Protein AF-0000000079856490 (afdb_homodimer)

Sequence (450 aa):
MLKTMLDMQQRLNDQTCGEGWESGYTKDGKLISWKRCIYMECAELINSFSWKHWKNISQSADMQNARIEVVDIWHFIMSLMLEYYTSNSIGDKDILSEHISSVSGFSKFCNGSYIGGSHSDYEIVNDIESLIHKCSGFSYKLEDILTNYFRIALSCGVNLNVLFKLYIGKNVLNRFRQEHGYKDGKYKKYWNGKEDNEIMNAILDSGIIEEDEIYNVLEKEYQKSMLKTMLDMQQRLNDQTCGEGWESGYTKDGKLISWKRCIYMECAELINSFSWKHWKNISQSADMQNARIEVVDIWHFIMSLMLEYYTSNSIGDKDILSEHISSVSGFSKFCNGSYIGGSHSDYEIVNDIESLIHKCSGFSYKLEDILTNYFRIALSCGVNLNVLFKLYIGKNVLNRFRQEHGYKDGKYKKYWNGKEDNEIMNAILDSGIIEEDEIYNVLEKEYQKS

pLDDT: mean 95.44, std 7.25, range [52.34, 98.94]

Radius of gyration: 22.84 Å; Cα contacts (8 Å, |Δi|>4): 618; chains: 2; bounding box: 48×65×58 Å

InterPro domains:
  IPR014871 dUTPase/dCTP pyrophosphatase [PF08761] (2-182)

Solvent-accessible surface area (backbone atoms only — not comparable to full-atom values): 23682 Å² total; per-residue (Å²): 109,62,51,58,51,52,53,52,49,52,53,50,46,36,72,64,29,25,79,68,33,60,78,38,35,28,73,86,69,36,63,59,56,43,44,54,52,28,30,51,31,38,51,57,31,47,67,26,41,55,64,48,64,63,37,35,64,83,48,74,56,40,56,72,58,30,42,52,28,48,44,53,29,48,55,28,49,51,48,43,50,52,28,53,27,58,70,63,68,70,55,57,62,68,55,50,38,51,51,57,63,66,33,66,53,35,67,51,25,60,70,44,69,57,45,65,79,78,54,52,71,63,53,53,45,49,51,42,37,46,48,29,25,46,35,42,45,92,68,75,54,73,60,58,53,50,30,49,47,36,53,50,29,25,55,55,57,33,24,48,67,52,42,53,57,54,38,52,50,50,53,43,50,52,52,49,38,53,76,49,34,32,37,79,59,67,43,74,59,59,44,83,87,34,48,50,68,58,54,49,50,52,47,44,71,72,65,54,74,50,61,69,60,48,47,53,52,49,51,55,54,52,71,74,74,108,61,51,58,51,51,52,51,48,50,53,49,46,35,70,62,29,26,79,68,33,60,79,37,33,28,75,85,69,36,62,60,55,41,45,55,51,29,30,51,32,39,52,57,31,47,66,26,40,54,66,48,65,63,38,35,63,84,49,73,57,40,55,71,60,29,40,51,28,48,44,52,28,48,56,28,50,52,49,42,50,52,27,53,27,58,71,63,68,69,55,56,60,70,55,49,38,52,51,58,64,66,32,68,53,35,67,50,26,61,70,46,69,58,46,60,83,79,51,52,72,64,54,53,45,50,50,43,36,46,50,30,24,46,36,41,44,91,68,74,52,72,60,60,54,50,31,49,46,38,52,51,28,24,51,54,56,32,24,48,66,55,42,52,57,53,38,49,52,50,53,45,50,52,52,49,38,54,76,48,33,32,36,78,61,67,42,73,59,58,45,82,88,35,48,50,68,58,54,46,50,51,48,46,72,71,68,55,76,51,63,69,59,48,46,51,51,49,51,56,54,52,74,72,76

Foldseek 3Di:
DQLVLLVLLVVLCCVPFNPPCLVQHRPVGHGDQLLVQLLVLLVVLLVQQCPDPVPPNVDHGNLLSNLLSLLSNVSSLSVVLCSVCVVVVVDDSVVVSVVLCVAPLLVCLADPFQPCPPDDSVNLNVLSVVLSVQSVDDDHDSSVNSNSSSVSCSPSGHGPVNSLQLNLLVSLVSVLCVVQCVPVPRDDQDQPNHGLSVVSVVCSVVPDRDSVVSNVSSVVSNVND/DQLVLLVLLVVLCCVQFNPPCLVQHRPVGHGDQLLVQLLVLLVVLLVQQCPDPVPPNVDHGNLLSNLLSLLSNVSSLSVVLCSVCVVVVVDDSVVVSVVLCPAPLLVCLADPFQPCPPDDSVRLNVLSVVLSVQSVDDDHDSSVNSNSSSVSCSPSGHGPVNSLQLNLLVSLVSVVCVVQCVPVPRDDQAQPNHGLSVVSVVCSVVPDRDSVVSNVSSVVSNVND

Secondary structure (DSSP, 8-state):
-HHHHHHHHHHHHHHHH-TTGGGSB-TTS-B--HHHHHHHHHHHHHTTS---TTS-TTPPP-HHHHHHHHHHHHHHHHHHHHHHHHHTT---HHHHHHHHHHSTTHHHHHH----TTTS-HHHHHHHHHHHHHHHHSS---HHHHHHHHHHHHHHTT--HHHHHHHHHHHHHHHHHHHHTTTTTT---SEETTEEHHHHHHHHHHTT---HHHHHHHHHHHHHT-/-HHHHHHHHHHHHHHHH-TTGGGSB-TTS-B--HHHHHHHHHHHHHTTS---TTS-TTPPP-HHHHHHHHHHHHHHHHHHHHHHHHHTT---HHHHHHHHHHSTTHHHHHH----TTTS-HHHHHHHHHHHHHHHHSS---HHHHHHHHHHHHHHTT--HHHHHHHHHHHHHHHHHHHHTTTTTT---SEETTEEHHHHHHHHHHTT---HHHHHHHHHHHHHT-

Structure (mmCIF, N/CA/C/O backbone):
data_AF-0000000079856490-model_v1
#
loop_
_entity.id
_entity.type
_entity.pdbx_description
1 polymer 'Deoxyuridine triphosphatase domain-containing protein'
#
loop_
_atom_site.group_PDB
_atom_site.id
_atom_site.type_symbol
_atom_site.label_atom_id
_atom_site.label_alt_id
_atom_site.label_comp_id
_atom_site.label_asym_id
_atom_site.label_entity_id
_atom_site.label_seq_id
_atom_site.pdbx_PDB_ins_code
_atom_site.Cartn_x
_atom_site.Cartn_y
_atom_site.Cartn_z
_atom_site.occupancy
_atom_site.B_iso_or_equiv
_atom_site.auth_seq_id
_atom_site.auth_comp_id
_atom_site.auth_asym_id
_atom_site.auth_atom_id
_atom_site.pdbx_PDB_model_num
ATOM 1 N N . MET A 1 1 ? 6.484 -24.5 -17.438 1 95.75 1 MET A N 1
ATOM 2 C CA . MET A 1 1 ? 6.426 -23.703 -16.219 1 95.75 1 MET A CA 1
ATOM 3 C C . MET A 1 1 ? 5.266 -22.719 -16.266 1 95.75 1 MET A C 1
ATOM 5 O O . MET A 1 1 ? 4.391 -22.734 -15.391 1 95.75 1 MET A O 1
ATOM 9 N N . LEU A 1 2 ? 5.129 -21.922 -17.312 1 98.06 2 LEU A N 1
ATOM 10 C CA . LEU A 1 2 ? 4.094 -20.906 -17.391 1 98.06 2 LEU A CA 1
ATOM 11 C C . LEU A 1 2 ? 2.705 -21.531 -17.406 1 98.06 2 LEU A C 1
ATOM 13 O O . LEU A 1 2 ? 1.825 -21.125 -16.641 1 98.06 2 LEU A O 1
ATOM 17 N N . LYS A 1 3 ? 2.543 -22.547 -18.281 1 97.94 3 LYS A N 1
ATOM 18 C CA . LYS A 1 3 ? 1.24 -23.203 -18.359 1 97.94 3 LYS A CA 1
ATOM 19 C C . LYS A 1 3 ? 0.847 -23.828 -17.031 1 97.94 3 LYS A C 1
ATOM 21 O O . LYS A 1 3 ? -0.313 -23.75 -16.625 1 97.94 3 LYS A O 1
ATOM 26 N N . THR A 1 4 ? 1.79 -24.453 -16.375 1 98 4 THR A N 1
ATOM 27 C CA . THR A 1 4 ? 1.546 -25.062 -15.078 1 98 4 THR A CA 1
ATOM 28 C C . THR A 1 4 ? 1.066 -24.016 -14.078 1 98 4 THR A C 1
ATOM 30 O O . THR A 1 4 ? 0.087 -24.234 -13.359 1 98 4 THR A O 1
ATOM 33 N N . MET A 1 5 ? 1.706 -22.859 -14.031 1 98.69 5 MET A N 1
ATOM 34 C CA . MET A 1 5 ? 1.319 -21.797 -13.102 1 98.69 5 MET A CA 1
ATOM 35 C C . MET A 1 5 ? -0.061 -21.25 -13.453 1 98.69 5 MET A C 1
ATOM 37 O O . MET A 1 5 ? -0.867 -20.969 -12.562 1 98.69 5 MET A O 1
ATOM 41 N N . LEU A 1 6 ? -0.315 -21.078 -14.742 1 98.81 6 LEU A N 1
ATOM 42 C CA . LEU A 1 6 ? -1.621 -20.594 -15.172 1 98.81 6 LEU A CA 1
ATOM 43 C C . LEU A 1 6 ? -2.725 -21.562 -14.766 1 98.81 6 LEU A C 1
ATOM 45 O O . LEU A 1 6 ? -3.799 -21.141 -14.328 1 98.81 6 LEU A O 1
ATOM 49 N N . ASP A 1 7 ? -2.473 -22.859 -14.914 1 98.62 7 ASP A N 1
ATOM 50 C CA . ASP A 1 7 ? -3.439 -23.875 -14.5 1 98.62 7 ASP A CA 1
ATOM 51 C C . ASP A 1 7 ? -3.693 -23.812 -13 1 98.62 7 ASP A C 1
ATOM 53 O O . ASP A 1 7 ? -4.84 -23.891 -12.555 1 98.62 7 ASP A O 1
ATOM 57 N N . MET A 1 8 ? -2.609 -23.734 -12.273 1 98.5 8 MET A N 1
ATOM 58 C CA . MET A 1 8 ? -2.723 -23.641 -10.82 1 98.5 8 MET A CA 1
ATOM 59 C C . MET A 1 8 ? -3.488 -22.391 -10.414 1 98.5 8 MET A C 1
ATOM 61 O O . MET A 1 8 ? -4.328 -22.438 -9.508 1 98.5 8 MET A O 1
ATOM 65 N N . GLN A 1 9 ? -3.221 -21.281 -11.062 1 98.81 9 GLN A N 1
ATOM 66 C CA . GLN A 1 9 ? -3.881 -20.016 -10.727 1 98.81 9 GLN A CA 1
ATOM 67 C C . GLN A 1 9 ? -5.371 -20.078 -11.047 1 98.81 9 GLN A C 1
ATOM 69 O O . GLN A 1 9 ? -6.195 -19.547 -10.297 1 98.81 9 GLN A O 1
ATOM 74 N N . GLN A 1 10 ? -5.68 -20.656 -12.188 1 98.62 10 GLN A N 1
ATOM 75 C CA . GLN A 1 10 ? -7.082 -20.859 -12.531 1 98.62 10 GLN A CA 1
ATOM 76 C C . GLN A 1 10 ? -7.812 -21.625 -11.438 1 98.62 10 GLN A C 1
ATOM 78 O O . GLN A 1 10 ? -8.906 -21.234 -11.016 1 98.62 10 GLN A O 1
ATOM 83 N N . ARG A 1 11 ? -7.246 -22.703 -11.039 1 98.31 11 ARG A N 1
ATOM 84 C CA . ARG A 1 11 ? -7.844 -23.531 -9.992 1 98.31 11 ARG A CA 1
ATOM 85 C C . ARG A 1 11 ? -8.008 -22.734 -8.703 1 98.31 11 ARG A C 1
ATOM 87 O O . ARG A 1 11 ? -9.055 -22.812 -8.047 1 98.31 11 ARG A O 1
ATOM 94 N N . LEU A 1 12 ? -6.977 -22 -8.32 1 98.56 12 LEU A N 1
ATOM 95 C CA . LEU A 1 12 ? -7.035 -21.203 -7.102 1 98.56 12 LEU A CA 1
ATOM 96 C C . LEU A 1 12 ? -8.148 -20.156 -7.188 1 98.56 12 LEU A C 1
ATOM 98 O O . LEU A 1 12 ? -8.898 -19.969 -6.23 1 98.56 12 LEU A O 1
ATOM 102 N N . ASN A 1 13 ? -8.219 -19.438 -8.359 1 98.69 13 ASN A N 1
ATOM 103 C CA . ASN A 1 13 ? -9.281 -18.453 -8.555 1 98.69 13 ASN A CA 1
ATOM 104 C C . ASN A 1 13 ? -10.664 -19.094 -8.453 1 98.69 13 ASN A C 1
ATOM 106 O O . ASN A 1 13 ? -11.57 -18.531 -7.84 1 98.69 13 ASN A O 1
ATOM 110 N N . ASP A 1 14 ? -10.82 -20.266 -9.102 1 98.44 14 ASP A N 1
ATOM 111 C CA . ASP A 1 14 ? -12.094 -20.969 -9.062 1 98.44 14 ASP A CA 1
ATOM 112 C C . ASP A 1 14 ? -12.492 -21.297 -7.629 1 98.44 14 ASP A C 1
ATOM 114 O O . ASP A 1 14 ? -13.656 -21.141 -7.25 1 98.44 14 ASP A O 1
ATOM 118 N N . GLN A 1 15 ? -11.555 -21.734 -6.895 1 97.12 15 GLN A N 1
ATOM 119 C CA . GLN A 1 15 ? -11.812 -22.156 -5.52 1 97.12 15 GLN A CA 1
ATOM 120 C C . GLN A 1 15 ? -12.094 -20.953 -4.621 1 97.12 15 GLN A C 1
ATOM 122 O O . GLN A 1 15 ? -12.977 -21 -3.768 1 97.12 15 GLN A O 1
ATOM 127 N N . THR A 1 16 ? -11.359 -19.875 -4.816 1 97.5 16 THR A N 1
ATOM 128 C CA . THR A 1 16 ? -11.43 -18.703 -3.938 1 97.5 16 THR A CA 1
ATOM 129 C C . THR A 1 16 ? -12.617 -17.812 -4.301 1 97.5 16 THR A C 1
ATOM 131 O O . THR A 1 16 ? -13.312 -17.312 -3.418 1 97.5 16 THR A O 1
ATOM 134 N N . CYS A 1 17 ? -12.883 -17.672 -5.613 1 97.62 17 CYS A N 1
ATOM 135 C CA . CYS A 1 17 ? -13.844 -16.672 -6.082 1 97.62 17 CYS A CA 1
ATOM 136 C C . CYS A 1 17 ? -15.141 -17.344 -6.531 1 97.62 17 CYS A C 1
ATOM 138 O O . CYS A 1 17 ? -16.188 -16.703 -6.574 1 97.62 17 CYS A O 1
ATOM 140 N N . GLY A 1 18 ? -15.078 -18.625 -6.805 1 97.69 18 GLY A N 1
ATOM 141 C CA . GLY A 1 18 ? -16.203 -19.312 -7.43 1 97.69 18 GLY A CA 1
ATOM 142 C C . GLY A 1 18 ? -16.125 -19.312 -8.945 1 97.69 18 GLY A C 1
ATOM 143 O O . GLY A 1 18 ? -15.547 -18.406 -9.547 1 97.69 18 GLY A O 1
ATOM 144 N N . GLU A 1 19 ? -16.719 -20.328 -9.5 1 96.31 19 GLU A N 1
ATOM 145 C CA . GLU A 1 19 ? -16.75 -20.406 -10.953 1 96.31 19 GLU A CA 1
ATOM 146 C C . GLU A 1 19 ? -17.469 -19.188 -11.547 1 96.31 19 GLU A C 1
ATOM 148 O O . GLU A 1 19 ? -18.453 -18.703 -10.977 1 96.31 19 GLU A O 1
ATOM 153 N N . GLY A 1 20 ? -17 -18.688 -12.656 1 96.44 20 GLY A N 1
ATOM 154 C CA . GLY A 1 20 ? -17.594 -17.531 -13.312 1 96.44 20 GLY A CA 1
ATOM 155 C C . GLY A 1 20 ? -17.031 -16.219 -12.836 1 96.44 20 GLY A C 1
ATOM 156 O O . GLY A 1 20 ? -17.469 -15.148 -13.266 1 96.44 20 GLY A O 1
ATOM 157 N N . TRP A 1 21 ? -15.992 -16.312 -12.016 1 98.19 21 TRP A N 1
ATOM 158 C CA . TRP A 1 21 ? -15.383 -15.117 -11.438 1 98.19 21 TRP A CA 1
ATOM 159 C C . TRP A 1 21 ? -14.891 -14.172 -12.523 1 98.19 21 TRP A C 1
ATOM 161 O O . TRP A 1 21 ? -14.695 -12.977 -12.289 1 98.19 21 TRP A O 1
ATOM 171 N N . GLU A 1 22 ? -14.672 -14.656 -13.719 1 97 22 GLU A N 1
ATOM 172 C CA . GLU A 1 22 ? -14.164 -13.852 -14.836 1 97 22 GLU A CA 1
ATOM 173 C C . GLU A 1 22 ? -15.164 -12.766 -15.227 1 97 22 GLU A C 1
ATOM 175 O O . GLU A 1 22 ? -14.82 -11.836 -15.953 1 97 22 GLU A O 1
ATOM 180 N N . SER A 1 23 ? -16.406 -12.836 -14.711 1 95.56 23 SER A N 1
ATOM 181 C CA . SER A 1 23 ? -17.406 -11.812 -14.945 1 95.56 23 SER A CA 1
ATOM 182 C C . SER A 1 23 ? -17.156 -10.578 -14.086 1 95.56 23 SER A C 1
ATOM 184 O O . SER A 1 23 ? -17.781 -9.531 -14.289 1 95.56 23 SER A O 1
ATOM 186 N N . GLY A 1 24 ? -16.297 -10.719 -13.133 1 96.81 24 GLY A N 1
ATOM 187 C CA . GLY A 1 24 ? -15.914 -9.562 -12.336 1 96.81 24 GLY A CA 1
ATOM 188 C C . GLY A 1 24 ? -16.406 -9.633 -10.906 1 96.81 24 GLY A C 1
ATOM 189 O O . GLY A 1 24 ? -16.109 -8.758 -10.094 1 96.81 24 GLY A O 1
ATOM 190 N N . TYR A 1 25 ? -17.141 -10.688 -10.547 1 97.06 25 TYR A N 1
ATOM 191 C CA . TYR A 1 25 ? -17.672 -10.836 -9.195 1 97.06 25 TYR A CA 1
ATOM 192 C C . TYR A 1 25 ? -17.438 -12.25 -8.68 1 97.06 25 TYR A C 1
ATOM 194 O O . TYR A 1 25 ? -17.5 -13.219 -9.438 1 97.06 25 TYR A O 1
ATOM 202 N N . THR A 1 26 ? -17.188 -12.344 -7.371 1 97.5 26 THR A N 1
ATOM 203 C CA . THR A 1 26 ? -17.125 -13.656 -6.746 1 97.5 26 THR A CA 1
ATOM 204 C C . THR A 1 26 ? -18.516 -14.25 -6.582 1 97.5 26 THR A C 1
ATOM 206 O O . THR A 1 26 ? -19.516 -13.555 -6.762 1 97.5 26 THR A O 1
ATOM 209 N N . LYS A 1 27 ? -18.531 -15.453 -6.184 1 96.19 27 LYS A N 1
ATOM 210 C CA . LYS A 1 27 ? -19.797 -16.141 -5.91 1 96.19 27 LYS A CA 1
ATOM 211 C C . LYS A 1 27 ? -20.547 -15.469 -4.758 1 96.19 27 LYS A C 1
ATOM 213 O O . LYS A 1 27 ? -21.766 -15.562 -4.676 1 96.19 27 LYS A O 1
ATOM 218 N N . ASP A 1 28 ? -19.859 -14.742 -3.949 1 93.75 28 ASP A N 1
ATOM 219 C CA . ASP A 1 28 ? -20.453 -14.07 -2.803 1 93.75 28 ASP A CA 1
ATOM 220 C C . ASP A 1 28 ? -20.844 -12.633 -3.152 1 93.75 28 ASP A C 1
ATOM 222 O O . ASP A 1 28 ? -21.203 -11.852 -2.27 1 93.75 28 ASP A O 1
ATOM 226 N N . GLY A 1 29 ? -20.688 -12.258 -4.383 1 93.69 29 GLY A N 1
ATOM 227 C CA . GLY A 1 29 ? -21.141 -10.953 -4.855 1 93.69 29 GLY A CA 1
ATOM 228 C C . GLY A 1 29 ? -20.125 -9.852 -4.613 1 93.69 29 GLY A C 1
ATOM 229 O O . GLY A 1 29 ? -20.469 -8.664 -4.645 1 93.69 29 GLY A O 1
ATOM 230 N N . LYS A 1 30 ? -18.859 -10.211 -4.359 1 95.06 30 LYS A N 1
ATOM 231 C CA . LYS A 1 30 ? -17.812 -9.211 -4.152 1 95.06 30 LYS A CA 1
ATOM 232 C C . LYS A 1 30 ? -17.156 -8.82 -5.477 1 95.06 30 LYS A C 1
ATOM 234 O O . LYS A 1 30 ? -16.844 -9.688 -6.297 1 95.06 30 LYS A O 1
ATOM 239 N N . LEU A 1 31 ? -17.047 -7.539 -5.672 1 95.94 31 LEU A N 1
ATOM 240 C CA . LEU A 1 31 ? -16.375 -7.023 -6.859 1 95.94 31 LEU A CA 1
ATOM 241 C C . LEU A 1 31 ? -14.906 -7.43 -6.879 1 95.94 31 LEU A C 1
ATOM 243 O O . LEU A 1 31 ? -14.227 -7.352 -5.852 1 95.94 31 LEU A O 1
ATOM 247 N N . ILE A 1 32 ? -14.461 -7.863 -8.031 1 97.69 32 ILE A N 1
ATOM 248 C CA . ILE A 1 32 ? -13.062 -8.242 -8.203 1 97.69 32 ILE A CA 1
ATOM 249 C C . ILE A 1 32 ? -12.328 -7.152 -8.992 1 97.69 32 ILE A C 1
ATOM 251 O O . ILE A 1 32 ? -12.805 -6.711 -10.039 1 97.69 32 ILE A O 1
ATOM 255 N N . SER A 1 33 ? -11.227 -6.633 -8.461 1 97.69 33 SER A N 1
ATOM 256 C CA . SER A 1 33 ? -10.297 -5.77 -9.188 1 97.69 33 SER A CA 1
ATOM 257 C C . SER A 1 33 ? -8.867 -6.293 -9.102 1 97.69 33 SER A C 1
ATOM 259 O O . SER A 1 33 ? -8.133 -5.961 -8.172 1 97.69 33 SER A O 1
ATOM 261 N N . TRP A 1 34 ? -8.445 -7.035 -10.141 1 98.62 34 TRP A N 1
ATOM 262 C CA . TRP A 1 34 ? -7.098 -7.598 -10.164 1 98.62 34 TRP A CA 1
ATOM 263 C C . TRP A 1 34 ? -6.047 -6.496 -10.25 1 98.62 34 TRP A C 1
ATOM 265 O O . TRP A 1 34 ? -4.957 -6.625 -9.688 1 98.62 34 TRP A O 1
ATOM 275 N N . LYS A 1 35 ? -6.379 -5.398 -11.008 1 98.69 35 LYS A N 1
ATOM 276 C CA . LYS A 1 35 ? -5.449 -4.277 -11.078 1 98.69 35 LYS A CA 1
ATOM 277 C C . LYS A 1 35 ? -5.203 -3.682 -9.688 1 98.69 35 LYS A C 1
ATOM 279 O O . LYS A 1 35 ? -4.066 -3.334 -9.352 1 98.69 35 LYS A O 1
ATOM 284 N N . ARG A 1 36 ? -6.223 -3.553 -8.867 1 98.69 36 ARG A N 1
ATOM 285 C CA . ARG A 1 36 ? -6.059 -3.078 -7.496 1 98.69 36 ARG A CA 1
ATOM 286 C C . ARG A 1 36 ? -5.176 -4.027 -6.691 1 98.69 36 ARG A C 1
ATOM 288 O O . ARG A 1 36 ? -4.293 -3.59 -5.953 1 98.69 36 ARG A O 1
ATOM 295 N N . CYS A 1 37 ? -5.422 -5.352 -6.875 1 98.81 37 CYS A N 1
ATOM 296 C CA . CYS A 1 37 ? -4.586 -6.332 -6.195 1 98.81 37 CYS A CA 1
ATOM 297 C C . CYS A 1 37 ? -3.115 -6.129 -6.543 1 98.81 37 CYS A C 1
ATOM 299 O O . CYS A 1 37 ? -2.256 -6.148 -5.66 1 98.81 37 CYS A O 1
ATOM 301 N N . ILE A 1 38 ? -2.893 -5.863 -7.82 1 98.94 38 ILE A N 1
ATOM 302 C CA . ILE A 1 38 ? -1.521 -5.727 -8.297 1 98.94 38 ILE A CA 1
ATOM 303 C C . ILE A 1 38 ? -0.867 -4.512 -7.641 1 98.94 38 ILE A C 1
ATOM 305 O O . ILE A 1 38 ? 0.194 -4.625 -7.023 1 98.94 38 ILE A O 1
ATOM 309 N N . TYR A 1 39 ? -1.504 -3.32 -7.699 1 98.88 39 TYR A N 1
ATOM 310 C CA . TYR A 1 39 ? -0.801 -2.145 -7.199 1 98.88 39 TYR A CA 1
ATOM 311 C C . TYR A 1 39 ? -0.751 -2.15 -5.676 1 98.88 39 TYR A C 1
ATOM 313 O O . TYR A 1 39 ? 0.173 -1.595 -5.078 1 98.88 39 TYR A O 1
ATOM 321 N N . MET A 1 40 ? -1.723 -2.865 -4.988 1 98.88 40 MET A N 1
ATOM 322 C CA . MET A 1 40 ? -1.641 -3.021 -3.539 1 98.88 40 MET A CA 1
ATOM 323 C C . MET A 1 40 ? -0.445 -3.887 -3.152 1 98.88 40 MET A C 1
ATOM 325 O O . MET A 1 40 ? 0.262 -3.582 -2.189 1 98.88 40 MET A O 1
ATOM 329 N N . GLU A 1 41 ? -0.204 -4.945 -3.859 1 98.81 41 GLU A N 1
ATOM 330 C CA . GLU A 1 41 ? 0.968 -5.773 -3.592 1 98.81 41 GLU A CA 1
ATOM 331 C C . GLU A 1 41 ? 2.258 -5.027 -3.926 1 98.81 41 GLU A C 1
ATOM 333 O O . GLU A 1 41 ? 3.281 -5.223 -3.268 1 98.81 41 GLU A O 1
ATOM 338 N N . CYS A 1 42 ? 2.195 -4.207 -5.004 1 98.94 42 CYS A N 1
ATOM 339 C CA . CYS A 1 42 ? 3.336 -3.352 -5.312 1 98.94 42 CYS A CA 1
ATOM 340 C C . CYS A 1 42 ? 3.66 -2.432 -4.141 1 98.94 42 CYS A C 1
ATOM 342 O O . CYS A 1 42 ? 4.832 -2.211 -3.824 1 98.94 42 CYS A O 1
ATOM 344 N N . ALA A 1 43 ? 2.619 -1.878 -3.533 1 98.88 43 ALA A N 1
ATOM 345 C CA . ALA A 1 43 ? 2.834 -1.051 -2.35 1 98.88 43 ALA A CA 1
ATOM 346 C C . ALA A 1 43 ? 3.512 -1.849 -1.239 1 98.88 43 ALA A C 1
ATOM 348 O O . ALA A 1 43 ? 4.418 -1.347 -0.569 1 98.88 43 ALA A O 1
ATOM 349 N N . GLU A 1 44 ? 3.084 -3.096 -1.02 1 98.69 44 GLU A N 1
ATOM 350 C CA . GLU A 1 44 ? 3.73 -3.965 -0.041 1 98.69 44 GLU A CA 1
ATOM 351 C C . GLU A 1 44 ? 5.188 -4.227 -0.414 1 98.69 44 GLU A C 1
ATOM 353 O O . GLU A 1 44 ? 6.055 -4.281 0.459 1 98.69 44 GLU A O 1
ATOM 358 N N . LEU A 1 45 ? 5.445 -4.383 -1.692 1 98.81 45 LEU A N 1
ATOM 359 C CA . LEU A 1 45 ? 6.805 -4.602 -2.176 1 98.81 45 LEU A CA 1
ATOM 360 C C . LEU A 1 45 ? 7.684 -3.389 -1.891 1 98.81 45 LEU A C 1
ATOM 362 O O . LEU A 1 45 ? 8.828 -3.537 -1.448 1 98.81 45 LEU A O 1
ATOM 366 N N . ILE A 1 46 ? 7.18 -2.176 -2.113 1 98.62 46 ILE A N 1
ATOM 367 C CA . ILE A 1 46 ? 7.926 -0.955 -1.834 1 98.62 46 ILE A CA 1
ATOM 368 C C . ILE A 1 46 ? 8.344 -0.93 -0.365 1 98.62 46 ILE A C 1
ATOM 370 O O . ILE A 1 46 ? 9.453 -0.509 -0.036 1 98.62 46 ILE A O 1
ATOM 374 N N . ASN A 1 47 ? 7.496 -1.48 0.503 1 97.94 47 ASN A N 1
ATOM 375 C CA . ASN A 1 47 ? 7.766 -1.475 1.937 1 97.94 47 ASN A CA 1
ATOM 376 C C . ASN A 1 47 ? 8.883 -2.449 2.299 1 97.94 47 ASN A C 1
ATOM 378 O O . ASN A 1 47 ? 9.344 -2.471 3.441 1 97.94 47 ASN A O 1
ATOM 382 N N . SER A 1 48 ? 9.344 -3.248 1.379 1 97.38 48 SER A N 1
ATOM 383 C CA . SER A 1 48 ? 10.484 -4.121 1.614 1 97.38 48 SER A CA 1
ATOM 384 C C . SER A 1 48 ? 11.797 -3.355 1.479 1 97.38 48 SER A C 1
ATOM 386 O O . SER A 1 48 ? 12.859 -3.867 1.835 1 97.38 48 SER A O 1
ATOM 388 N N . PHE A 1 49 ? 11.711 -2.105 0.958 1 96.56 49 PHE A N 1
ATOM 389 C CA . PHE A 1 49 ? 12.875 -1.237 0.781 1 96.56 49 PHE A CA 1
ATOM 390 C C . PHE A 1 49 ? 12.852 -0.094 1.788 1 96.56 49 PHE A C 1
ATOM 392 O O . PHE A 1 49 ? 11.797 0.248 2.324 1 96.56 49 PHE A O 1
ATOM 399 N N . SER A 1 50 ? 13.992 0.467 2.078 1 94.19 50 SER A N 1
ATOM 400 C CA . SER A 1 50 ? 14.109 1.578 3.016 1 94.19 50 SER A CA 1
ATOM 401 C C . SER A 1 50 ? 13.867 2.914 2.322 1 94.19 50 SER A C 1
ATOM 403 O O . SER A 1 50 ? 14.758 3.762 2.268 1 94.19 50 SER A O 1
ATOM 405 N N . TRP A 1 51 ? 12.609 3.1 1.882 1 95.81 51 TRP A N 1
ATOM 406 C CA . TRP A 1 51 ? 12.289 4.273 1.078 1 95.81 51 TRP A CA 1
ATOM 407 C C . TRP A 1 51 ? 11.867 5.441 1.965 1 95.81 51 TRP A C 1
ATOM 409 O O . TRP A 1 51 ? 11.93 6.602 1.546 1 95.81 51 TRP A O 1
ATOM 419 N N . LYS A 1 52 ? 11.414 5.164 3.211 1 96.81 52 LYS A N 1
ATOM 420 C CA . LYS A 1 52 ? 10.938 6.195 4.129 1 96.81 52 LYS A CA 1
ATOM 421 C C . LYS A 1 52 ? 12.102 7.031 4.66 1 96.81 52 LYS A C 1
ATOM 423 O O . LYS A 1 52 ? 12.891 6.555 5.48 1 96.81 52 LYS A O 1
ATOM 428 N N . HIS A 1 53 ? 12.125 8.273 4.312 1 96.88 53 HIS A N 1
ATOM 429 C CA . HIS A 1 53 ? 13.266 9.117 4.633 1 96.88 53 HIS A CA 1
ATOM 430 C C . HIS A 1 53 ? 13.266 9.516 6.105 1 96.88 53 HIS A C 1
ATOM 432 O O . HIS A 1 53 ? 14.273 9.992 6.625 1 96.88 53 HIS A O 1
ATOM 438 N N . TRP A 1 54 ? 12.172 9.227 6.816 1 97.5 54 TRP A N 1
ATOM 439 C CA . TRP A 1 54 ? 12.07 9.625 8.219 1 97.5 54 TRP A CA 1
ATOM 440 C C . TRP A 1 54 ? 12.242 8.422 9.133 1 97.5 54 TRP A C 1
ATOM 442 O O . TRP A 1 54 ? 12.219 8.555 10.359 1 97.5 54 TRP A O 1
ATOM 452 N N . LYS A 1 55 ? 12.258 7.223 8.57 1 94.06 55 LYS A N 1
ATOM 453 C CA . LYS A 1 55 ? 12.234 6.012 9.391 1 94.06 55 LYS A CA 1
ATOM 454 C C . LYS A 1 55 ? 13.25 4.988 8.883 1 94.06 55 LYS A C 1
ATOM 456 O O . LYS A 1 55 ? 13.328 4.73 7.68 1 94.06 55 LYS A O 1
ATOM 461 N N . ASN A 1 56 ? 13.992 4.355 9.758 1 88.88 56 ASN A N 1
ATOM 462 C CA . ASN A 1 56 ? 14.852 3.205 9.5 1 88.88 56 ASN A CA 1
ATOM 463 C C . ASN A 1 56 ? 15.742 3.436 8.281 1 88.88 56 ASN A C 1
ATOM 465 O O . ASN A 1 56 ? 15.82 2.582 7.395 1 88.88 56 ASN A O 1
ATOM 469 N N . ILE A 1 57 ? 16.438 4.492 8.266 1 86.5 57 ILE A N 1
ATOM 470 C CA . ILE A 1 57 ? 17.125 4.934 7.055 1 86.5 57 ILE A CA 1
ATOM 471 C C . ILE A 1 57 ? 18.359 4.066 6.816 1 86.5 57 ILE A C 1
ATOM 473 O O . ILE A 1 57 ? 18.891 4.02 5.703 1 86.5 57 ILE A O 1
ATOM 477 N N . SER A 1 58 ? 18.828 3.35 7.785 1 85.5 58 SER A N 1
ATOM 478 C CA . SER A 1 58 ? 20.016 2.523 7.641 1 85.5 58 SER A CA 1
ATOM 479 C C . SER A 1 58 ? 19.656 1.058 7.43 1 85.5 58 SER A C 1
ATOM 481 O O . SER A 1 58 ? 20.531 0.217 7.227 1 85.5 58 SER A O 1
ATOM 483 N N . GLN A 1 59 ? 18.406 0.761 7.406 1 90.25 59 GLN A N 1
ATOM 484 C CA . GLN A 1 59 ? 17.969 -0.624 7.281 1 90.25 59 GLN A CA 1
ATOM 485 C C . GLN A 1 59 ? 18.078 -1.105 5.836 1 90.25 59 GLN A C 1
ATOM 487 O O . GLN A 1 59 ? 17.703 -0.386 4.906 1 90.25 59 GLN A O 1
ATOM 492 N N . SER A 1 60 ? 18.672 -2.25 5.66 1 92.5 60 SER A N 1
ATOM 493 C CA . SER A 1 60 ? 18.734 -2.852 4.332 1 92.5 60 SER A CA 1
ATOM 494 C C . SER A 1 60 ? 17.375 -3.395 3.902 1 92.5 60 SER A C 1
ATOM 496 O O . SER A 1 60 ? 16.516 -3.664 4.742 1 92.5 60 SER A O 1
ATOM 498 N N . ALA A 1 61 ? 17.203 -3.508 2.607 1 94.12 61 ALA A N 1
ATOM 499 C CA . ALA A 1 61 ? 15.969 -4.059 2.064 1 94.12 61 ALA A CA 1
ATOM 500 C C . ALA A 1 61 ? 15.727 -5.48 2.568 1 94.12 61 ALA A C 1
ATOM 502 O O . ALA A 1 61 ? 16.672 -6.266 2.695 1 94.12 61 ALA A O 1
ATOM 503 N N . ASP A 1 62 ? 14.555 -5.844 2.9 1 95.56 62 ASP A N 1
ATOM 504 C CA . ASP A 1 62 ? 14.141 -7.207 3.217 1 95.56 62 ASP A CA 1
ATOM 505 C C . ASP A 1 62 ? 13.859 -8 1.946 1 95.56 62 ASP A C 1
ATOM 507 O O . ASP A 1 62 ? 12.703 -8.148 1.543 1 95.56 62 ASP A O 1
ATOM 511 N N . MET A 1 63 ? 14.906 -8.578 1.405 1 94 63 MET A N 1
ATOM 512 C CA . MET A 1 63 ? 14.805 -9.203 0.089 1 94 63 MET A CA 1
ATOM 513 C C . MET A 1 63 ? 13.969 -10.477 0.152 1 94 63 MET A C 1
ATOM 515 O O . MET A 1 63 ? 13.328 -10.852 -0.833 1 94 63 MET A O 1
ATOM 519 N N . GLN A 1 64 ? 13.969 -11.156 1.275 1 94.81 64 GLN A N 1
ATOM 520 C CA . GLN A 1 64 ? 13.094 -12.312 1.408 1 94.81 64 GLN A CA 1
ATOM 521 C C . GLN A 1 64 ? 11.625 -11.914 1.271 1 94.81 64 GLN A C 1
ATOM 523 O O . GLN A 1 64 ? 10.875 -12.555 0.531 1 94.81 64 GLN A O 1
ATOM 528 N N . ASN A 1 65 ? 11.273 -10.891 1.979 1 96.62 65 ASN A N 1
ATOM 529 C CA . ASN A 1 65 ? 9.906 -10.391 1.854 1 96.62 65 ASN A CA 1
ATOM 530 C C . ASN A 1 65 ? 9.633 -9.859 0.45 1 96.62 65 ASN A C 1
ATOM 532 O O . ASN A 1 65 ? 8.531 -10.047 -0.081 1 96.62 65 ASN A O 1
ATOM 536 N N . ALA A 1 66 ? 10.648 -9.156 -0.142 1 97.56 66 ALA A N 1
ATOM 537 C CA . ALA A 1 66 ? 10.492 -8.617 -1.491 1 97.56 66 ALA A CA 1
ATOM 538 C C . ALA A 1 66 ? 10.133 -9.719 -2.482 1 97.56 66 ALA A C 1
ATOM 540 O O . ALA A 1 66 ? 9.234 -9.555 -3.309 1 97.56 66 ALA A O 1
ATOM 541 N N . ARG A 1 67 ? 10.781 -10.828 -2.361 1 97.56 67 ARG A N 1
ATOM 542 C CA . ARG A 1 67 ? 10.555 -11.938 -3.285 1 97.56 67 ARG A CA 1
ATOM 543 C C . ARG A 1 67 ? 9.141 -12.492 -3.129 1 97.56 67 ARG A C 1
ATOM 545 O O . ARG A 1 67 ? 8.508 -12.867 -4.117 1 97.56 67 ARG A O 1
ATOM 552 N N . ILE A 1 68 ? 8.672 -12.523 -1.89 1 98.12 68 ILE A N 1
ATOM 553 C CA . ILE A 1 68 ? 7.316 -13 -1.636 1 98.12 68 ILE A CA 1
ATOM 554 C C . ILE A 1 68 ? 6.309 -12.07 -2.307 1 98.12 68 ILE A C 1
ATOM 556 O O . ILE A 1 68 ? 5.355 -12.531 -2.939 1 98.12 68 ILE A O 1
ATOM 560 N N . GLU A 1 69 ? 6.523 -10.773 -2.186 1 98.69 69 GLU A N 1
ATOM 561 C CA . GLU A 1 69 ? 5.613 -9.805 -2.797 1 98.69 69 GLU A CA 1
ATOM 562 C C . GLU A 1 69 ? 5.648 -9.906 -4.32 1 98.69 69 GLU A C 1
ATOM 564 O O . GLU A 1 69 ? 4.629 -9.711 -4.98 1 98.69 69 GLU A O 1
ATOM 569 N N . VAL A 1 70 ? 6.855 -10.148 -4.855 1 98.69 70 VAL A N 1
ATOM 570 C CA . VAL A 1 70 ? 6.992 -10.344 -6.297 1 98.69 70 VAL A CA 1
ATOM 571 C C . VAL A 1 70 ? 6.105 -11.5 -6.754 1 98.69 70 VAL A C 1
ATOM 573 O O . VAL A 1 70 ? 5.426 -11.398 -7.777 1 98.69 70 VAL A O 1
ATOM 576 N N . VAL A 1 71 ? 6.109 -12.539 -5.992 1 98.88 71 VAL A N 1
ATOM 577 C CA . VAL A 1 71 ? 5.305 -13.711 -6.316 1 98.88 71 VAL A CA 1
ATOM 578 C C . VAL A 1 71 ? 3.822 -13.375 -6.184 1 98.88 71 VAL A C 1
ATOM 580 O O . VAL A 1 71 ? 3.01 -13.781 -7.016 1 98.88 71 VAL A O 1
ATOM 583 N N . ASP A 1 72 ? 3.441 -12.617 -5.125 1 98.88 72 ASP A N 1
ATOM 584 C CA . ASP A 1 72 ? 2.051 -12.203 -4.945 1 98.88 72 ASP A CA 1
ATOM 585 C C . ASP A 1 72 ? 1.562 -11.383 -6.133 1 98.88 72 ASP A C 1
ATOM 587 O O . ASP A 1 72 ? 0.435 -11.562 -6.598 1 98.88 72 ASP A O 1
ATOM 591 N N . ILE A 1 73 ? 2.377 -10.5 -6.602 1 98.94 73 ILE A N 1
ATOM 592 C CA . ILE A 1 73 ? 2.035 -9.688 -7.77 1 98.94 73 ILE A CA 1
ATOM 593 C C . ILE A 1 73 ? 1.774 -10.594 -8.969 1 98.94 73 ILE A C 1
ATOM 595 O O . ILE A 1 73 ? 0.828 -10.375 -9.727 1 98.94 73 ILE A O 1
ATOM 599 N N . TRP A 1 74 ? 2.586 -11.617 -9.109 1 98.94 74 TRP A N 1
ATOM 600 C CA . TRP A 1 74 ? 2.441 -12.539 -10.234 1 98.94 74 TRP A CA 1
ATOM 601 C C . TRP A 1 74 ? 1.093 -13.25 -10.188 1 98.94 74 TRP A C 1
ATOM 603 O O . TRP A 1 74 ? 0.441 -13.43 -11.219 1 98.94 74 TRP A O 1
ATOM 613 N N . HIS A 1 75 ? 0.641 -13.672 -8.969 1 98.94 75 HIS A N 1
ATOM 614 C CA . HIS A 1 75 ? -0.689 -14.258 -8.844 1 98.94 75 HIS A CA 1
ATOM 615 C C . HIS A 1 75 ? -1.744 -13.383 -9.508 1 98.94 75 HIS A C 1
ATOM 617 O O . HIS A 1 75 ? -2.57 -13.875 -10.281 1 98.94 75 HIS A O 1
ATOM 623 N N . PHE A 1 76 ? -1.67 -12.156 -9.219 1 98.94 76 PHE A N 1
ATOM 624 C CA . PHE A 1 76 ? -2.748 -11.258 -9.633 1 98.94 76 PHE A CA 1
ATOM 625 C C . PHE A 1 76 ? -2.592 -10.859 -11.094 1 98.94 76 PHE A C 1
ATOM 627 O O . PHE A 1 76 ? -3.584 -10.656 -11.797 1 98.94 76 PHE A O 1
ATOM 634 N N . ILE A 1 77 ? -1.327 -10.797 -11.586 1 98.94 77 ILE A N 1
ATOM 635 C CA . ILE A 1 77 ? -1.117 -10.57 -13.008 1 98.94 77 ILE A CA 1
ATOM 636 C C . ILE A 1 77 ? -1.705 -11.734 -13.812 1 98.94 77 ILE A C 1
ATOM 638 O O . ILE A 1 77 ? -2.416 -11.516 -14.797 1 98.94 77 ILE A O 1
ATOM 642 N N . MET A 1 78 ? -1.426 -12.945 -13.406 1 98.88 78 MET A N 1
ATOM 643 C CA . MET A 1 78 ? -1.995 -14.102 -14.094 1 98.88 78 MET A CA 1
ATOM 644 C C . MET A 1 78 ? -3.52 -14.07 -14.047 1 98.88 78 MET A C 1
ATOM 646 O O . MET A 1 78 ? -4.18 -14.375 -15.047 1 98.88 78 MET A O 1
ATOM 650 N N . SER A 1 79 ? -4.074 -13.727 -12.859 1 98.88 79 SER A N 1
ATOM 651 C CA . SER A 1 79 ? -5.523 -13.648 -12.727 1 98.88 79 SER A CA 1
ATOM 652 C C . SER A 1 79 ? -6.113 -12.609 -13.68 1 98.88 79 SER A C 1
ATOM 654 O O . SER A 1 79 ? -7.145 -12.852 -14.312 1 98.88 79 SER A O 1
ATOM 656 N N . LEU A 1 80 ? -5.477 -11.477 -13.781 1 98.75 80 LEU A N 1
ATOM 657 C CA . LEU A 1 80 ? -5.898 -10.43 -14.711 1 98.75 80 LEU A CA 1
ATOM 658 C C . LEU A 1 80 ? -5.887 -10.945 -16.141 1 98.75 80 LEU A C 1
ATOM 660 O O . LEU A 1 80 ? -6.832 -10.703 -16.906 1 98.75 80 LEU A O 1
ATOM 664 N N . MET A 1 81 ? -4.793 -11.633 -16.5 1 98.56 81 MET A N 1
ATOM 665 C CA . MET A 1 81 ? -4.66 -12.141 -17.859 1 98.56 81 MET A CA 1
ATOM 666 C C . MET A 1 81 ? -5.699 -13.219 -18.141 1 98.56 81 MET A C 1
ATOM 668 O O . MET A 1 81 ? -6.289 -13.25 -19.234 1 98.56 81 MET A O 1
ATOM 672 N N . LEU A 1 82 ? -5.891 -14.125 -17.203 1 98.62 82 LEU A N 1
ATOM 673 C CA . LEU A 1 82 ? -6.906 -15.164 -17.344 1 98.62 82 LEU A CA 1
ATOM 674 C C . LEU A 1 82 ? -8.289 -14.547 -17.547 1 98.62 82 LEU A C 1
ATOM 676 O O . LEU A 1 82 ? -9.047 -14.992 -18.422 1 98.62 82 LEU A O 1
ATOM 680 N N . GLU A 1 83 ? -8.609 -13.562 -16.75 1 98.44 83 GLU A N 1
ATOM 681 C CA . GLU A 1 83 ? -9.883 -12.852 -16.906 1 98.44 83 GLU A CA 1
ATOM 682 C C . GLU A 1 83 ? -10 -12.242 -18.297 1 98.44 83 GLU A C 1
ATOM 684 O O . GLU A 1 83 ? -11.023 -12.414 -18.969 1 98.44 83 GLU A O 1
ATOM 689 N N . TYR A 1 84 ? -8.961 -11.492 -18.672 1 97.5 84 TYR A N 1
ATOM 690 C CA . TYR A 1 84 ? -8.953 -10.789 -19.953 1 97.5 84 TYR A CA 1
ATOM 691 C C . TYR A 1 84 ? -9.156 -11.758 -21.109 1 97.5 84 TYR A C 1
ATOM 693 O O . TYR A 1 84 ? -9.961 -11.5 -22.016 1 97.5 84 TYR A O 1
ATOM 701 N N . TYR A 1 85 ? -8.445 -12.852 -21.109 1 97.5 85 TYR A N 1
ATOM 702 C CA . TYR A 1 85 ? -8.508 -13.828 -22.203 1 97.5 85 TYR A CA 1
ATOM 703 C C . TYR A 1 85 ? -9.867 -14.5 -22.25 1 97.5 85 TYR A C 1
ATOM 705 O O . TYR A 1 85 ? -10.43 -14.695 -23.328 1 97.5 85 TYR A O 1
ATOM 713 N N . THR A 1 86 ? -10.383 -14.852 -21.062 1 96.81 86 THR A N 1
ATOM 714 C CA . THR A 1 86 ? -11.68 -15.516 -21 1 96.81 86 THR A CA 1
ATOM 715 C C . THR A 1 86 ? -12.789 -14.555 -21.438 1 96.81 86 THR A C 1
ATOM 717 O O . THR A 1 86 ? -13.617 -14.898 -22.281 1 96.81 86 THR A O 1
ATOM 720 N N . SER A 1 87 ? -12.781 -13.391 -20.875 1 95.12 87 SER A N 1
ATOM 721 C CA . SER A 1 87 ? -13.844 -12.43 -21.125 1 95.12 87 SER A CA 1
ATOM 722 C C . SER A 1 87 ? -13.859 -11.984 -22.578 1 95.12 87 SER A C 1
ATOM 724 O O . SER A 1 87 ? -14.922 -11.656 -23.125 1 95.12 87 SER A O 1
ATOM 726 N N . ASN A 1 88 ? -12.734 -12.031 -23.266 1 95.75 88 ASN A N 1
ATOM 727 C CA . ASN A 1 88 ? -12.656 -11.555 -24.641 1 95.75 88 ASN A CA 1
ATOM 728 C C . ASN A 1 88 ? -12.508 -12.711 -25.625 1 95.75 88 ASN A C 1
ATOM 730 O O . ASN A 1 88 ? -12.297 -12.492 -26.812 1 95.75 88 ASN A O 1
ATOM 734 N N . SER A 1 89 ? -12.57 -13.938 -25.172 1 95.62 89 SER A N 1
ATOM 735 C CA . SER A 1 89 ? -12.508 -15.148 -25.984 1 95.62 89 SER A CA 1
ATOM 736 C C . SER A 1 89 ? -11.289 -15.133 -26.891 1 95.62 89 SER A C 1
ATOM 738 O O . SER A 1 89 ? -11.406 -15.367 -28.109 1 95.62 89 SER A O 1
ATOM 740 N N . ILE A 1 90 ? -10.211 -14.758 -26.359 1 94.12 90 ILE A N 1
ATOM 741 C CA . ILE A 1 90 ? -8.961 -14.617 -27.109 1 94.12 90 ILE A CA 1
ATOM 742 C C . ILE A 1 90 ? -8.32 -15.984 -27.312 1 94.12 90 ILE A C 1
ATOM 744 O O . ILE A 1 90 ? -7.73 -16.25 -28.359 1 94.12 90 ILE A O 1
ATOM 748 N N . GLY A 1 91 ? -8.367 -16.859 -26.312 1 95.19 91 GLY A N 1
ATOM 749 C CA . GLY A 1 91 ? -7.727 -18.156 -26.375 1 95.19 91 GLY A CA 1
ATOM 750 C C . GLY A 1 91 ? -7.617 -18.844 -25.031 1 95.19 91 GLY A C 1
ATOM 751 O O . GLY A 1 91 ? -8.039 -18.297 -24.016 1 95.19 91 GLY A O 1
ATOM 752 N N . ASP A 1 92 ? -7.016 -20.094 -25.125 1 96.88 92 ASP A N 1
ATOM 753 C CA . ASP A 1 92 ? -6.875 -20.875 -23.891 1 96.88 92 ASP A CA 1
ATOM 754 C C . ASP A 1 92 ? -5.527 -20.609 -23.219 1 96.88 92 ASP A C 1
ATOM 756 O O . ASP A 1 92 ? -4.824 -19.656 -23.594 1 96.88 92 ASP A O 1
ATOM 760 N N . LYS A 1 93 ? -5.152 -21.312 -22.188 1 97.75 93 LYS A N 1
ATOM 761 C CA . LYS A 1 93 ? -3.955 -21.094 -21.375 1 97.75 93 LYS A CA 1
ATOM 762 C C . LYS A 1 93 ? -2.691 -21.359 -22.188 1 97.75 93 LYS A C 1
ATOM 764 O O . LYS A 1 93 ? -1.625 -20.828 -21.891 1 97.75 93 LYS A O 1
ATOM 769 N N . ASP A 1 94 ? -2.756 -22.266 -23.203 1 97.81 94 ASP A N 1
ATOM 770 C CA . ASP A 1 94 ? -1.613 -22.484 -24.078 1 97.81 94 ASP A CA 1
ATOM 771 C C . ASP A 1 94 ? -1.281 -21.219 -24.875 1 97.81 94 ASP A C 1
ATOM 773 O O . ASP A 1 94 ? -0.116 -20.812 -24.953 1 97.81 94 ASP A O 1
ATOM 777 N N . ILE A 1 95 ? -2.301 -20.625 -25.469 1 98.12 95 ILE A N 1
ATOM 778 C CA . ILE A 1 95 ? -2.125 -19.391 -26.219 1 98.12 95 ILE A CA 1
ATOM 779 C C . ILE A 1 95 ? -1.64 -18.281 -25.297 1 98.12 95 ILE A C 1
ATOM 781 O O . ILE A 1 95 ? -0.755 -17.5 -25.656 1 98.12 95 ILE A O 1
ATOM 785 N N . LEU A 1 96 ? -2.266 -18.188 -24.094 1 98.25 96 LEU A N 1
ATOM 786 C CA . LEU A 1 96 ? -1.856 -17.188 -23.109 1 98.25 96 LEU A CA 1
ATOM 787 C C . LEU A 1 96 ? -0.389 -17.375 -22.734 1 98.25 96 LEU A C 1
ATOM 789 O O . LEU A 1 96 ? 0.354 -16.391 -22.641 1 98.25 96 LEU A O 1
ATOM 793 N N . SER A 1 97 ? 0.029 -18.594 -22.469 1 98.25 97 SER A N 1
ATOM 794 C CA . SER A 1 97 ? 1.423 -18.891 -22.156 1 98.25 97 SER A CA 1
ATOM 795 C C . SER A 1 97 ? 2.355 -18.422 -23.266 1 98.25 97 SER A C 1
ATOM 797 O O . SER A 1 97 ? 3.438 -17.891 -23 1 98.25 97 SER A O 1
ATOM 799 N N . GLU A 1 98 ? 2.012 -18.625 -24.5 1 98.06 98 GLU A N 1
ATOM 800 C CA . GLU A 1 98 ? 2.797 -18.172 -25.641 1 98.06 98 GLU A CA 1
ATOM 801 C C . GLU A 1 98 ? 2.885 -16.656 -25.688 1 98.06 98 GLU A C 1
ATOM 803 O O . GLU A 1 98 ? 3.941 -16.094 -25.984 1 98.06 98 GLU A O 1
ATOM 808 N N . HIS A 1 99 ? 1.748 -16.109 -25.469 1 98 99 HIS A N 1
ATOM 809 C CA . HIS A 1 99 ? 1.716 -14.641 -25.422 1 98 99 HIS A CA 1
ATOM 810 C C . HIS A 1 99 ? 2.678 -14.094 -24.375 1 98 99 HIS A C 1
ATOM 812 O O . HIS A 1 99 ? 3.48 -13.203 -24.672 1 98 99 HIS A O 1
ATOM 818 N N . ILE A 1 100 ? 2.633 -14.578 -23.172 1 98.56 100 ILE A N 1
ATOM 819 C CA . ILE A 1 100 ? 3.502 -14.141 -22.078 1 98.56 100 ILE A CA 1
ATOM 820 C C . ILE A 1 100 ? 4.965 -14.305 -22.484 1 98.56 100 ILE A C 1
ATOM 822 O O . ILE A 1 100 ? 5.777 -13.398 -22.297 1 98.56 100 ILE A O 1
ATOM 826 N N . SER A 1 101 ? 5.312 -15.414 -23.125 1 97.94 101 SER A N 1
ATOM 827 C CA . SER A 1 101 ? 6.691 -15.734 -23.484 1 97.94 101 SER A CA 1
ATOM 828 C C . SER A 1 101 ? 7.188 -14.859 -24.625 1 97.94 101 SER A C 1
ATOM 830 O O . SER A 1 101 ? 8.391 -14.797 -24.891 1 97.94 101 SER A O 1
ATOM 832 N N . SER A 1 102 ? 6.32 -14.195 -25.297 1 98.12 102 SER A N 1
ATOM 833 C CA . SER A 1 102 ? 6.691 -13.367 -26.438 1 98.12 102 SER A CA 1
ATOM 834 C C . SER A 1 102 ? 6.895 -11.914 -26.016 1 98.12 102 SER A C 1
ATOM 836 O O . SER A 1 102 ? 7.363 -11.094 -26.812 1 98.12 102 SER A O 1
ATOM 838 N N . VAL A 1 103 ? 6.523 -11.57 -24.844 1 98.25 103 VAL A N 1
ATOM 839 C CA . VAL A 1 103 ? 6.566 -10.195 -24.359 1 98.25 103 VAL A CA 1
ATOM 840 C C . VAL A 1 103 ? 8.016 -9.773 -24.125 1 98.25 103 VAL A C 1
ATOM 842 O O . VAL A 1 103 ? 8.844 -10.578 -23.703 1 98.25 103 VAL A O 1
ATOM 845 N N . SER A 1 104 ? 8.242 -8.477 -24.391 1 96.38 104 SER A N 1
ATOM 846 C CA . SER A 1 104 ? 9.578 -7.918 -24.188 1 96.38 104 SER A CA 1
ATOM 847 C C . SER A 1 104 ? 10.07 -8.156 -22.766 1 96.38 104 SER A C 1
ATOM 849 O O . SER A 1 104 ? 9.32 -7.961 -21.797 1 96.38 104 SER A O 1
ATOM 851 N N . GLY A 1 105 ? 11.281 -8.617 -22.656 1 95 105 GLY A N 1
ATOM 852 C CA . GLY A 1 105 ? 11.898 -8.812 -21.359 1 95 105 GLY A CA 1
ATOM 853 C C . GLY A 1 105 ? 11.812 -10.242 -20.859 1 95 105 GLY A C 1
ATOM 854 O O . GLY A 1 105 ? 12.547 -10.633 -19.938 1 95 105 GLY A O 1
ATOM 855 N N . PHE A 1 106 ? 10.953 -11.039 -21.453 1 97.31 106 PHE A N 1
ATOM 856 C CA . PHE A 1 106 ? 10.742 -12.398 -20.969 1 97.31 106 PHE A CA 1
ATOM 857 C C . PHE A 1 106 ? 12.008 -13.227 -21.109 1 97.31 106 PHE A C 1
ATOM 859 O O . PHE A 1 106 ? 12.352 -14 -20.219 1 97.31 106 PHE A O 1
ATOM 866 N N . SER A 1 107 ? 12.664 -13.07 -22.266 1 95.62 107 SER A N 1
ATOM 867 C CA . SER A 1 107 ? 13.883 -13.836 -22.484 1 95.62 107 SER A CA 1
ATOM 868 C C . SER A 1 107 ? 14.906 -13.562 -21.391 1 95.62 107 SER A C 1
ATOM 870 O O . SER A 1 107 ? 15.508 -14.492 -20.844 1 95.62 107 SER A O 1
ATOM 872 N N . LYS A 1 108 ? 15.094 -12.297 -21.078 1 94.75 108 LYS A N 1
ATOM 873 C CA . LYS A 1 108 ? 16 -11.93 -20 1 94.75 108 LYS A CA 1
ATOM 874 C C . LYS A 1 108 ? 15.516 -12.469 -18.656 1 94.75 108 LYS A C 1
ATOM 876 O O . LYS A 1 108 ? 16.328 -12.898 -17.812 1 94.75 108 LYS A O 1
ATOM 881 N N . PHE A 1 109 ? 14.234 -12.406 -18.469 1 95.81 109 PHE A N 1
ATOM 882 C CA . PHE A 1 109 ? 13.602 -12.898 -17.25 1 95.81 109 PHE A CA 1
ATOM 883 C C . PHE A 1 109 ? 13.883 -14.383 -17.047 1 95.81 109 PHE A C 1
ATOM 885 O O . PHE A 1 109 ? 14.07 -14.844 -15.93 1 95.81 109 PHE A O 1
ATOM 892 N N . CYS A 1 110 ? 13.953 -15.188 -18.125 1 94.56 110 CYS A N 1
ATOM 893 C CA . CYS A 1 110 ? 14.195 -16.625 -18.078 1 94.56 110 CYS A CA 1
ATOM 894 C C . CYS A 1 110 ? 15.641 -16.922 -17.719 1 94.56 110 CYS A C 1
ATOM 896 O O . CYS A 1 110 ? 15.922 -17.859 -16.969 1 94.56 110 CYS A O 1
ATOM 898 N N . ASN A 1 111 ? 16.609 -16.062 -18.281 1 85.44 111 ASN A N 1
ATOM 899 C CA . ASN A 1 111 ? 18.016 -16.438 -18.234 1 85.44 111 ASN A CA 1
ATOM 900 C C . ASN A 1 111 ? 18.812 -15.477 -17.344 1 85.44 111 ASN A C 1
ATOM 902 O O . ASN A 1 111 ? 20.016 -15.664 -17.141 1 85.44 111 ASN A O 1
ATOM 906 N N . GLY A 1 112 ? 18.125 -14.484 -16.984 1 71.81 112 GLY A N 1
ATOM 907 C CA . GLY A 1 112 ? 18.875 -13.406 -16.344 1 71.81 112 GLY A CA 1
ATOM 908 C C . GLY A 1 112 ? 19.312 -13.734 -14.93 1 71.81 112 GLY A C 1
ATOM 909 O O . GLY A 1 112 ? 18.641 -14.5 -14.234 1 71.81 112 GLY A O 1
ATOM 910 N N . SER A 1 113 ? 20.641 -13.367 -14.695 1 67.19 113 SER A N 1
ATOM 911 C CA . SER A 1 113 ? 21.125 -13.344 -13.32 1 67.19 113 SER A CA 1
ATOM 912 C C . SER A 1 113 ? 20.625 -12.117 -12.57 1 67.19 113 SER A C 1
ATOM 914 O O . SER A 1 113 ? 20.281 -11.102 -13.188 1 67.19 113 SER A O 1
ATOM 916 N N . TYR A 1 114 ? 20.391 -12.312 -11.203 1 61.53 114 TYR A N 1
ATOM 917 C CA . TYR A 1 114 ? 20.016 -11.211 -10.328 1 61.53 114 TYR A CA 1
ATOM 918 C C . TYR A 1 114 ? 20.875 -9.984 -10.594 1 61.53 114 TYR A C 1
ATOM 920 O O . TYR A 1 114 ? 22.109 -10.078 -10.656 1 61.53 114 TYR A O 1
ATOM 928 N N . ILE A 1 115 ? 20.266 -8.992 -11.156 1 57.84 115 ILE A N 1
ATOM 929 C CA . ILE A 1 115 ? 21.047 -7.77 -11.328 1 57.84 115 ILE A CA 1
ATOM 930 C C . ILE A 1 115 ? 21.266 -7.098 -9.977 1 57.84 115 ILE A C 1
ATOM 932 O O . ILE A 1 115 ? 20.562 -6.145 -9.633 1 57.84 115 ILE A O 1
ATOM 936 N N . GLY A 1 116 ? 21.344 -7.836 -8.773 1 53.28 116 GLY A N 1
ATOM 937 C CA . GLY A 1 116 ? 21.375 -7.402 -7.387 1 53.28 116 GLY A CA 1
ATOM 938 C C . GLY A 1 116 ? 22.312 -6.223 -7.156 1 53.28 116 GLY A C 1
ATOM 939 O O . GLY A 1 116 ? 22.031 -5.367 -6.316 1 53.28 116 GLY A O 1
ATOM 940 N N . GLY A 1 117 ? 23.141 -5.957 -8.117 1 52.34 117 GLY A N 1
ATOM 941 C CA . GLY A 1 117 ? 24.25 -5.055 -7.836 1 52.34 117 GLY A CA 1
ATOM 942 C C . GLY A 1 117 ? 24.156 -3.75 -8.609 1 52.34 117 GLY A C 1
ATOM 943 O O . GLY A 1 117 ? 24.766 -2.748 -8.211 1 52.34 117 GLY A O 1
ATOM 944 N N . SER A 1 118 ? 23.328 -3.789 -9.656 1 53.44 118 SER A N 1
ATOM 945 C CA . SER A 1 118 ? 23.469 -2.627 -10.523 1 53.44 118 SER A CA 1
ATOM 946 C C . SER A 1 118 ? 22.359 -1.609 -10.273 1 53.44 118 SER A C 1
ATOM 948 O O . SER A 1 118 ? 22.547 -0.417 -10.539 1 53.44 118 SER A O 1
ATOM 950 N N . HIS A 1 119 ? 21.328 -2.102 -9.586 1 65.94 119 HIS A N 1
ATOM 951 C CA . HIS A 1 119 ? 20.234 -1.149 -9.391 1 65.94 119 HIS A CA 1
ATOM 952 C C . HIS A 1 119 ? 20.156 -0.685 -7.941 1 65.94 119 HIS A C 1
ATOM 954 O O . HIS A 1 119 ? 20.25 -1.499 -7.02 1 65.94 119 HIS A O 1
ATOM 960 N N . SER A 1 120 ? 20.219 0.624 -7.875 1 86.88 120 SER A N 1
ATOM 961 C CA . SER A 1 120 ? 19.984 1.188 -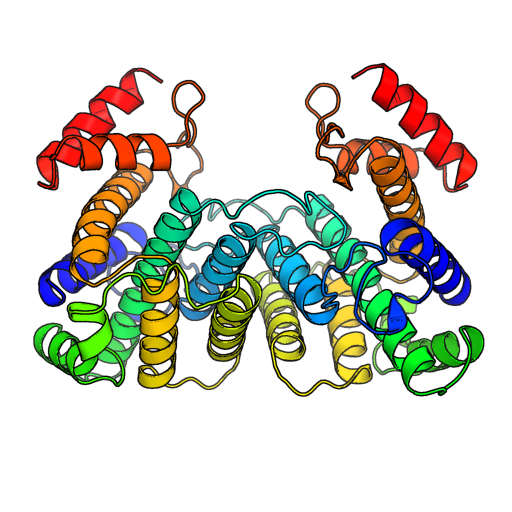6.551 1 86.88 120 SER A CA 1
ATOM 962 C C . SER A 1 120 ? 18.562 0.884 -6.066 1 86.88 120 SER A C 1
ATOM 964 O O . SER A 1 120 ? 17.672 0.593 -6.867 1 86.88 120 SER A O 1
ATOM 966 N N . ASP A 1 121 ? 18.391 0.738 -4.82 1 92.19 121 ASP A N 1
ATOM 967 C CA . ASP A 1 121 ? 17.078 0.55 -4.211 1 92.19 121 ASP A CA 1
ATOM 968 C C . ASP A 1 121 ? 16.062 1.544 -4.77 1 92.19 121 ASP A C 1
ATOM 970 O O . ASP A 1 121 ? 14.906 1.186 -5.031 1 92.19 121 ASP A O 1
ATOM 974 N N . TYR A 1 122 ? 16.516 2.713 -5.074 1 92.81 122 TYR A N 1
ATOM 975 C CA . TYR A 1 122 ? 15.602 3.744 -5.566 1 92.81 122 TYR A CA 1
ATOM 976 C C . TYR A 1 122 ? 15.148 3.434 -6.988 1 92.81 122 TYR A C 1
ATOM 978 O O . TYR A 1 122 ? 14.008 3.727 -7.359 1 92.81 122 TYR A O 1
ATOM 986 N N . GLU A 1 123 ? 16.031 2.885 -7.75 1 94.94 123 GLU A N 1
ATOM 987 C CA . GLU A 1 123 ? 15.648 2.516 -9.109 1 94.94 123 GLU A CA 1
ATOM 988 C C . GLU A 1 123 ? 14.594 1.417 -9.117 1 94.94 123 GLU A C 1
ATOM 990 O O . GLU A 1 123 ? 13.664 1.447 -9.922 1 94.94 123 GLU A O 1
ATOM 995 N N . ILE A 1 124 ? 14.781 0.439 -8.242 1 96.62 124 ILE A N 1
ATOM 996 C CA . ILE A 1 124 ? 13.812 -0.643 -8.125 1 96.62 124 ILE A CA 1
ATOM 997 C C . ILE A 1 124 ? 12.461 -0.079 -7.691 1 96.62 124 ILE A C 1
ATOM 999 O O . ILE A 1 124 ? 11.43 -0.389 -8.297 1 96.62 124 ILE A O 1
ATOM 1003 N N . VAL A 1 125 ? 12.461 0.809 -6.691 1 97.62 125 VAL A N 1
ATOM 1004 C CA . VAL A 1 125 ? 11.25 1.431 -6.176 1 97.62 125 VAL A CA 1
ATOM 1005 C C . VAL A 1 125 ? 10.562 2.225 -7.285 1 97.62 125 VAL A C 1
ATOM 1007 O O . VAL A 1 125 ? 9.336 2.186 -7.418 1 97.62 125 VAL A O 1
ATOM 1010 N N . ASN A 1 126 ? 11.344 2.889 -8.148 1 97.12 126 ASN A N 1
ATOM 1011 C CA . ASN A 1 126 ? 10.789 3.633 -9.273 1 97.12 126 ASN A CA 1
ATOM 1012 C C . ASN A 1 126 ? 10.086 2.709 -10.266 1 97.12 126 ASN A C 1
ATOM 1014 O O . ASN A 1 126 ? 9.047 3.066 -10.82 1 97.12 126 ASN A O 1
ATOM 1018 N N . ASP A 1 127 ? 10.688 1.597 -10.5 1 97.56 127 ASP A N 1
ATOM 1019 C CA . ASP A 1 127 ? 10.055 0.626 -11.391 1 97.56 127 ASP A CA 1
ATOM 1020 C C . ASP A 1 127 ? 8.734 0.121 -10.812 1 97.56 127 ASP A C 1
ATOM 1022 O O . ASP A 1 127 ? 7.758 -0.058 -11.539 1 97.56 127 ASP A O 1
ATOM 1026 N N . ILE A 1 128 ? 8.742 -0.156 -9.516 1 98.81 128 ILE A N 1
ATOM 1027 C CA . ILE A 1 128 ? 7.535 -0.605 -8.836 1 98.81 128 ILE A CA 1
ATOM 1028 C C . ILE A 1 128 ? 6.461 0.476 -8.922 1 98.81 128 ILE A C 1
ATOM 1030 O O . ILE A 1 128 ? 5.297 0.183 -9.219 1 98.81 128 ILE A O 1
ATOM 1034 N N . GLU A 1 129 ? 6.848 1.737 -8.688 1 98.62 129 GLU A N 1
ATOM 1035 C CA . GLU A 1 129 ? 5.945 2.879 -8.797 1 98.62 129 GLU A CA 1
ATOM 1036 C C . GLU A 1 129 ? 5.332 2.967 -10.188 1 98.62 129 GLU A C 1
ATOM 1038 O O . GLU A 1 129 ? 4.152 3.283 -10.336 1 98.62 129 GLU A O 1
ATOM 1043 N N . SER A 1 130 ? 6.129 2.699 -11.203 1 98.31 130 SER A N 1
ATOM 1044 C CA . SER A 1 130 ? 5.633 2.695 -12.57 1 98.31 130 SER A CA 1
ATOM 1045 C C . SER A 1 130 ? 4.539 1.652 -12.766 1 98.31 130 SER A C 1
ATOM 1047 O O . SER A 1 130 ? 3.551 1.901 -13.461 1 98.31 130 SER A O 1
ATOM 1049 N N . LEU A 1 131 ? 4.754 0.5 -12.203 1 98.75 131 LEU A N 1
ATOM 1050 C CA . LEU A 1 131 ? 3.744 -0.549 -12.289 1 98.75 131 LEU A CA 1
ATOM 1051 C C . LEU A 1 131 ? 2.479 -0.148 -11.539 1 98.75 131 LEU A C 1
ATOM 1053 O O . LEU A 1 131 ? 1.367 -0.41 -12 1 98.75 131 LEU A O 1
ATOM 1057 N N . ILE A 1 132 ? 2.613 0.509 -10.352 1 98.88 132 ILE A N 1
ATOM 1058 C CA . ILE A 1 132 ? 1.477 1.052 -9.617 1 98.88 132 ILE A CA 1
ATOM 1059 C C . ILE A 1 132 ? 0.693 2.01 -10.516 1 98.88 132 ILE A C 1
ATOM 1061 O O . ILE A 1 132 ? -0.533 1.919 -10.609 1 98.88 132 ILE A O 1
ATOM 1065 N N . HIS A 1 133 ? 1.381 2.857 -11.211 1 98.62 133 HIS A N 1
ATOM 1066 C CA . HIS A 1 133 ? 0.749 3.838 -12.086 1 98.62 133 HIS A CA 1
ATOM 1067 C C . HIS A 1 133 ? -0.033 3.156 -13.203 1 98.62 133 HIS A C 1
ATOM 1069 O O . HIS A 1 133 ? -1.179 3.521 -13.477 1 98.62 133 HIS A O 1
ATOM 1075 N N . LYS A 1 134 ? 0.558 2.189 -13.805 1 98.12 134 LYS A N 1
ATOM 1076 C CA . LYS A 1 134 ? -0.076 1.489 -14.922 1 98.12 134 LYS A CA 1
ATOM 1077 C C . LYS A 1 134 ? -1.346 0.774 -14.469 1 98.12 134 LYS A C 1
ATOM 1079 O O . LYS A 1 134 ? -2.312 0.678 -15.227 1 98.12 134 LYS A O 1
ATOM 1084 N N . CYS A 1 135 ? -1.348 0.348 -13.234 1 98.62 135 CYS A N 1
ATOM 1085 C CA . CYS A 1 135 ? -2.439 -0.506 -12.781 1 98.62 135 CYS A CA 1
ATOM 1086 C C . CYS A 1 135 ? -3.506 0.308 -12.055 1 98.62 135 CYS A C 1
ATOM 1088 O O . CYS A 1 135 ? -4.602 -0.19 -11.797 1 98.62 135 CYS A O 1
ATOM 1090 N N . SER A 1 136 ? -3.256 1.573 -11.742 1 98.38 136 SER A N 1
ATOM 1091 C CA . SER A 1 136 ? -4.234 2.393 -11.031 1 98.38 136 SER A CA 1
ATOM 1092 C C . SER A 1 136 ? -5.023 3.271 -11.992 1 98.38 136 SER A C 1
ATOM 1094 O O . SER A 1 136 ? -5.988 3.926 -11.602 1 98.38 136 SER A O 1
ATOM 1096 N N . GLY A 1 137 ? -4.59 3.305 -13.258 1 96.12 137 GLY A N 1
ATOM 1097 C CA . GLY A 1 137 ? -5.289 4.086 -14.266 1 96.12 137 GLY A CA 1
ATOM 1098 C C . GLY A 1 137 ? -6.387 3.311 -14.961 1 96.12 137 GLY A C 1
ATOM 1099 O O . GLY A 1 137 ? -6.578 2.121 -14.703 1 96.12 137 GLY A O 1
ATOM 1100 N N . PHE A 1 138 ? -7.102 3.963 -15.852 1 91.5 138 PHE A N 1
ATOM 1101 C CA . PHE A 1 138 ? -8.227 3.361 -16.562 1 91.5 138 PHE A CA 1
ATOM 1102 C C . PHE A 1 138 ? -7.738 2.418 -17.656 1 91.5 138 PHE A C 1
ATOM 1104 O O . PHE A 1 138 ? -8.18 1.271 -17.734 1 91.5 138 PHE A O 1
ATOM 1111 N N . SER A 1 139 ? -6.832 2.906 -18.422 1 92 139 SER A N 1
ATOM 1112 C CA . SER A 1 139 ? -6.324 2.098 -19.531 1 92 139 SER A CA 1
ATOM 1113 C C . SER A 1 139 ? -5.031 1.383 -19.141 1 92 139 SER A C 1
ATOM 1115 O O . SER A 1 139 ? -4.23 1.914 -18.375 1 92 139 SER A O 1
ATOM 1117 N N . TYR A 1 140 ? -4.957 0.176 -19.609 1 91.88 140 TYR A N 1
ATOM 1118 C CA . TYR A 1 140 ? -3.723 -0.575 -19.406 1 91.88 140 TYR A CA 1
ATOM 1119 C C . TYR A 1 140 ? -3.439 -1.489 -20.594 1 91.88 140 TYR A C 1
ATOM 1121 O O . TYR A 1 140 ? -4.344 -1.805 -21.375 1 91.88 140 TYR A O 1
ATOM 1129 N N . LYS A 1 141 ? -2.189 -1.783 -20.812 1 95.69 141 LYS A N 1
ATOM 1130 C CA . LYS A 1 141 ? -1.738 -2.818 -21.734 1 95.69 141 LYS A CA 1
ATOM 1131 C C . LYS A 1 141 ? -1.073 -3.971 -20.984 1 95.69 141 LYS A C 1
ATOM 1133 O O . LYS A 1 141 ? -0.119 -3.764 -20.234 1 95.69 141 LYS A O 1
ATOM 1138 N N . LEU A 1 142 ? -1.575 -5.195 -21.266 1 97 142 LEU A N 1
ATOM 1139 C CA . LEU A 1 142 ? -1.057 -6.383 -20.594 1 97 142 LEU A CA 1
ATOM 1140 C C . LEU A 1 142 ? 0.448 -6.516 -20.797 1 97 142 LEU A C 1
ATOM 1142 O O . LEU A 1 142 ? 1.181 -6.863 -19.875 1 97 142 LEU A O 1
ATOM 1146 N N . GLU A 1 143 ? 0.936 -6.148 -22 1 97.94 143 GLU A N 1
ATOM 1147 C CA . GLU A 1 143 ? 2.346 -6.285 -22.344 1 97.94 143 GLU A CA 1
ATOM 1148 C C . GLU A 1 143 ? 3.215 -5.34 -21.516 1 97.94 143 GLU A C 1
ATOM 1150 O O . GLU A 1 143 ? 4.332 -5.691 -21.141 1 97.94 143 GLU A O 1
ATOM 1155 N N . ASP A 1 144 ? 2.691 -4.148 -21.297 1 98.12 144 ASP A N 1
ATOM 1156 C CA . ASP A 1 144 ? 3.426 -3.182 -20.484 1 98.12 144 ASP A CA 1
ATOM 1157 C C . ASP A 1 144 ? 3.541 -3.656 -19.031 1 98.12 144 ASP A C 1
ATOM 1159 O O . ASP A 1 144 ? 4.59 -3.496 -18.406 1 98.12 144 ASP A O 1
ATOM 1163 N N . ILE A 1 145 ? 2.469 -4.199 -18.531 1 98.62 145 ILE A N 1
ATOM 1164 C CA . ILE A 1 145 ? 2.449 -4.738 -17.172 1 98.62 145 ILE A CA 1
ATOM 1165 C C . ILE A 1 145 ? 3.473 -5.863 -17.047 1 98.62 145 ILE A C 1
ATOM 1167 O O . ILE A 1 145 ? 4.285 -5.875 -16.125 1 98.62 145 ILE A O 1
ATOM 1171 N N . LEU A 1 146 ? 3.516 -6.762 -18.047 1 98.75 146 LEU A N 1
ATOM 1172 C CA . LEU A 1 146 ? 4.41 -7.914 -18.016 1 98.75 146 LEU A CA 1
ATOM 1173 C C . LEU A 1 146 ? 5.867 -7.469 -18.125 1 98.75 146 LEU A C 1
ATOM 1175 O O . LEU A 1 146 ? 6.719 -7.941 -17.359 1 98.75 146 LEU A O 1
ATOM 1179 N N . THR A 1 147 ? 6.137 -6.531 -19 1 98.5 147 THR A N 1
ATOM 1180 C CA . THR A 1 147 ? 7.496 -6.039 -19.172 1 98.5 147 THR A CA 1
ATOM 1181 C C . THR A 1 147 ? 8.023 -5.422 -17.891 1 98.5 147 THR A C 1
ATOM 1183 O O . THR A 1 147 ? 9.148 -5.707 -17.469 1 98.5 147 THR A O 1
ATOM 1186 N N . ASN A 1 148 ? 7.219 -4.578 -17.312 1 98.19 148 ASN A N 1
ATOM 1187 C CA . ASN A 1 148 ? 7.602 -3.967 -16.031 1 98.19 148 ASN A CA 1
ATOM 1188 C C . ASN A 1 148 ? 7.797 -5.012 -14.945 1 98.19 148 ASN A C 1
ATOM 1190 O O . ASN A 1 148 ? 8.766 -4.957 -14.188 1 98.19 148 ASN A O 1
ATOM 1194 N N . TYR A 1 149 ? 6.887 -5.996 -14.914 1 98.69 149 TYR A N 1
ATOM 1195 C CA . TYR A 1 149 ? 6.969 -7.039 -13.898 1 98.69 149 TYR A CA 1
ATOM 1196 C C . TYR A 1 149 ? 8.273 -7.824 -14.031 1 98.69 149 TYR A C 1
ATOM 1198 O O . TYR A 1 149 ? 8.945 -8.102 -13.039 1 98.69 149 TYR A O 1
ATOM 1206 N N . PHE A 1 150 ? 8.625 -8.188 -15.258 1 98.12 150 PHE A N 1
ATOM 1207 C CA . PHE A 1 150 ? 9.836 -8.961 -15.477 1 98.12 150 PHE A CA 1
ATOM 1208 C C . PHE A 1 150 ? 11.062 -8.203 -14.969 1 98.12 150 PHE A C 1
ATOM 1210 O O . PHE A 1 150 ? 11.945 -8.789 -14.344 1 98.12 150 PHE A O 1
ATOM 1217 N N . ARG A 1 151 ? 11.062 -6.922 -15.188 1 95.88 151 ARG A N 1
ATOM 1218 C CA . ARG A 1 151 ? 12.172 -6.09 -14.734 1 95.88 151 ARG A CA 1
ATOM 1219 C C . ARG A 1 151 ? 12.242 -6.047 -13.211 1 95.88 151 ARG A C 1
ATOM 1221 O O . ARG A 1 151 ? 13.312 -6.227 -12.633 1 95.88 151 ARG A O 1
ATOM 1228 N N . ILE A 1 152 ? 11.141 -5.844 -12.578 1 97.44 152 ILE A N 1
ATOM 1229 C CA . ILE A 1 152 ? 11.062 -5.777 -11.117 1 97.44 152 ILE A CA 1
ATOM 1230 C C . ILE A 1 152 ? 11.492 -7.113 -10.516 1 97.44 152 ILE A C 1
ATOM 1232 O O . ILE A 1 152 ? 12.297 -7.148 -9.586 1 97.44 152 ILE A O 1
ATOM 1236 N N . ALA A 1 153 ? 10.953 -8.195 -11.062 1 97.69 153 ALA A N 1
ATOM 1237 C CA . ALA A 1 153 ? 11.242 -9.531 -10.555 1 97.69 153 ALA A CA 1
ATOM 1238 C C . ALA A 1 153 ? 12.742 -9.812 -10.578 1 97.69 153 ALA A C 1
ATOM 1240 O O . ALA A 1 153 ? 13.32 -10.227 -9.57 1 97.69 153 ALA A O 1
ATOM 1241 N N . LEU A 1 154 ? 13.398 -9.477 -11.672 1 96.06 154 LEU A N 1
ATOM 1242 C CA . LEU A 1 154 ? 14.836 -9.711 -11.812 1 96.06 154 LEU A CA 1
ATOM 1243 C C . LEU A 1 154 ? 15.625 -8.859 -10.82 1 96.06 154 LEU A C 1
ATOM 1245 O O . LEU A 1 154 ? 16.594 -9.328 -10.227 1 96.06 154 LEU A O 1
ATOM 1249 N N . SER A 1 155 ? 15.172 -7.625 -10.68 1 94.88 155 SER A N 1
ATOM 1250 C CA . SER A 1 155 ? 15.852 -6.719 -9.758 1 94.88 155 SER A CA 1
ATOM 1251 C C . SER A 1 155 ? 15.742 -7.215 -8.32 1 94.88 155 SER A C 1
ATOM 1253 O O . SER A 1 155 ? 16.578 -6.883 -7.48 1 94.88 155 SER A O 1
ATOM 1255 N N . CYS A 1 156 ? 14.734 -8.062 -8.078 1 95.38 156 CYS A N 1
ATOM 1256 C CA . CYS A 1 156 ? 14.539 -8.609 -6.742 1 95.38 156 CYS A CA 1
ATOM 1257 C C . CYS A 1 156 ? 15.117 -10.016 -6.637 1 95.38 156 CYS A C 1
ATOM 1259 O O . CYS A 1 156 ? 14.852 -10.727 -5.668 1 9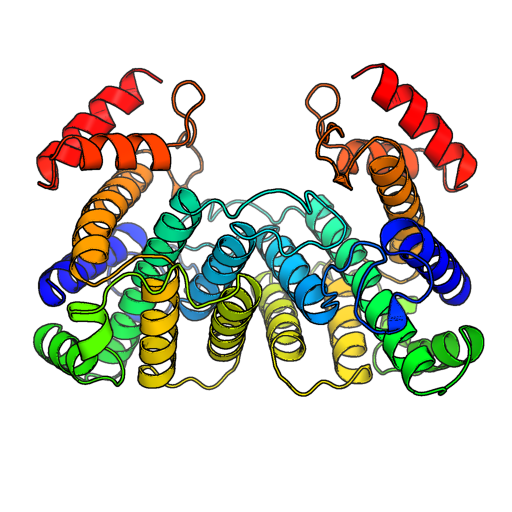5.38 156 CYS A O 1
ATOM 1261 N N . GLY A 1 157 ? 15.766 -10.422 -7.656 1 93.69 157 GLY A N 1
ATOM 1262 C CA . GLY A 1 157 ? 16.438 -11.711 -7.637 1 93.69 157 GLY A CA 1
ATOM 1263 C C . GLY A 1 157 ? 15.508 -12.859 -7.992 1 93.69 157 GLY A C 1
ATOM 1264 O O . GLY A 1 157 ? 15.727 -14 -7.562 1 93.69 157 GLY A O 1
ATOM 1265 N N . VAL A 1 158 ? 14.508 -12.594 -8.727 1 96.81 158 VAL A N 1
ATOM 1266 C CA . VAL A 1 158 ? 13.523 -13.609 -9.086 1 96.81 1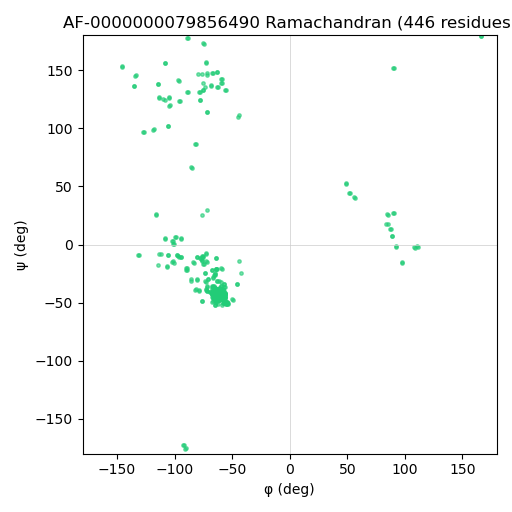58 VAL A CA 1
ATOM 1267 C C . VAL A 1 158 ? 13.508 -13.789 -10.609 1 96.81 158 VAL A C 1
ATOM 1269 O O . VAL A 1 158 ? 12.93 -12.977 -11.328 1 96.81 158 VAL A O 1
ATOM 1272 N N . ASN A 1 159 ? 14.172 -14.781 -11.094 1 96.62 159 ASN A N 1
ATOM 1273 C CA . ASN A 1 159 ? 13.992 -15.188 -12.484 1 96.62 159 ASN A CA 1
ATOM 1274 C C . ASN A 1 159 ? 12.898 -16.234 -12.625 1 96.62 159 ASN A C 1
ATOM 1276 O O . ASN A 1 159 ? 12.242 -16.578 -11.641 1 96.62 159 ASN A O 1
ATOM 1280 N N . LEU A 1 160 ? 12.672 -16.781 -13.82 1 97.56 160 LEU A N 1
ATOM 1281 C CA . LEU A 1 160 ? 11.539 -17.688 -14.055 1 97.56 160 LEU A CA 1
ATOM 1282 C C . LEU A 1 160 ? 11.633 -18.922 -13.164 1 97.56 160 LEU A C 1
ATOM 1284 O O . LEU A 1 160 ? 10.625 -19.375 -12.625 1 97.56 160 LEU A O 1
ATOM 1288 N N . ASN A 1 161 ? 12.797 -19.453 -13.023 1 95.88 161 ASN A N 1
ATOM 1289 C CA . ASN A 1 161 ? 12.984 -20.656 -12.211 1 95.88 161 ASN A CA 1
ATOM 1290 C C . ASN A 1 161 ? 12.672 -20.391 -10.742 1 95.88 161 ASN A C 1
ATOM 1292 O O . ASN A 1 161 ? 11.984 -21.188 -10.102 1 95.88 161 ASN A O 1
ATOM 1296 N N . VAL A 1 162 ? 13.211 -19.312 -10.227 1 95.88 162 VAL A N 1
ATOM 1297 C CA . VAL A 1 162 ? 12.961 -18.938 -8.844 1 95.88 162 VAL A CA 1
ATOM 1298 C C . VAL A 1 162 ? 11.469 -18.656 -8.648 1 95.88 162 VAL A C 1
ATOM 1300 O O . VAL A 1 162 ? 10.875 -19.078 -7.656 1 95.88 162 VAL A O 1
ATOM 1303 N N . LEU A 1 163 ? 10.898 -17.922 -9.609 1 98 163 LEU A N 1
ATOM 1304 C CA . LEU A 1 163 ? 9.469 -17.625 -9.555 1 98 163 LEU A CA 1
ATOM 1305 C C . LEU A 1 163 ? 8.648 -18.906 -9.484 1 98 163 LEU A C 1
ATOM 1307 O O . LEU A 1 163 ? 7.719 -19 -8.672 1 98 163 LEU A O 1
ATOM 1311 N N . PHE A 1 164 ? 8.984 -19.844 -10.359 1 97.88 164 PHE A N 1
ATOM 1312 C CA . PHE A 1 164 ? 8.227 -21.094 -10.445 1 97.88 164 PHE A CA 1
ATOM 1313 C C . PHE A 1 164 ? 8.211 -21.797 -9.094 1 97.88 164 PHE A C 1
ATOM 1315 O O . PHE A 1 164 ? 7.145 -22.203 -8.602 1 97.88 164 PHE A O 1
ATOM 1322 N N . LYS A 1 165 ? 9.336 -21.922 -8.5 1 97.06 165 LYS A N 1
ATOM 1323 C CA . LYS A 1 165 ? 9.461 -22.594 -7.211 1 97.06 165 LYS A CA 1
ATOM 1324 C C . LYS A 1 165 ? 8.672 -21.859 -6.125 1 97.06 165 LYS A C 1
ATOM 1326 O O . LYS A 1 165 ? 7.879 -22.484 -5.406 1 97.06 165 LYS A O 1
ATOM 1331 N N . LEU A 1 166 ? 8.859 -20.547 -5.98 1 98.06 166 LEU A N 1
ATOM 1332 C CA . LEU A 1 166 ? 8.188 -19.766 -4.949 1 98.06 166 LEU A CA 1
ATOM 1333 C C . LEU A 1 166 ? 6.684 -19.734 -5.188 1 98.06 166 LEU A C 1
ATOM 1335 O O . LEU A 1 166 ? 5.902 -19.75 -4.234 1 98.06 166 LEU A O 1
ATOM 1339 N N . TYR A 1 167 ? 6.332 -19.672 -6.461 1 98.75 167 TYR A N 1
ATOM 1340 C CA . TYR A 1 167 ? 4.914 -19.609 -6.805 1 98.75 167 TYR A CA 1
ATOM 1341 C C . TYR A 1 167 ? 4.195 -20.891 -6.371 1 98.75 167 TYR A C 1
ATOM 1343 O O . TYR A 1 167 ? 3.074 -20.828 -5.859 1 98.75 167 TYR A O 1
ATOM 1351 N N . ILE A 1 168 ? 4.762 -22.047 -6.633 1 98.44 168 ILE A N 1
ATOM 1352 C CA . ILE A 1 168 ? 4.141 -23.297 -6.234 1 98.44 168 ILE A CA 1
ATOM 1353 C C . ILE A 1 168 ? 3.861 -23.281 -4.734 1 98.44 168 ILE A C 1
ATOM 1355 O O . ILE A 1 168 ? 2.744 -23.578 -4.305 1 98.44 168 ILE A O 1
ATOM 1359 N N . GLY A 1 169 ? 4.887 -22.953 -3.947 1 98.56 169 GLY A N 1
ATOM 1360 C CA . GLY A 1 169 ? 4.715 -22.859 -2.506 1 98.56 169 GLY A CA 1
ATOM 1361 C C . GLY A 1 169 ? 3.631 -21.891 -2.098 1 98.56 169 GLY A C 1
ATOM 1362 O O . GLY A 1 169 ? 2.764 -22.219 -1.284 1 98.56 169 GLY A O 1
ATOM 1363 N N . LYS A 1 170 ? 3.652 -20.672 -2.652 1 98.81 170 LYS A N 1
ATOM 1364 C CA . LYS A 1 170 ? 2.703 -19.625 -2.293 1 98.81 170 LYS A CA 1
ATOM 1365 C C . LYS A 1 170 ? 1.282 -20.016 -2.705 1 98.81 170 LYS A C 1
ATOM 1367 O O . LYS A 1 170 ? 0.323 -19.703 -1.992 1 98.81 170 LYS A O 1
ATOM 1372 N N . ASN A 1 171 ? 1.189 -20.609 -3.91 1 98.81 171 ASN A N 1
ATOM 1373 C CA . ASN A 1 171 ? -0.112 -21.094 -4.363 1 98.81 171 ASN A CA 1
ATOM 1374 C C . ASN A 1 171 ? -0.709 -22.094 -3.387 1 98.81 171 ASN A C 1
ATOM 1376 O O . ASN A 1 171 ? -1.882 -22 -3.023 1 98.81 171 ASN A O 1
ATOM 1380 N N . VAL A 1 172 ? 0.083 -23.062 -2.961 1 98.75 172 VAL A N 1
ATOM 1381 C CA . VAL A 1 172 ? -0.371 -24.062 -2.012 1 98.75 172 VAL A CA 1
ATOM 1382 C C . VAL A 1 172 ? -0.735 -23.406 -0.685 1 98.75 172 VAL A C 1
ATOM 1384 O O . VAL A 1 172 ? -1.759 -23.734 -0.08 1 98.75 172 VAL A O 1
ATOM 1387 N N . LEU A 1 173 ? 0.08 -22.484 -0.211 1 98.75 173 LEU A N 1
ATOM 1388 C CA . LEU A 1 173 ? -0.199 -21.766 1.032 1 98.75 173 LEU A CA 1
ATOM 1389 C C . LEU A 1 173 ? -1.522 -21.016 0.943 1 98.75 173 LEU A C 1
ATOM 1391 O O . LEU A 1 173 ? -2.309 -21.016 1.892 1 98.75 173 LEU A O 1
ATOM 1395 N N . ASN A 1 174 ? -1.757 -20.312 -0.206 1 98.56 174 ASN A N 1
ATOM 1396 C CA . ASN A 1 174 ? -3.008 -19.594 -0.375 1 98.56 174 ASN A CA 1
ATOM 1397 C C . ASN A 1 174 ? -4.215 -20.516 -0.346 1 98.56 174 ASN A C 1
ATOM 1399 O O . ASN A 1 174 ? -5.25 -20.188 0.232 1 98.56 174 ASN A O 1
ATOM 1403 N N . ARG A 1 175 ? -4.066 -21.641 -1.002 1 98.06 175 ARG A N 1
ATOM 1404 C CA . ARG A 1 175 ? -5.113 -22.656 -0.92 1 98.06 175 ARG A CA 1
ATOM 1405 C C . ARG A 1 175 ? -5.324 -23.109 0.521 1 98.06 175 ARG A C 1
ATOM 1407 O O . ARG A 1 175 ? -6.461 -23.219 0.98 1 98.06 175 ARG A O 1
ATOM 1414 N N . PHE A 1 176 ? -4.242 -23.328 1.222 1 98.56 176 PHE A N 1
ATOM 1415 C CA . PHE A 1 176 ? -4.266 -23.75 2.621 1 98.56 176 PHE A CA 1
ATOM 1416 C C . PHE A 1 176 ? -5 -22.719 3.475 1 98.56 176 PHE A C 1
ATOM 1418 O O . PHE A 1 176 ? -5.836 -23.078 4.305 1 98.56 176 PHE A O 1
ATOM 1425 N N . ARG A 1 177 ? -4.688 -21.422 3.268 1 98.19 177 ARG A N 1
ATOM 1426 C CA . ARG A 1 177 ? -5.352 -20.328 3.988 1 98.19 177 ARG A CA 1
ATOM 1427 C C . ARG A 1 177 ? -6.863 -20.422 3.83 1 98.19 177 ARG A C 1
ATOM 1429 O O . ARG A 1 177 ? -7.602 -20.344 4.812 1 98.19 177 ARG A O 1
ATOM 1436 N N . GLN A 1 178 ? -7.242 -20.562 2.529 1 97.19 178 GLN A N 1
ATOM 1437 C CA . GLN A 1 178 ? -8.672 -20.594 2.238 1 97.19 178 GLN A CA 1
ATOM 1438 C C . GLN A 1 178 ? -9.344 -21.781 2.926 1 97.19 178 GLN A C 1
ATOM 1440 O O . GLN A 1 178 ? -10.438 -21.641 3.48 1 97.19 178 GLN A O 1
ATOM 1445 N N . GLU A 1 179 ? -8.711 -22.859 2.945 1 97.31 179 GLU A N 1
ATOM 1446 C CA . GLU A 1 179 ? -9.273 -24.078 3.49 1 97.31 179 GLU A CA 1
ATOM 1447 C C . GLU A 1 179 ? -9.281 -24.062 5.016 1 97.31 179 GLU A C 1
ATOM 1449 O O . GLU A 1 179 ? -9.93 -24.891 5.652 1 97.31 179 GLU A O 1
ATOM 1454 N N . HIS A 1 180 ? -8.586 -23.078 5.605 1 97.12 180 HIS A N 1
ATOM 1455 C CA . HIS A 1 180 ? -8.555 -22.984 7.062 1 97.12 180 HIS A CA 1
ATOM 1456 C C . HIS A 1 180 ? -9.219 -21.703 7.539 1 97.12 180 HIS A C 1
ATOM 1458 O O . HIS A 1 180 ? -8.875 -21.172 8.602 1 97.12 180 HIS A O 1
ATOM 1464 N N . GLY A 1 181 ? -10.164 -21.141 6.711 1 94.62 181 GLY A N 1
ATOM 1465 C CA . GLY A 1 181 ? -11.062 -20.094 7.168 1 94.62 181 GLY A CA 1
ATOM 1466 C C . GLY A 1 181 ? -10.508 -18.688 6.941 1 94.62 181 GLY A C 1
ATOM 1467 O O . GLY A 1 181 ? -10.781 -17.781 7.723 1 94.62 181 GLY A O 1
ATOM 1468 N N . TYR A 1 182 ? -9.664 -18.562 5.938 1 94.94 182 TYR A N 1
ATOM 1469 C CA . TYR A 1 182 ? -9.086 -17.266 5.613 1 94.94 182 TYR A CA 1
ATOM 1470 C C . TYR A 1 182 ? -10.18 -16.234 5.32 1 94.94 182 TYR A C 1
ATOM 1472 O O . TYR A 1 182 ? -10.102 -15.102 5.785 1 94.94 182 TYR A O 1
ATOM 1480 N N . LYS A 1 183 ? -11.258 -16.547 4.676 1 92.31 183 LYS A N 1
ATOM 1481 C CA . LYS A 1 183 ? -12.328 -15.656 4.223 1 92.31 183 LYS A CA 1
ATOM 1482 C C . LYS A 1 183 ? -13.188 -15.188 5.395 1 92.31 183 LYS A C 1
ATOM 1484 O O . LYS A 1 183 ? -13.68 -14.055 5.391 1 92.31 183 LYS A O 1
ATOM 1489 N N . ASP A 1 184 ? -13.305 -15.992 6.352 1 91.25 184 ASP A N 1
ATOM 1490 C CA . ASP A 1 184 ? -14.188 -15.625 7.453 1 91.25 184 ASP A CA 1
ATOM 1491 C C . ASP A 1 184 ? -13.391 -15.133 8.656 1 91.25 184 ASP A C 1
ATOM 1493 O O . ASP A 1 184 ? -13.953 -14.875 9.719 1 91.25 184 ASP A O 1
ATOM 1497 N N . GLY A 1 185 ? -12.07 -15.078 8.453 1 90.44 185 GLY A N 1
ATOM 1498 C CA . GLY A 1 185 ? -11.25 -14.461 9.477 1 90.44 185 GLY A CA 1
ATOM 1499 C C . GLY A 1 185 ? -10.812 -15.43 10.562 1 90.44 185 GLY A C 1
ATOM 1500 O O . GLY A 1 185 ? -10.281 -15.016 11.594 1 90.44 185 GLY A O 1
ATOM 1501 N N . LYS A 1 186 ? -10.938 -16.781 10.406 1 93.88 186 LYS A N 1
ATOM 1502 C CA . LYS A 1 186 ? -10.594 -17.781 11.406 1 93.88 186 LYS A CA 1
ATOM 1503 C C . LYS A 1 186 ? -9.133 -18.203 11.273 1 93.88 186 LYS A C 1
ATOM 1505 O O . LYS A 1 186 ? -8.547 -18.75 12.211 1 93.88 186 LYS A O 1
ATOM 1510 N N . TYR A 1 187 ? -8.539 -17.984 10.156 1 95.88 187 TYR A N 1
ATOM 1511 C CA . TYR A 1 187 ? -7.176 -18.406 9.875 1 95.88 187 TYR A CA 1
ATOM 1512 C C . TYR A 1 187 ? -6.176 -17.625 10.711 1 95.88 187 TYR A C 1
ATOM 1514 O O . TYR A 1 187 ? -6.32 -16.406 10.883 1 95.88 187 TYR A O 1
ATOM 1522 N N . LYS A 1 188 ? -5.234 -18.391 11.219 1 95.25 188 LYS A N 1
ATOM 1523 C CA . LYS A 1 188 ? -4.125 -17.781 11.953 1 95.25 188 LYS A CA 1
ATOM 1524 C C . LYS A 1 188 ? -2.92 -17.562 11.039 1 95.25 188 LYS A C 1
ATOM 1526 O O . LYS A 1 188 ? -2.371 -18.516 10.492 1 95.25 188 LYS A O 1
ATOM 1531 N N . LYS A 1 189 ? -2.424 -16.375 10.922 1 95.69 189 LYS A N 1
ATOM 1532 C CA . LYS A 1 189 ? -1.328 -16.062 10.008 1 95.69 189 LYS A CA 1
ATOM 1533 C C . LYS A 1 189 ? 0.024 -16.328 10.664 1 95.69 189 LYS A C 1
ATOM 1535 O O . LYS A 1 189 ? 1.012 -16.594 9.977 1 95.69 189 LYS A O 1
ATOM 1540 N N . TYR A 1 190 ? 0.087 -16.156 11.953 1 96.81 190 TYR A N 1
ATOM 1541 C CA . TYR A 1 190 ? 1.325 -16.375 12.695 1 96.81 190 TYR A CA 1
ATOM 1542 C C . TYR A 1 190 ? 1.291 -17.688 13.461 1 96.81 190 TYR A C 1
ATOM 1544 O O . TYR A 1 190 ? 0.385 -17.922 14.266 1 96.81 190 TYR A O 1
ATOM 1552 N N . TRP A 1 191 ? 2.264 -18.516 13.078 1 97.19 191 TRP A N 1
ATOM 1553 C CA . TRP A 1 191 ? 2.393 -19.859 13.664 1 97.19 191 TRP A CA 1
ATOM 1554 C C . TRP A 1 191 ? 3.572 -19.906 14.633 1 97.19 191 TRP A C 1
ATOM 1556 O O . TRP A 1 191 ? 4.727 -19.984 14.203 1 97.19 191 TRP A O 1
ATOM 1566 N N . ASN A 1 192 ? 3.316 -19.859 15.984 1 94.19 192 ASN A N 1
ATOM 1567 C CA . ASN A 1 192 ? 4.355 -19.859 17.016 1 94.19 192 ASN A CA 1
ATOM 1568 C C . ASN A 1 192 ? 5.344 -18.719 16.797 1 94.19 192 ASN A C 1
ATOM 1570 O O . ASN A 1 192 ? 6.559 -18.938 16.766 1 94.19 192 ASN A O 1
ATOM 1574 N N . GLY A 1 193 ? 4.812 -17.609 16.438 1 93.25 193 GLY A N 1
ATOM 1575 C CA . GLY A 1 193 ? 5.598 -16.391 16.359 1 93.25 193 GLY A CA 1
ATOM 1576 C C . GLY A 1 193 ? 6.176 -16.141 14.969 1 93.25 193 GLY A C 1
ATOM 1577 O O . GLY A 1 193 ? 6.793 -15.109 14.727 1 93.25 193 GLY A O 1
ATOM 1578 N N . LYS A 1 194 ? 5.914 -17.094 14.016 1 96 194 LYS A N 1
ATOM 1579 C CA . LYS A 1 194 ? 6.426 -16.938 12.656 1 96 194 LYS A CA 1
ATOM 1580 C C . LYS A 1 194 ? 5.285 -16.75 11.656 1 96 194 LYS A C 1
ATOM 1582 O O . LYS A 1 194 ? 4.246 -17.406 11.766 1 96 194 LYS A O 1
ATOM 1587 N N . GLU A 1 195 ? 5.512 -15.875 10.805 1 97.06 195 GLU A N 1
ATOM 1588 C CA . GLU A 1 195 ? 4.504 -15.695 9.766 1 97.06 195 GLU A CA 1
ATOM 1589 C C . GLU A 1 195 ? 4.422 -16.922 8.852 1 97.06 195 GLU A C 1
ATOM 1591 O O . GLU A 1 195 ? 5.434 -17.578 8.602 1 97.06 195 GLU A O 1
ATOM 1596 N N . ASP A 1 196 ? 3.334 -17.25 8.344 1 98.12 196 ASP A N 1
ATOM 1597 C CA . ASP A 1 196 ? 3.119 -18.453 7.535 1 98.12 196 ASP A CA 1
ATOM 1598 C C . ASP A 1 196 ? 3.988 -18.422 6.281 1 98.12 196 ASP A C 1
ATOM 1600 O O . ASP A 1 196 ? 4.449 -19.469 5.82 1 98.12 196 ASP A O 1
ATOM 1604 N N . ASN A 1 197 ? 4.297 -17.234 5.703 1 98 197 ASN A N 1
ATOM 1605 C CA . ASN A 1 197 ? 5.191 -17.125 4.559 1 98 197 ASN A CA 1
ATOM 1606 C C . ASN A 1 197 ? 6.59 -17.656 4.891 1 98 197 ASN A C 1
ATOM 1608 O O . ASN A 1 197 ? 7.254 -18.234 4.035 1 98 197 ASN A O 1
ATOM 1612 N N . GLU A 1 198 ? 7.023 -17.359 6.105 1 97.19 198 GLU A N 1
ATOM 1613 C CA . GLU A 1 198 ? 8.328 -17.844 6.539 1 97.19 198 GLU A CA 1
ATOM 1614 C C . GLU A 1 198 ? 8.367 -19.375 6.598 1 97.19 198 GLU A C 1
ATOM 1616 O O . GLU A 1 198 ? 9.359 -19.984 6.215 1 97.19 198 GLU A O 1
ATOM 1621 N N . ILE A 1 199 ? 7.285 -19.922 7.113 1 97.81 199 ILE A N 1
ATOM 1622 C CA . ILE A 1 199 ? 7.18 -21.375 7.199 1 97.81 199 ILE A CA 1
ATOM 1623 C C . ILE A 1 199 ? 7.188 -21.984 5.797 1 97.81 199 ILE A C 1
ATOM 1625 O O . ILE A 1 199 ? 7.906 -22.938 5.535 1 97.81 199 ILE A O 1
ATOM 1629 N N . MET A 1 200 ? 6.406 -21.406 4.945 1 98.31 200 MET A N 1
ATOM 1630 C CA . MET A 1 200 ? 6.359 -21.875 3.559 1 98.31 200 MET A CA 1
ATOM 1631 C C . MET A 1 200 ? 7.746 -21.828 2.924 1 98.31 200 MET A C 1
ATOM 1633 O O . MET A 1 200 ? 8.164 -22.797 2.285 1 98.31 200 MET A O 1
ATOM 1637 N N . ASN A 1 201 ? 8.5 -20.734 3.109 1 97.38 201 ASN A N 1
ATOM 1638 C CA . ASN A 1 201 ? 9.844 -20.609 2.559 1 97.38 201 ASN A CA 1
ATOM 1639 C C . ASN A 1 201 ? 10.781 -21.688 3.096 1 97.38 201 ASN A C 1
ATOM 1641 O O . ASN A 1 201 ? 11.609 -22.219 2.355 1 97.38 201 ASN A O 1
ATOM 1645 N N . ALA A 1 202 ? 10.656 -21.891 4.363 1 97.25 202 ALA A N 1
ATOM 1646 C CA . ALA A 1 202 ? 11.484 -22.938 4.977 1 97.25 202 ALA A CA 1
ATOM 1647 C C . ALA A 1 202 ? 11.211 -24.297 4.352 1 97.25 202 ALA A C 1
ATOM 1649 O O . ALA A 1 202 ? 12.133 -25.094 4.145 1 97.25 202 ALA A O 1
ATOM 1650 N N . ILE A 1 203 ? 9.977 -24.609 4.094 1 98.12 203 ILE A N 1
ATOM 1651 C CA . ILE A 1 203 ? 9.586 -25.875 3.455 1 98.12 203 ILE A CA 1
ATOM 1652 C C . ILE A 1 203 ? 10.234 -25.969 2.074 1 98.12 203 ILE A C 1
ATOM 1654 O O . ILE A 1 203 ? 10.852 -26.984 1.741 1 98.12 203 ILE A O 1
ATOM 1658 N N . LEU A 1 204 ? 10.172 -24.922 1.289 1 97.62 204 LEU A N 1
ATOM 1659 C CA . LEU A 1 204 ? 10.758 -24.906 -0.049 1 97.62 204 LEU A CA 1
ATOM 1660 C C . LEU A 1 204 ? 12.273 -25.047 0.015 1 97.62 204 LEU A C 1
ATOM 1662 O O . LEU A 1 204 ? 12.875 -25.703 -0.834 1 97.62 204 LEU A O 1
ATOM 1666 N N . ASP A 1 205 ? 12.875 -24.438 0.974 1 96.56 205 ASP A N 1
ATOM 1667 C CA . ASP A 1 205 ? 14.328 -24.484 1.147 1 96.56 205 ASP A CA 1
ATOM 1668 C C . ASP A 1 205 ? 14.805 -25.906 1.466 1 96.56 205 ASP A C 1
ATOM 1670 O O . ASP A 1 205 ? 15.961 -26.234 1.225 1 96.56 205 ASP A O 1
ATOM 1674 N N . SER A 1 206 ? 13.93 -26.672 2.01 1 97.25 206 SER A N 1
ATOM 1675 C CA . SER A 1 206 ? 14.273 -28.047 2.33 1 97.25 206 SER A CA 1
ATOM 1676 C C . SER A 1 206 ? 14.297 -28.922 1.079 1 97.25 206 SER A C 1
ATOM 1678 O O . SER A 1 206 ? 14.727 -30.078 1.125 1 97.25 206 SER A O 1
ATOM 1680 N N . GLY A 1 207 ? 13.75 -28.422 -0.019 1 95.62 207 GLY A N 1
ATOM 1681 C CA . GLY A 1 207 ? 13.797 -29.156 -1.276 1 95.62 207 GLY A CA 1
ATOM 1682 C C . GLY A 1 207 ? 12.453 -29.719 -1.693 1 95.62 207 GLY A C 1
ATOM 1683 O O . GLY A 1 207 ? 12.328 -30.312 -2.768 1 95.62 207 GLY A O 1
ATOM 1684 N N . ILE A 1 208 ? 11.461 -29.531 -0.869 1 96.06 208 ILE A N 1
ATOM 1685 C CA . ILE A 1 208 ? 10.117 -30.016 -1.186 1 96.06 208 ILE A CA 1
ATOM 1686 C C . ILE A 1 208 ? 9.461 -29.078 -2.195 1 96.06 208 ILE A C 1
ATOM 1688 O O . ILE A 1 208 ? 9.328 -27.875 -1.947 1 96.06 208 ILE A O 1
ATOM 1692 N N . ILE A 1 209 ? 9.016 -29.625 -3.316 1 92.81 209 ILE A N 1
ATOM 1693 C CA . ILE A 1 209 ? 8.43 -28.75 -4.332 1 92.81 209 ILE A CA 1
ATOM 1694 C C . ILE A 1 209 ? 7.102 -29.328 -4.805 1 92.81 209 ILE A C 1
ATOM 1696 O O . ILE A 1 209 ? 6.363 -28.688 -5.547 1 92.81 209 ILE A O 1
ATOM 1700 N N . GLU A 1 210 ? 6.781 -30.547 -4.41 1 96.38 210 GLU A N 1
ATOM 1701 C CA . GLU A 1 210 ? 5.516 -31.172 -4.793 1 96.38 210 GLU A CA 1
ATOM 1702 C C . GLU A 1 210 ? 4.352 -30.594 -3.992 1 96.38 210 GLU A C 1
ATOM 1704 O O . GLU A 1 210 ? 4.426 -30.484 -2.768 1 96.38 210 GLU A O 1
ATOM 1709 N N . GLU A 1 211 ? 3.271 -30.25 -4.648 1 97.75 211 GLU A N 1
ATOM 1710 C CA . GLU A 1 211 ? 2.133 -29.547 -4.062 1 97.75 211 GLU A CA 1
ATOM 1711 C C . GLU A 1 211 ? 1.608 -30.281 -2.83 1 97.75 211 GLU A C 1
ATOM 1713 O O . GLU A 1 211 ? 1.457 -29.672 -1.765 1 97.75 211 GLU A O 1
ATOM 1718 N N . ASP A 1 212 ? 1.369 -31.594 -3.027 1 98 212 ASP A N 1
ATOM 1719 C CA . ASP A 1 212 ? 0.766 -32.375 -1.948 1 98 212 ASP A CA 1
ATOM 1720 C C . ASP A 1 212 ? 1.699 -32.469 -0.742 1 98 212 ASP A C 1
ATOM 1722 O O . ASP A 1 212 ? 1.246 -32.406 0.404 1 98 212 ASP A O 1
ATOM 1726 N N . GLU A 1 213 ? 2.938 -32.594 -1.001 1 98.31 213 GLU A N 1
ATOM 1727 C CA . GLU A 1 213 ? 3.912 -32.656 0.084 1 98.31 213 GLU A CA 1
ATOM 1728 C C . GLU A 1 213 ? 3.994 -31.328 0.833 1 98.31 213 GLU A C 1
ATOM 1730 O O . GLU A 1 213 ? 4.055 -31.297 2.064 1 98.31 213 GLU A O 1
ATOM 1735 N N . ILE A 1 214 ? 4.062 -30.234 0.083 1 98.5 214 ILE A N 1
ATOM 1736 C CA . ILE A 1 214 ? 4.059 -28.906 0.701 1 98.5 214 ILE A CA 1
ATOM 1737 C C . ILE A 1 214 ? 2.838 -28.766 1.609 1 98.5 214 ILE A C 1
ATOM 1739 O O . ILE A 1 214 ? 2.965 -28.375 2.773 1 98.5 214 ILE A O 1
ATOM 1743 N N . TYR A 1 215 ? 1.651 -29.109 1.076 1 98.62 215 TYR A N 1
ATOM 1744 C CA . TYR A 1 215 ? 0.407 -28.984 1.827 1 98.62 215 TYR A CA 1
ATOM 1745 C C . TYR A 1 215 ? 0.471 -29.781 3.123 1 98.62 215 TYR A C 1
ATOM 1747 O O . TYR A 1 215 ? 0.07 -29.297 4.184 1 98.62 215 TYR A O 1
ATOM 1755 N N . ASN A 1 216 ? 0.98 -31 3.02 1 98.44 216 ASN A N 1
ATOM 1756 C CA . ASN A 1 216 ? 1.055 -31.891 4.184 1 98.44 216 ASN A CA 1
ATOM 1757 C C . ASN A 1 216 ? 1.969 -31.312 5.262 1 98.44 216 ASN A C 1
ATOM 1759 O O . ASN A 1 216 ? 1.668 -31.406 6.453 1 98.44 216 ASN A O 1
ATOM 1763 N N . VAL A 1 217 ? 3.061 -30.75 4.836 1 98.25 217 VAL A N 1
ATOM 1764 C CA . VAL A 1 217 ? 3.982 -30.172 5.801 1 98.25 217 VAL A CA 1
ATOM 1765 C C . VAL A 1 217 ? 3.354 -28.922 6.426 1 98.25 217 VAL A C 1
ATOM 1767 O O . VAL A 1 217 ? 3.484 -28.688 7.633 1 98.25 217 VAL A O 1
ATOM 1770 N N . LEU A 1 218 ? 2.662 -28.062 5.648 1 98.44 218 LEU A N 1
ATOM 1771 C CA . LEU A 1 218 ? 1.94 -26.906 6.18 1 98.44 218 LEU A CA 1
ATOM 1772 C C . LEU A 1 218 ? 0.927 -27.344 7.234 1 98.44 218 LEU A C 1
ATOM 1774 O O . LEU A 1 218 ? 0.825 -26.719 8.297 1 98.44 218 LEU A O 1
ATOM 1778 N N . GLU A 1 219 ? 0.195 -28.422 6.914 1 98.25 219 GLU A N 1
ATOM 1779 C CA . GLU A 1 219 ? -0.805 -28.938 7.84 1 98.25 219 GLU A CA 1
ATOM 1780 C C . GLU A 1 219 ? -0.174 -29.312 9.18 1 98.25 219 GLU A C 1
ATOM 1782 O O . GLU A 1 219 ? -0.695 -28.953 10.234 1 98.25 219 GLU A O 1
ATOM 1787 N N . LYS A 1 220 ? 0.9 -29.969 9.109 1 97.62 220 LYS A N 1
ATOM 1788 C CA . LYS A 1 220 ? 1.6 -30.406 10.312 1 97.62 220 LYS A CA 1
ATOM 1789 C C . LYS A 1 220 ? 2.062 -29.203 11.133 1 97.62 220 LYS A C 1
ATOM 1791 O O . LYS A 1 220 ? 1.903 -29.172 12.359 1 97.62 220 LYS A O 1
ATOM 1796 N N . GLU A 1 221 ? 2.67 -28.219 10.484 1 97.12 221 GLU A N 1
ATOM 1797 C CA . GLU A 1 221 ? 3.166 -27.031 11.164 1 97.12 221 GLU A CA 1
ATOM 1798 C C . GLU A 1 221 ? 2.021 -26.203 11.758 1 97.12 221 GLU A C 1
ATOM 1800 O O . GLU A 1 221 ? 2.15 -25.641 12.844 1 97.12 221 GLU A O 1
ATOM 1805 N N . TYR A 1 222 ? 0.917 -26.078 11.039 1 97.25 222 TYR A N 1
ATOM 1806 C CA . TYR A 1 222 ? -0.243 -25.312 11.477 1 97.25 222 TYR A CA 1
ATOM 1807 C C . TYR A 1 222 ? -0.853 -25.922 12.734 1 97.25 222 TYR A C 1
ATOM 1809 O O . TYR A 1 222 ? -1.271 -25.203 13.641 1 97.25 222 TYR A O 1
ATOM 1817 N N . GLN A 1 223 ? -0.869 -27.266 12.805 1 94.56 223 GLN A N 1
ATOM 1818 C CA . GLN A 1 223 ? -1.461 -27.984 13.938 1 94.56 223 GLN A CA 1
ATOM 1819 C C . GLN A 1 223 ? -0.656 -27.75 15.211 1 94.56 223 GLN A C 1
ATOM 1821 O O . GLN A 1 223 ? -1.204 -27.812 16.312 1 94.56 223 GLN A O 1
ATOM 1826 N N . LYS A 1 224 ? 0.583 -27.375 15.039 1 91.94 224 LYS A N 1
ATOM 1827 C CA . LYS A 1 224 ? 1.453 -27.125 16.188 1 91.94 224 LYS A CA 1
ATOM 1828 C C . LYS A 1 224 ? 1.246 -25.703 16.719 1 91.94 224 LYS A C 1
ATOM 1830 O O . LYS A 1 224 ? 1.72 -25.375 17.812 1 91.94 224 LYS A O 1
ATOM 1835 N N . SER A 1 225 ? 0.633 -24.875 15.984 1 84.19 225 SER A N 1
ATOM 1836 C CA . SER A 1 225 ? 0.588 -23.453 16.281 1 84.19 225 SER A CA 1
ATOM 1837 C C . SER A 1 225 ? -0.631 -23.109 17.141 1 84.19 225 SER A C 1
ATOM 1839 O O . SER A 1 225 ? -1.674 -23.75 17.031 1 84.19 225 SER A O 1
ATOM 1841 N N . MET B 1 1 ? -6.828 27.938 10.633 1 95.75 1 MET B N 1
ATOM 1842 C CA . MET B 1 1 ? -6.633 26.484 10.695 1 95.75 1 MET B CA 1
ATOM 1843 C C . MET B 1 1 ? -5.59 26.031 9.672 1 95.75 1 MET B C 1
ATOM 1845 O O . MET B 1 1 ? -4.578 25.438 10.039 1 95.75 1 MET B O 1
ATOM 1849 N N . LEU B 1 2 ? -5.719 26.422 8.398 1 98.06 2 LEU B N 1
ATOM 1850 C CA . LEU B 1 2 ? -4.805 25.953 7.355 1 98.06 2 LEU B CA 1
ATOM 1851 C C . LEU B 1 2 ? -3.391 26.469 7.617 1 98.06 2 LEU B C 1
ATOM 1853 O O . LEU B 1 2 ? -2.432 25.688 7.566 1 98.06 2 LEU B O 1
ATOM 1857 N N . LYS B 1 3 ? -3.295 27.781 7.902 1 97.94 3 LYS B N 1
ATOM 1858 C CA . LYS B 1 3 ? -1.975 28.359 8.148 1 97.94 3 LYS B CA 1
ATOM 1859 C C . LYS B 1 3 ? -1.3 27.703 9.344 1 97.94 3 LYS B C 1
ATOM 1861 O O . LYS B 1 3 ? -0.097 27.438 9.32 1 97.94 3 LYS B O 1
ATOM 1866 N N . THR B 1 4 ? -2.049 27.469 10.383 1 98 4 THR B N 1
ATOM 1867 C CA . THR B 1 4 ? -1.527 26.797 11.57 1 98 4 THR B CA 1
ATOM 1868 C C . THR B 1 4 ? -0.976 25.422 11.219 1 98 4 THR B C 1
ATOM 1870 O O . THR B 1 4 ? 0.128 25.062 11.641 1 98 4 THR B O 1
ATOM 1873 N N . MET B 1 5 ? -1.693 24.641 10.438 1 98.69 5 MET B N 1
ATOM 1874 C CA . MET B 1 5 ? -1.246 23.312 10.055 1 98.69 5 MET B CA 1
ATOM 1875 C C . MET B 1 5 ? -0.003 23.375 9.172 1 98.69 5 MET B C 1
ATOM 1877 O O . MET B 1 5 ? 0.917 22.578 9.32 1 98.69 5 MET B O 1
ATOM 1881 N N . LEU B 1 6 ? -0.003 24.328 8.25 1 98.81 6 LEU B N 1
ATOM 1882 C CA . LEU B 1 6 ? 1.159 24.5 7.387 1 98.81 6 LEU B CA 1
ATOM 1883 C C . LEU B 1 6 ? 2.398 24.859 8.203 1 98.81 6 LEU B C 1
ATOM 1885 O O . LEU B 1 6 ? 3.49 24.344 7.926 1 98.81 6 LEU B O 1
ATOM 1889 N N . ASP B 1 7 ? 2.24 25.719 9.211 1 98.62 7 ASP B N 1
ATOM 1890 C CA . ASP B 1 7 ? 3.352 26.078 10.086 1 98.62 7 ASP B CA 1
ATOM 1891 C C . ASP B 1 7 ? 3.859 24.875 10.852 1 98.62 7 ASP B C 1
ATOM 1893 O O . ASP B 1 7 ? 5.07 24.656 10.969 1 98.62 7 ASP B O 1
ATOM 1897 N N . MET B 1 8 ? 2.922 24.141 11.383 1 98.5 8 MET B N 1
ATOM 1898 C CA . MET B 1 8 ? 3.281 22.938 12.133 1 98.5 8 MET B CA 1
ATOM 1899 C C . MET B 1 8 ? 3.99 21.938 11.227 1 98.5 8 MET B C 1
ATOM 1901 O O . MET B 1 8 ? 4.977 21.312 11.641 1 98.5 8 MET B O 1
ATOM 1905 N N . GLN B 1 9 ? 3.518 21.781 10.008 1 98.81 9 GLN B N 1
ATOM 1906 C CA . GLN B 1 9 ? 4.113 20.812 9.086 1 98.81 9 GLN B CA 1
ATOM 1907 C C . GLN B 1 9 ? 5.52 21.234 8.68 1 98.81 9 GLN B C 1
ATOM 1909 O O . GLN B 1 9 ? 6.414 20.406 8.547 1 98.81 9 GLN B O 1
ATOM 1914 N N . GLN B 1 10 ? 5.672 22.516 8.438 1 98.62 10 GLN B N 1
ATOM 1915 C CA . GLN B 1 10 ? 7.004 23.047 8.156 1 98.62 10 GLN B CA 1
ATOM 1916 C C . GLN B 1 10 ? 7.98 22.688 9.273 1 98.62 10 GLN B C 1
ATOM 1918 O O . GLN B 1 10 ? 9.086 22.219 9.016 1 98.62 10 GLN B O 1
ATOM 1923 N N . ARG B 1 11 ? 7.59 22.969 10.469 1 98.25 11 ARG B N 1
ATOM 1924 C CA . ARG B 1 11 ? 8.438 22.672 11.617 1 98.25 11 ARG B CA 1
ATOM 1925 C C . ARG B 1 11 ? 8.758 21.188 11.695 1 98.25 11 ARG B C 1
ATOM 1927 O O . ARG B 1 11 ? 9.898 20.797 11.945 1 98.25 11 ARG B O 1
ATOM 1934 N N . LEU B 1 12 ? 7.754 20.359 11.508 1 98.56 12 LEU B N 1
ATOM 1935 C CA . LEU B 1 12 ? 7.953 18.906 11.562 1 98.56 12 LEU B CA 1
ATOM 1936 C C . LEU B 1 12 ? 8.93 18.453 10.484 1 98.56 12 LEU B C 1
ATOM 1938 O O . LEU B 1 12 ? 9.82 17.641 10.742 1 98.56 12 LEU B O 1
ATOM 1942 N N . ASN B 1 13 ? 8.734 18.953 9.211 1 98.69 13 ASN B N 1
ATOM 1943 C CA . ASN B 1 13 ? 9.648 18.625 8.125 1 98.69 13 ASN B CA 1
ATOM 1944 C C . ASN B 1 13 ? 11.078 19.047 8.453 1 98.69 13 ASN B C 1
ATOM 1946 O O . ASN B 1 13 ? 12.031 18.297 8.203 1 98.69 13 ASN B O 1
ATOM 1950 N N . ASP B 1 14 ? 11.219 20.281 8.992 1 98.44 14 ASP B N 1
ATOM 1951 C CA . ASP B 1 14 ? 12.539 20.781 9.352 1 98.44 14 ASP B CA 1
ATOM 1952 C C . ASP B 1 14 ? 13.211 19.875 10.375 1 98.44 14 ASP B C 1
ATOM 1954 O O . ASP B 1 14 ? 14.406 19.578 10.258 1 98.44 14 ASP B O 1
ATOM 1958 N N . GLN B 1 15 ? 12.461 19.453 11.312 1 97.12 15 GLN B N 1
ATOM 1959 C CA . GLN B 1 15 ? 12.992 18.641 12.391 1 97.12 15 GLN B CA 1
ATOM 1960 C C . GLN B 1 15 ? 13.32 17.219 11.906 1 97.12 15 GLN B C 1
ATOM 1962 O O . GLN B 1 15 ? 14.344 16.656 12.281 1 97.12 15 GLN B O 1
ATOM 1967 N N . THR B 1 16 ? 12.469 16.672 11.047 1 97.5 16 THR B N 1
ATOM 1968 C CA . THR B 1 16 ? 12.578 15.289 10.617 1 97.5 16 THR B CA 1
ATOM 1969 C C . THR B 1 16 ? 13.602 15.156 9.492 1 97.5 16 THR B C 1
ATOM 1971 O O . THR B 1 16 ? 14.391 14.211 9.469 1 97.5 16 THR B O 1
ATOM 1974 N N . CYS B 1 17 ? 13.625 16.141 8.562 1 97.62 17 CYS B N 1
ATOM 1975 C CA . CYS B 1 17 ? 14.398 16 7.328 1 97.62 17 CYS B CA 1
ATOM 1976 C C . CYS B 1 17 ? 15.648 16.875 7.375 1 97.62 17 CYS B C 1
ATOM 1978 O O . CYS B 1 17 ? 16.609 16.625 6.645 1 97.62 17 CYS B O 1
ATOM 1980 N N . GLY B 1 18 ? 15.664 17.844 8.25 1 97.69 18 GLY B N 1
ATOM 1981 C CA . GLY B 1 18 ? 16.703 18.859 8.25 1 97.69 18 GLY B CA 1
ATOM 1982 C C . GLY B 1 18 ? 16.375 20.062 7.391 1 97.69 18 GLY B C 1
ATOM 1983 O O . GLY B 1 18 ? 15.625 19.953 6.418 1 97.69 18 GLY B O 1
ATOM 1984 N N . GLU B 1 19 ? 16.938 21.156 7.789 1 96.25 19 GLU B N 1
ATOM 1985 C CA . GLU B 1 19 ? 16.734 22.359 7 1 96.25 19 GLU B CA 1
ATOM 1986 C C . GLU B 1 19 ? 17.219 22.188 5.566 1 96.25 19 GLU B C 1
ATOM 1988 O O . GLU B 1 19 ? 18.234 21.531 5.332 1 96.25 19 GLU B O 1
ATOM 1993 N N . GLY B 1 20 ? 16.531 22.734 4.605 1 96.38 20 GLY B N 1
ATOM 1994 C CA . GLY B 1 20 ? 16.891 22.625 3.205 1 96.38 20 GLY B CA 1
ATOM 1995 C C . GLY B 1 20 ? 16.297 21.406 2.523 1 96.38 20 GLY B C 1
ATOM 1996 O O . GLY B 1 20 ? 16.562 21.156 1.346 1 96.38 20 GLY B O 1
ATOM 1997 N N . TRP B 1 21 ? 15.422 20.719 3.256 1 98.19 21 TRP B N 1
ATOM 1998 C CA . TRP B 1 21 ? 14.828 19.5 2.736 1 98.19 21 TRP B CA 1
ATOM 1999 C C . TRP B 1 21 ? 14.062 19.766 1.445 1 98.19 21 TRP B C 1
ATOM 2001 O O . TRP B 1 21 ? 13.805 18.844 0.664 1 98.19 21 TRP B O 1
ATOM 2011 N N . GLU B 1 22 ? 13.68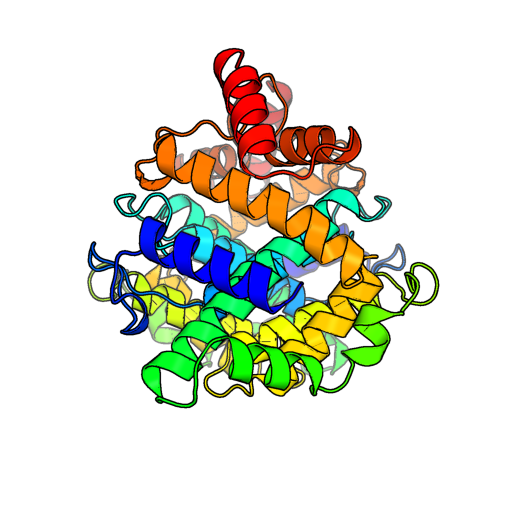8 20.984 1.181 1 96.94 22 GLU B N 1
ATOM 2012 C CA . GLU B 1 22 ? 12.93 21.359 -0.012 1 96.94 22 GLU B CA 1
ATOM 2013 C C . GLU B 1 22 ? 13.75 21.109 -1.279 1 96.94 22 GLU B C 1
ATOM 2015 O O . GLU B 1 22 ? 13.203 21.109 -2.385 1 96.94 22 GLU B O 1
ATOM 2020 N N . SER B 1 23 ? 15.062 20.844 -1.139 1 95.62 23 SER B N 1
ATOM 2021 C CA . SER B 1 23 ? 15.922 20.516 -2.273 1 95.62 23 SER B CA 1
ATOM 2022 C C . SER B 1 23 ? 15.719 19.078 -2.715 1 95.62 23 SER B C 1
ATOM 2024 O O . SER B 1 23 ? 16.203 18.656 -3.771 1 95.62 23 SER B O 1
ATOM 2026 N N . GLY B 1 24 ? 15.031 18.312 -1.904 1 96.75 24 GLY B N 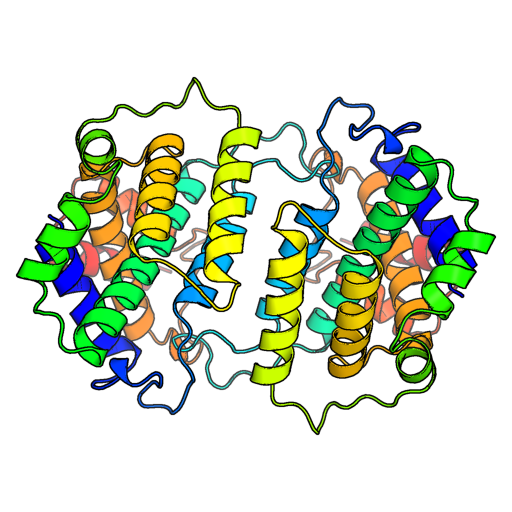1
ATOM 2027 C CA . GLY B 1 24 ? 14.688 16.953 -2.305 1 96.75 24 GLY B CA 1
ATOM 2028 C C . GLY B 1 24 ? 15.43 15.898 -1.513 1 96.75 24 GLY B C 1
ATOM 2029 O O . GLY B 1 24 ? 15.188 14.703 -1.685 1 96.75 24 GLY B O 1
ATOM 2030 N N . TYR B 1 25 ? 16.312 16.297 -0.588 1 97.06 25 TYR B N 1
ATOM 2031 C CA . TYR B 1 25 ? 17.078 15.359 0.216 1 97.06 25 TYR B CA 1
ATOM 2032 C C . TYR B 1 25 ? 17.062 15.766 1.687 1 97.06 25 TYR B C 1
ATOM 2034 O O . TYR B 1 25 ? 17.062 16.953 2.01 1 97.06 25 TYR B O 1
ATOM 2042 N N . THR B 1 26 ? 17.062 14.75 2.553 1 97.5 26 THR B N 1
ATOM 2043 C CA . THR B 1 26 ? 17.219 15.031 3.977 1 97.5 26 THR B CA 1
ATOM 2044 C C . THR B 1 26 ? 18.672 15.383 4.301 1 97.5 26 THR B C 1
ATOM 2046 O O . THR B 1 26 ? 19.547 15.203 3.467 1 97.5 26 THR B O 1
ATOM 2049 N N . LYS B 1 27 ? 18.859 15.773 5.488 1 96.19 27 LYS B N 1
ATOM 2050 C CA . LYS B 1 27 ? 20.203 16.078 5.969 1 96.19 27 LYS B CA 1
ATOM 2051 C C . LYS B 1 27 ? 21.078 14.828 5.965 1 96.19 27 LYS B C 1
ATOM 2053 O O . LYS B 1 27 ? 22.312 14.93 5.871 1 96.19 27 LYS B O 1
ATOM 2058 N N . ASP B 1 28 ? 20.5 13.688 5.969 1 93.88 28 ASP B N 1
ATOM 2059 C CA . ASP B 1 28 ? 21.219 12.422 5.98 1 93.88 28 ASP B CA 1
ATOM 2060 C C . ASP B 1 28 ? 21.406 11.883 4.566 1 93.88 28 ASP B C 1
ATOM 2062 O O . ASP B 1 28 ? 21.844 10.742 4.383 1 93.88 28 ASP B O 1
ATOM 2066 N N . GLY B 1 29 ? 21.016 12.641 3.578 1 93.75 29 GLY B N 1
ATOM 2067 C CA . GLY B 1 29 ? 21.25 12.281 2.188 1 93.75 29 GLY B CA 1
ATOM 2068 C C . GLY B 1 29 ? 20.203 11.344 1.623 1 93.75 29 GLY B C 1
ATOM 2069 O O . GLY B 1 29 ? 20.422 10.703 0.596 1 93.75 29 GLY B O 1
ATOM 2070 N N . LYS B 1 30 ? 19.031 11.234 2.283 1 95.12 30 LYS B N 1
ATOM 2071 C CA . LYS B 1 30 ? 17.953 10.383 1.789 1 95.12 30 LYS B CA 1
ATOM 2072 C C . LYS B 1 30 ? 17.047 11.148 0.832 1 95.12 30 LYS B C 1
ATOM 2074 O O . LYS B 1 30 ? 16.672 12.289 1.105 1 95.12 30 LYS B O 1
ATOM 2079 N N . LEU B 1 31 ? 16.797 10.531 -0.291 1 96 31 LEU B N 1
ATOM 2080 C CA . LEU B 1 31 ? 15.883 11.109 -1.271 1 96 31 LEU B CA 1
ATOM 2081 C C . LEU B 1 31 ? 14.477 11.234 -0.7 1 96 31 LEU B C 1
ATOM 2083 O O . LEU B 1 31 ? 13.984 10.312 -0.052 1 96 31 LEU B O 1
ATOM 2087 N N . ILE B 1 32 ? 13.875 12.375 -0.935 1 97.69 32 ILE B N 1
ATOM 2088 C CA . ILE B 1 32 ? 12.5 12.617 -0.492 1 97.69 32 ILE B CA 1
ATOM 2089 C C . ILE B 1 32 ? 11.555 12.531 -1.684 1 97.69 32 ILE B C 1
ATOM 2091 O O . ILE B 1 32 ? 11.797 13.141 -2.725 1 97.69 32 ILE B O 1
ATOM 2095 N N . SER B 1 33 ? 10.516 11.719 -1.6 1 97.69 33 SER B N 1
ATOM 2096 C CA . SER B 1 33 ? 9.406 11.703 -2.545 1 97.69 33 SER B CA 1
ATOM 2097 C C . SER B 1 33 ? 8.062 11.812 -1.827 1 97.69 33 SER B C 1
ATOM 2099 O O . SER B 1 33 ? 7.48 10.805 -1.429 1 97.69 33 SER B O 1
ATOM 2101 N N . TRP B 1 34 ? 7.531 13.047 -1.755 1 98.62 34 TRP B N 1
ATOM 2102 C CA . TRP B 1 34 ? 6.258 13.281 -1.078 1 98.62 34 TRP B CA 1
ATOM 2103 C C . TRP B 1 34 ? 5.113 12.602 -1.822 1 98.62 34 TRP B C 1
ATOM 2105 O O . TRP B 1 34 ? 4.156 12.125 -1.204 1 98.62 34 TRP B O 1
ATOM 2115 N N . LYS B 1 35 ? 5.203 12.578 -3.197 1 98.69 35 LYS B N 1
ATOM 2116 C CA . LYS B 1 35 ? 4.18 11.883 -3.967 1 98.69 35 LYS B CA 1
ATOM 2117 C C . LYS B 1 35 ? 4.129 10.398 -3.604 1 98.69 35 LYS B C 1
ATOM 2119 O O . LYS B 1 35 ? 3.049 9.82 -3.484 1 98.69 35 LYS B O 1
ATOM 2124 N N . ARG B 1 36 ? 5.266 9.75 -3.416 1 98.69 36 ARG B N 1
ATOM 2125 C CA . ARG B 1 36 ? 5.305 8.359 -2.977 1 98.69 36 ARG B CA 1
ATOM 2126 C C . ARG B 1 36 ? 4.668 8.203 -1.6 1 98.69 36 ARG B C 1
ATOM 2128 O O . ARG B 1 36 ? 3.891 7.273 -1.371 1 98.69 36 ARG B O 1
ATOM 2135 N N . CYS B 1 37 ? 4.992 9.156 -0.689 1 98.81 37 CYS B N 1
ATOM 2136 C CA . CYS B 1 37 ? 4.379 9.125 0.633 1 98.81 37 CYS B CA 1
ATOM 2137 C C . CYS B 1 37 ? 2.857 9.148 0.529 1 98.81 37 CYS B C 1
ATOM 2139 O O . CYS B 1 37 ? 2.174 8.383 1.206 1 98.81 37 CYS B O 1
ATOM 2141 N N . ILE B 1 38 ? 2.387 9.992 -0.38 1 98.94 38 ILE B N 1
ATOM 2142 C CA . ILE B 1 38 ? 0.944 10.164 -0.521 1 98.94 38 ILE B CA 1
ATOM 2143 C C . ILE B 1 38 ? 0.312 8.859 -1 1 98.94 38 ILE B C 1
ATOM 2145 O O . ILE B 1 38 ? -0.608 8.344 -0.365 1 98.94 38 ILE B O 1
ATOM 2149 N N . TYR B 1 39 ? 0.822 8.266 -2.1 1 98.88 39 TYR B N 1
ATOM 2150 C CA . TYR B 1 39 ? 0.119 7.102 -2.627 1 98.88 39 TYR B CA 1
ATOM 2151 C C . TYR B 1 39 ? 0.339 5.883 -1.736 1 98.88 39 TYR B C 1
ATOM 2153 O O . TYR B 1 39 ? -0.511 4.992 -1.673 1 98.88 39 TYR B O 1
ATOM 2161 N N . MET B 1 40 ? 1.476 5.84 -0.934 1 98.88 40 MET B N 1
ATOM 2162 C CA . MET B 1 40 ? 1.665 4.77 0.038 1 98.88 40 MET B CA 1
ATOM 2163 C C . MET B 1 40 ? 0.639 4.867 1.162 1 98.88 40 MET B C 1
ATOM 2165 O O . MET B 1 40 ? 0.091 3.852 1.599 1 98.88 40 MET B O 1
ATOM 2169 N N . GLU B 1 41 ? 0.379 6.043 1.643 1 98.81 41 GLU B N 1
ATOM 2170 C CA . GLU B 1 41 ? -0.649 6.211 2.664 1 98.81 41 GLU B CA 1
ATOM 2171 C C . GLU B 1 41 ? -2.039 5.918 2.104 1 98.81 41 GLU B C 1
ATOM 2173 O O . GLU B 1 41 ? -2.908 5.418 2.818 1 98.81 41 GLU B O 1
ATOM 2178 N N . CYS B 1 42 ? -2.244 6.305 0.821 1 98.94 42 CYS B N 1
ATOM 2179 C CA . CYS B 1 42 ? -3.494 5.938 0.165 1 98.94 42 CYS B CA 1
ATOM 2180 C C . CYS B 1 42 ? -3.686 4.426 0.16 1 98.94 42 CYS B C 1
ATOM 2182 O O . CYS B 1 42 ? -4.797 3.936 0.377 1 98.94 42 CYS B O 1
ATOM 2184 N N . ALA B 1 43 ? -2.615 3.699 -0.122 1 98.88 43 ALA B N 1
ATOM 2185 C CA . ALA B 1 43 ? -2.691 2.242 -0.066 1 98.88 43 ALA B CA 1
ATOM 2186 C C . ALA B 1 43 ? -3.086 1.768 1.33 1 98.88 43 ALA B C 1
ATOM 2188 O O . ALA B 1 43 ? -3.9 0.853 1.475 1 98.88 43 ALA B O 1
ATOM 2189 N N . GLU B 1 44 ? -2.512 2.373 2.377 1 98.69 44 GLU B N 1
ATOM 2190 C CA . GLU B 1 44 ? -2.893 2.049 3.75 1 98.69 44 GLU B CA 1
ATOM 2191 C C . GLU B 1 44 ? -4.363 2.369 4.004 1 98.69 44 GLU B C 1
ATOM 2193 O O . GLU B 1 44 ? -5.055 1.623 4.699 1 98.69 44 GLU B O 1
ATOM 2198 N N . LEU B 1 45 ? -4.828 3.465 3.434 1 98.81 45 LEU B N 1
ATOM 2199 C CA . LEU B 1 45 ? -6.227 3.857 3.574 1 98.81 45 LEU B CA 1
ATOM 2200 C C . LEU B 1 45 ? -7.148 2.83 2.926 1 98.81 45 LEU B C 1
ATOM 2202 O O . LEU B 1 45 ? -8.172 2.463 3.5 1 98.81 45 LEU B O 1
ATOM 2206 N N . ILE B 1 46 ? -6.805 2.33 1.743 1 98.62 46 ILE B N 1
ATOM 2207 C CA . ILE B 1 46 ? -7.598 1.314 1.062 1 98.62 46 ILE B CA 1
ATOM 2208 C C . ILE B 1 46 ? -7.75 0.09 1.961 1 98.62 46 ILE B C 1
ATOM 2210 O O . ILE B 1 46 ? -8.82 -0.522 2.01 1 98.62 46 ILE B O 1
ATOM 2214 N N . ASN B 1 47 ? -6.715 -0.202 2.756 1 97.94 47 ASN B N 1
ATOM 2215 C CA . ASN B 1 47 ? -6.73 -1.375 3.625 1 97.94 47 ASN B CA 1
ATOM 2216 C C . ASN B 1 47 ? -7.68 -1.184 4.809 1 97.94 47 ASN B C 1
ATOM 2218 O O . ASN B 1 47 ? -7.934 -2.123 5.562 1 97.94 47 ASN B O 1
ATOM 2222 N N . SER B 1 48 ? -8.211 -0.011 4.988 1 97.38 48 SER B N 1
ATOM 2223 C CA . SER B 1 48 ? -9.219 0.217 6.02 1 97.38 48 SER B CA 1
ATOM 2224 C C . SER B 1 48 ? -10.602 -0.248 5.559 1 97.38 48 SER B C 1
ATOM 2226 O O . SER B 1 48 ? -11.531 -0.32 6.359 1 97.38 48 SER B O 1
ATOM 2228 N N . PHE B 1 49 ? -10.719 -0.574 4.246 1 96.5 49 PHE B N 1
ATOM 2229 C CA . PHE B 1 49 ? -11.961 -1.051 3.652 1 96.5 49 PHE B CA 1
ATOM 2230 C C . PHE B 1 49 ? -11.867 -2.533 3.312 1 96.5 49 PHE B C 1
ATOM 2232 O O . PHE B 1 49 ? -10.766 -3.074 3.17 1 96.5 49 PHE B O 1
ATOM 2239 N N . SER B 1 50 ? -12.984 -3.191 3.23 1 94.12 50 SER B N 1
ATOM 2240 C CA . SER B 1 50 ? -13.039 -4.613 2.902 1 94.12 50 SER B CA 1
ATOM 2241 C C . SER B 1 50 ? -13.031 -4.832 1.393 1 94.12 50 SER B C 1
ATOM 2243 O O . SER B 1 50 ? -13.992 -5.367 0.836 1 94.12 50 SER B O 1
ATOM 2245 N N . TRP B 1 51 ? -11.906 -4.48 0.773 1 95.75 51 TRP B N 1
ATOM 2246 C CA . TRP B 1 51 ? -11.828 -4.512 -0.683 1 95.75 51 TRP B CA 1
ATOM 2247 C C . TRP B 1 51 ? -11.359 -5.875 -1.177 1 95.75 51 TRP B C 1
ATOM 2249 O O . TRP B 1 51 ? -11.594 -6.238 -2.332 1 95.75 51 TRP B O 1
ATOM 2259 N N . LYS B 1 52 ? -10.672 -6.668 -0.312 1 96.81 52 LYS B N 1
ATOM 2260 C CA . LYS B 1 52 ? -10.141 -7.977 -0.685 1 96.81 52 LYS B CA 1
ATOM 2261 C C . LYS B 1 52 ? -11.266 -9 -0.838 1 96.81 52 LYS B C 1
ATOM 2263 O O . LYS B 1 52 ? -11.859 -9.43 0.152 1 96.81 52 LYS B O 1
ATOM 2268 N N . HIS B 1 53 ? -11.461 -9.461 -2.025 1 96.88 53 HIS B N 1
ATOM 2269 C CA . HIS B 1 53 ? -12.602 -10.32 -2.316 1 96.88 53 HIS B CA 1
ATOM 2270 C C . HIS B 1 53 ? -12.383 -11.734 -1.78 1 96.88 53 HIS B C 1
ATOM 2272 O O . HIS B 1 53 ? -13.32 -12.523 -1.689 1 96.88 53 HIS B O 1
ATOM 2278 N N . TRP B 1 54 ? -11.156 -12.031 -1.339 1 97.44 54 TRP B N 1
ATOM 2279 C CA . TRP B 1 54 ? -10.852 -13.375 -0.866 1 97.44 54 TRP B CA 1
ATOM 2280 C C . TRP B 1 54 ? -10.734 -13.406 0.655 1 97.44 54 TRP B C 1
ATOM 2282 O O . TRP B 1 54 ? -10.516 -14.461 1.246 1 97.44 54 TRP B O 1
ATOM 2292 N N . LYS B 1 55 ? -10.734 -12.25 1.29 1 94.06 55 LYS B N 1
ATOM 2293 C CA . LYS B 1 55 ? -10.461 -12.188 2.723 1 94.06 55 LYS B CA 1
ATOM 2294 C C . LYS B 1 55 ? -11.453 -11.266 3.434 1 94.06 55 LYS B C 1
ATOM 2296 O O . LYS B 1 55 ? -11.727 -10.156 2.965 1 94.06 55 LYS B O 1
ATOM 2301 N N . ASN B 1 56 ? -11.969 -11.664 4.574 1 88.69 56 ASN B N 1
ATOM 2302 C CA . ASN B 1 56 ? -12.758 -10.852 5.496 1 88.69 56 ASN B CA 1
ATOM 2303 C C . ASN B 1 56 ? -13.875 -10.102 4.77 1 88.69 56 ASN B C 1
ATOM 2305 O O . ASN B 1 56 ? -14.039 -8.898 4.957 1 88.69 56 ASN B O 1
ATOM 2309 N N . ILE B 1 57 ? -14.648 -10.773 4.035 1 86.19 57 ILE B N 1
ATOM 2310 C CA . ILE B 1 57 ? -15.578 -10.141 3.105 1 86.19 57 ILE B CA 1
ATOM 2311 C C . ILE B 1 57 ? -16.75 -9.547 3.873 1 86.19 57 ILE B C 1
ATOM 2313 O O . ILE B 1 57 ? -17.469 -8.688 3.357 1 86.19 57 ILE B O 1
ATOM 2317 N N . SER B 1 58 ? -16.969 -9.93 5.09 1 85.31 58 SER B N 1
ATOM 2318 C CA . SER B 1 58 ? -18.094 -9.43 5.879 1 85.31 58 SER B CA 1
ATOM 2319 C C . SER B 1 58 ? -17.641 -8.352 6.863 1 85.31 58 SER B C 1
ATOM 2321 O O . SER B 1 58 ? -18.469 -7.781 7.582 1 85.31 58 SER B O 1
ATOM 2323 N N . GLN B 1 59 ? -16.406 -8.039 6.863 1 90.12 59 GLN B N 1
ATOM 2324 C CA . GLN B 1 59 ? -15.875 -7.066 7.816 1 90.12 59 GLN B CA 1
ATOM 2325 C C . GLN B 1 59 ? -16.188 -5.641 7.383 1 90.12 59 GLN B C 1
ATOM 2327 O O . GLN B 1 59 ? -16.047 -5.293 6.207 1 90.12 59 GLN B O 1
ATOM 2332 N N . SER B 1 60 ? -16.703 -4.867 8.297 1 92.44 60 SER B N 1
ATOM 2333 C CA . SER B 1 60 ? -16.938 -3.457 8.023 1 92.44 60 SER B CA 1
ATOM 2334 C C . SER B 1 60 ? -15.641 -2.668 7.969 1 92.44 60 SER B C 1
ATOM 2336 O O . SER B 1 60 ? -14.625 -3.098 8.523 1 92.44 60 SER B O 1
ATOM 2338 N N . ALA B 1 61 ? -15.688 -1.547 7.281 1 94.12 61 ALA B N 1
ATOM 2339 C CA . ALA B 1 61 ? -14.516 -0.675 7.191 1 94.12 61 ALA B CA 1
ATOM 2340 C C . ALA B 1 61 ? -14.07 -0.209 8.578 1 94.12 61 ALA B C 1
ATOM 2342 O O . ALA B 1 61 ? -14.906 0.07 9.438 1 94.12 61 ALA B O 1
ATOM 2343 N N . ASP B 1 62 ? -12.828 -0.158 8.844 1 95.56 62 ASP B N 1
ATOM 2344 C CA . ASP B 1 62 ? -12.258 0.44 10.047 1 95.56 62 ASP B CA 1
ATOM 2345 C C . ASP B 1 62 ? -12.125 1.955 9.898 1 95.56 62 ASP B C 1
ATOM 2347 O O . ASP B 1 62 ? -11.055 2.465 9.586 1 95.56 62 ASP B O 1
ATOM 2351 N N . MET B 1 63 ? -13.203 2.645 10.234 1 94 63 MET B N 1
ATOM 2352 C CA . MET B 1 63 ? -13.273 4.074 9.953 1 94 63 MET B CA 1
ATOM 2353 C C . MET B 1 63 ? -12.328 4.855 10.859 1 94 63 MET B C 1
ATOM 2355 O O . MET B 1 63 ? -11.836 5.922 10.477 1 94 63 MET B O 1
ATOM 2359 N N . GLN B 1 64 ? -12.07 4.367 12.047 1 94.88 64 GLN B N 1
ATOM 2360 C CA . GLN B 1 64 ? -11.094 5.027 12.898 1 94.88 64 GLN B CA 1
ATOM 2361 C C . GLN B 1 64 ? -9.711 5.031 12.242 1 94.88 64 GLN B C 1
ATOM 2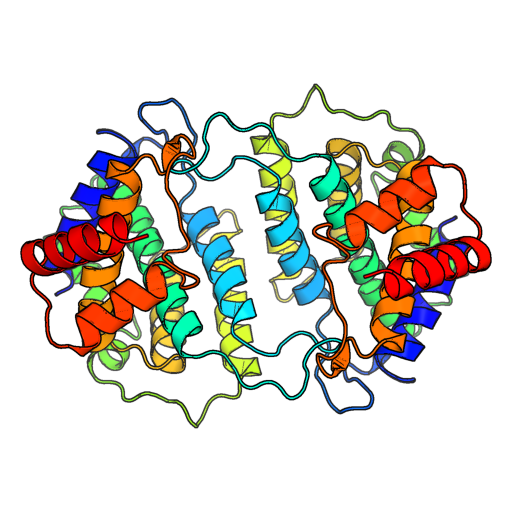363 O O . GLN B 1 64 ? -9.047 6.07 12.188 1 94.88 64 GLN B O 1
ATOM 2368 N N . ASN B 1 65 ? -9.328 3.883 11.766 1 96.69 65 ASN B N 1
ATOM 2369 C CA . ASN B 1 65 ? -8.055 3.803 11.055 1 96.69 65 ASN B CA 1
ATOM 2370 C C . ASN B 1 65 ? -8.078 4.637 9.781 1 96.69 65 ASN B C 1
ATOM 2372 O O . ASN B 1 65 ? -7.078 5.266 9.43 1 96.69 65 ASN B O 1
ATOM 2376 N N . ALA B 1 66 ? -9.25 4.598 9.055 1 97.5 66 ALA B N 1
ATOM 2377 C CA . ALA B 1 66 ? -9.375 5.371 7.82 1 97.5 66 ALA B CA 1
ATOM 2378 C C . ALA B 1 66 ? -9.102 6.852 8.07 1 97.5 66 ALA B C 1
ATOM 2380 O O . ALA B 1 66 ? -8.383 7.496 7.305 1 97.5 66 ALA B O 1
ATOM 2381 N N . ARG B 1 67 ? -9.617 7.359 9.133 1 97.56 67 ARG B N 1
ATOM 2382 C CA . ARG B 1 67 ? -9.461 8.773 9.445 1 97.56 67 ARG B CA 1
ATOM 2383 C C . ARG B 1 67 ? -8 9.109 9.742 1 97.56 67 ARG B C 1
ATOM 2385 O O . ARG B 1 67 ? -7.512 10.172 9.359 1 97.56 67 ARG B O 1
ATOM 2392 N N . ILE B 1 68 ? -7.316 8.18 10.398 1 98.19 68 ILE B N 1
ATOM 2393 C CA . ILE B 1 68 ? -5.902 8.383 10.688 1 98.19 68 ILE B CA 1
ATOM 2394 C C . ILE B 1 68 ? -5.113 8.453 9.383 1 98.19 68 ILE B C 1
ATOM 2396 O O . ILE B 1 68 ? -4.25 9.32 9.211 1 98.19 68 ILE B O 1
ATOM 2400 N N . GLU B 1 69 ? -5.418 7.559 8.453 1 98.69 69 GLU B N 1
ATOM 2401 C CA . GLU B 1 69 ? -4.719 7.555 7.168 1 98.69 69 GLU B CA 1
ATOM 2402 C C . GLU B 1 69 ? -5.008 8.828 6.375 1 98.69 69 GLU B C 1
ATOM 2404 O O . GLU B 1 69 ? -4.137 9.336 5.664 1 98.69 69 GLU B O 1
ATOM 2409 N N . VAL B 1 70 ? -6.262 9.297 6.473 1 98.69 70 VAL B N 1
ATOM 2410 C CA . VAL B 1 70 ? -6.637 10.547 5.82 1 98.69 70 VAL B CA 1
ATOM 2411 C C . VAL B 1 70 ? -5.742 11.68 6.324 1 98.69 70 VAL B C 1
ATOM 2413 O O . VAL B 1 70 ? -5.266 12.5 5.539 1 98.69 70 VAL B O 1
ATOM 2416 N N . VAL B 1 71 ? -5.516 11.695 7.594 1 98.88 71 VAL B N 1
ATOM 2417 C CA . VAL B 1 71 ? -4.68 12.727 8.203 1 98.88 71 VAL B CA 1
ATOM 2418 C C . VAL B 1 71 ? -3.232 12.555 7.75 1 98.88 71 VAL B C 1
ATOM 2420 O O . VAL B 1 71 ? -2.545 13.531 7.453 1 98.88 71 VAL B O 1
ATOM 2423 N N . ASP B 1 72 ? -2.74 11.289 7.684 1 98.88 72 ASP B N 1
ATOM 2424 C CA . ASP B 1 72 ? -1.382 11.023 7.215 1 98.88 72 ASP B CA 1
ATOM 2425 C C . ASP B 1 72 ? -1.184 11.523 5.789 1 98.88 72 ASP B C 1
ATOM 2427 O O . ASP B 1 72 ? -0.142 12.102 5.465 1 98.88 72 ASP B O 1
ATOM 2431 N N . ILE B 1 73 ? -2.15 11.305 4.957 1 98.94 73 ILE B N 1
ATOM 2432 C CA . ILE B 1 73 ? -2.092 11.781 3.58 1 98.94 73 ILE B CA 1
ATOM 2433 C C . ILE B 1 73 ? -1.968 13.305 3.568 1 98.94 73 ILE B C 1
ATOM 2435 O O . ILE B 1 73 ? -1.193 13.867 2.789 1 98.94 73 ILE B O 1
ATOM 2439 N N . TRP B 1 74 ? -2.699 13.953 4.441 1 98.94 74 TRP B N 1
ATOM 2440 C CA . TRP B 1 74 ? -2.674 15.406 4.508 1 98.94 74 TRP B CA 1
ATOM 2441 C C . TRP B 1 74 ? -1.28 15.914 4.863 1 98.94 74 TRP B C 1
ATOM 2443 O O . TRP B 1 74 ? -0.807 16.906 4.301 1 98.94 74 TRP B O 1
ATOM 2453 N N . HIS B 1 75 ? -0.582 15.242 5.82 1 98.94 75 HIS B N 1
ATOM 2454 C CA . HIS B 1 75 ? 0.797 15.602 6.129 1 98.94 75 HIS B CA 1
ATOM 2455 C C . HIS B 1 75 ? 1.635 15.711 4.859 1 98.94 75 HIS B C 1
ATOM 2457 O O . HIS B 1 75 ? 2.35 16.703 4.664 1 98.94 75 HIS B O 1
ATOM 2463 N N . PHE B 1 76 ? 1.506 14.75 4.059 1 98.94 76 PHE B N 1
ATOM 2464 C CA . PHE B 1 76 ? 2.412 14.641 2.92 1 98.94 76 PHE B CA 1
ATOM 2465 C C . PHE B 1 76 ? 1.964 15.555 1.785 1 98.94 76 PHE B C 1
ATOM 2467 O O . PHE B 1 76 ? 2.793 16.094 1.044 1 98.94 76 PHE B O 1
ATOM 2474 N N . ILE B 1 77 ? 0.631 15.797 1.681 1 98.94 77 ILE B N 1
ATOM 2475 C CA . ILE B 1 77 ? 0.153 16.781 0.717 1 98.94 77 ILE B CA 1
ATOM 2476 C C . ILE B 1 77 ? 0.693 18.156 1.079 1 98.94 77 ILE B C 1
ATOM 2478 O O . ILE B 1 77 ? 1.199 18.891 0.217 1 98.94 77 ILE B O 1
ATOM 2482 N N . MET B 1 78 ? 0.603 18.531 2.332 1 98.88 78 MET B N 1
ATOM 2483 C CA . MET B 1 78 ? 1.143 19.812 2.766 1 98.88 78 MET B CA 1
ATOM 2484 C C . MET B 1 78 ? 2.641 19.906 2.492 1 98.88 78 MET B C 1
ATOM 2486 O O . MET B 1 78 ? 3.141 20.938 2.047 1 98.88 78 MET B O 1
ATOM 2490 N N . SER B 1 79 ? 3.361 18.797 2.799 1 98.88 79 SER B N 1
ATOM 2491 C CA . SER B 1 79 ? 4.801 18.781 2.557 1 98.88 79 SER B CA 1
ATOM 2492 C C . SER B 1 79 ? 5.113 18.969 1.078 1 98.88 79 SER B C 1
ATOM 2494 O O . SER B 1 79 ? 6.039 19.719 0.728 1 98.88 79 SER B O 1
ATOM 2496 N N . LEU B 1 80 ? 4.379 18.328 0.222 1 98.75 80 LEU B N 1
ATOM 2497 C CA . LEU B 1 80 ? 4.535 18.484 -1.22 1 98.75 80 LEU B CA 1
ATOM 2498 C C . LEU B 1 80 ? 4.316 19.938 -1.635 1 98.75 80 LEU B C 1
ATOM 2500 O O . LEU B 1 80 ? 5.086 20.484 -2.426 1 98.75 80 LEU B O 1
ATOM 2504 N N . MET B 1 81 ? 3.238 20.531 -1.1 1 98.56 81 MET B N 1
ATOM 2505 C CA . MET B 1 81 ? 2.91 21.906 -1.452 1 98.56 81 MET B CA 1
ATOM 2506 C C . MET B 1 81 ? 3.977 22.859 -0.94 1 98.56 81 MET B C 1
ATOM 2508 O O . MET B 1 81 ? 4.363 23.797 -1.644 1 98.56 81 MET B O 1
ATOM 2512 N N . LEU B 1 82 ? 4.41 22.656 0.297 1 98.62 82 LEU B N 1
ATOM 2513 C CA . LEU B 1 82 ? 5.469 23.5 0.858 1 98.62 82 LEU B CA 1
ATOM 2514 C C . LEU B 1 82 ? 6.734 23.406 0.009 1 98.62 82 LEU B C 1
ATOM 2516 O O . LEU B 1 82 ? 7.363 24.438 -0.272 1 98.62 82 LEU B O 1
ATOM 2520 N N . GLU B 1 83 ? 7.109 22.219 -0.367 1 98.44 83 GLU B N 1
ATOM 2521 C CA . GLU B 1 83 ? 8.266 22.031 -1.242 1 98.44 83 GLU B CA 1
ATOM 2522 C C . GLU B 1 83 ? 8.086 22.781 -2.555 1 98.44 83 GLU B C 1
ATOM 2524 O O . GLU B 1 83 ? 8.977 23.516 -2.984 1 98.44 83 GLU B O 1
ATOM 2529 N N . TYR B 1 84 ? 6.93 22.562 -3.191 1 97.5 84 TYR B N 1
ATOM 2530 C CA . TYR B 1 84 ? 6.633 23.156 -4.484 1 97.5 84 TYR B CA 1
ATOM 2531 C C . TYR B 1 84 ? 6.719 24.672 -4.41 1 97.5 84 TYR B C 1
ATOM 2533 O O . TYR B 1 84 ? 7.32 25.312 -5.277 1 97.5 84 TYR B O 1
ATOM 2541 N N . TYR B 1 85 ? 6.117 25.266 -3.416 1 97.5 85 TYR B N 1
ATOM 2542 C CA . TYR B 1 85 ? 6.07 26.719 -3.271 1 97.5 85 TYR B CA 1
ATOM 2543 C C . TYR B 1 85 ? 7.461 27.281 -3.002 1 97.5 85 TYR B C 1
ATOM 2545 O O . TYR B 1 85 ? 7.84 28.312 -3.564 1 97.5 85 TYR B O 1
ATOM 2553 N N . THR B 1 86 ? 8.203 26.594 -2.125 1 96.75 86 THR B N 1
ATOM 2554 C CA . THR B 1 86 ? 9.547 27.047 -1.791 1 96.75 86 THR B CA 1
ATOM 2555 C C . THR B 1 86 ? 10.477 26.922 -2.994 1 96.75 86 THR B C 1
ATOM 2557 O O . THR B 1 86 ? 11.172 27.875 -3.352 1 96.75 86 THR B O 1
ATOM 2560 N N . SER B 1 87 ? 10.445 25.781 -3.604 1 95.06 87 SER B N 1
ATOM 2561 C CA . SER B 1 87 ? 11.367 25.5 -4.707 1 95.06 87 SER B CA 1
ATOM 2562 C C . SER B 1 87 ? 11.086 26.406 -5.902 1 95.06 87 SER B C 1
ATOM 2564 O O . SER B 1 87 ? 12 26.75 -6.656 1 95.06 87 SER B O 1
ATOM 2566 N N . ASN B 1 88 ? 9.867 26.875 -6.047 1 95.81 88 ASN B N 1
ATOM 2567 C CA . ASN B 1 88 ? 9.5 27.688 -7.203 1 95.81 88 ASN B CA 1
ATOM 2568 C C . ASN B 1 88 ? 9.289 29.141 -6.82 1 95.81 88 ASN B C 1
ATOM 2570 O O . ASN B 1 88 ? 8.859 29.953 -7.645 1 95.81 88 ASN B O 1
ATOM 2574 N N . SER B 1 89 ? 9.547 29.516 -5.598 1 95.62 89 SER B N 1
ATOM 2575 C CA . SER B 1 89 ? 9.445 30.875 -5.082 1 95.62 89 SER B CA 1
ATOM 2576 C C . SER B 1 89 ? 8.086 31.5 -5.406 1 95.62 89 SER B C 1
ATOM 2578 O O . SER B 1 89 ? 8.016 32.594 -5.938 1 95.62 89 SER B O 1
ATOM 2580 N N . ILE B 1 90 ? 7.09 30.75 -5.211 1 94.12 90 ILE B N 1
ATOM 2581 C CA . ILE B 1 90 ? 5.723 31.141 -5.535 1 94.12 90 ILE B CA 1
ATOM 2582 C C . ILE B 1 90 ? 5.18 32.062 -4.445 1 94.12 90 ILE B C 1
ATOM 2584 O O . ILE B 1 90 ? 4.434 33 -4.73 1 94.12 90 ILE B O 1
ATOM 2588 N N . GLY B 1 91 ? 5.48 31.781 -3.174 1 95.19 91 GLY B N 1
ATOM 2589 C CA . GLY B 1 91 ? 4.953 32.562 -2.061 1 95.19 91 GLY B CA 1
ATOM 2590 C C . GLY B 1 91 ? 5.148 31.875 -0.718 1 95.19 91 GLY B C 1
ATOM 2591 O O . GLY B 1 91 ? 5.695 30.781 -0.646 1 95.19 91 GLY B O 1
ATOM 2592 N N . ASP B 1 92 ? 4.656 32.625 0.331 1 96.81 92 ASP B N 1
ATOM 2593 C CA . ASP B 1 92 ? 4.805 32.094 1.683 1 96.81 92 ASP B CA 1
ATOM 2594 C C . ASP B 1 92 ? 3.576 31.297 2.094 1 96.81 92 ASP B C 1
ATOM 2596 O O . ASP B 1 92 ? 2.74 30.969 1.253 1 96.81 92 ASP B O 1
ATOM 2600 N N . LYS B 1 93 ? 3.451 30.859 3.322 1 97.75 93 LYS B N 1
ATOM 2601 C CA . LYS B 1 93 ? 2.396 29.984 3.816 1 97.75 93 LYS B CA 1
ATOM 2602 C C . LYS B 1 93 ? 1.04 30.672 3.787 1 97.75 93 LYS B C 1
ATOM 2604 O O . LYS B 1 93 ? -0.001 30.016 3.715 1 97.75 93 LYS B O 1
ATOM 2609 N N . ASP B 1 94 ? 1.01 32.031 3.906 1 97.81 94 ASP B N 1
ATOM 2610 C CA . ASP B 1 94 ? -0.245 32.75 3.771 1 97.81 94 ASP B CA 1
ATOM 2611 C C . ASP B 1 94 ? -0.821 32.594 2.365 1 97.81 94 ASP B C 1
ATOM 2613 O O . ASP B 1 94 ? -2.014 32.344 2.203 1 97.81 94 ASP B O 1
ATOM 2617 N N . ILE B 1 95 ? 0.025 32.812 1.376 1 98.06 95 ILE B N 1
ATOM 2618 C CA . ILE B 1 95 ? -0.389 32.656 -0.014 1 98.06 95 ILE B CA 1
ATOM 2619 C C . ILE B 1 95 ? -0.8 31.219 -0.278 1 98.06 95 ILE B C 1
ATOM 2621 O O . ILE B 1 95 ? -1.8 30.969 -0.955 1 98.06 95 ILE B O 1
ATOM 2625 N N . LEU B 1 96 ? 0.011 30.266 0.222 1 98.25 96 LEU B N 1
ATOM 2626 C CA . LEU B 1 96 ? -0.304 28.859 0.069 1 98.25 96 LEU B CA 1
ATOM 2627 C C . LEU B 1 96 ? -1.661 28.531 0.684 1 98.25 96 LEU B C 1
ATOM 2629 O O . LEU B 1 96 ? -2.459 27.797 0.091 1 98.25 96 LEU B O 1
ATOM 2633 N N . SER B 1 97 ? -1.921 29.016 1.881 1 98.25 97 SER B N 1
ATOM 2634 C CA . SER B 1 97 ? -3.205 28.797 2.541 1 98.25 97 SER B CA 1
ATOM 2635 C C . SER B 1 97 ? -4.355 29.328 1.688 1 98.25 97 SER B C 1
ATOM 2637 O O . SER B 1 97 ? -5.418 28.703 1.616 1 98.25 97 SER B O 1
ATOM 2639 N N . GLU B 1 98 ? -4.215 30.469 1.09 1 98 98 GLU B N 1
ATOM 2640 C CA . GLU B 1 98 ? -5.223 31.047 0.208 1 98 98 GLU B CA 1
ATOM 2641 C C . GLU B 1 98 ? -5.453 30.172 -1.02 1 98 98 GLU B C 1
ATOM 2643 O O . GLU B 1 98 ? -6.59 29.984 -1.453 1 98 98 GLU B O 1
ATOM 2648 N N . HIS B 1 99 ? -4.352 29.75 -1.534 1 98 99 HIS B N 1
ATOM 2649 C CA . HIS B 1 99 ? -4.441 28.859 -2.682 1 98 99 HIS B CA 1
ATOM 2650 C C . HIS B 1 99 ? -5.246 27.609 -2.346 1 98 99 HIS B C 1
ATOM 2652 O O . HIS B 1 99 ? -6.164 27.234 -3.084 1 98 99 HIS B O 1
ATOM 2658 N N . ILE B 1 100 ? -4.957 26.922 -1.262 1 98.56 100 ILE B N 1
ATOM 2659 C CA . ILE B 1 100 ? -5.66 25.719 -0.836 1 98.56 100 ILE B CA 1
ATOM 2660 C C . ILE B 1 100 ? -7.148 26.016 -0.686 1 98.56 100 ILE B C 1
ATOM 2662 O O . ILE B 1 100 ? -7.992 25.25 -1.152 1 98.56 100 ILE B O 1
ATOM 2666 N N . SER B 1 101 ? -7.496 27.156 -0.105 1 97.94 101 SER B N 1
ATOM 2667 C CA . SER B 1 101 ? -8.883 27.516 0.19 1 97.94 101 SER B CA 1
ATOM 2668 C C . SER B 1 101 ? -9.648 27.859 -1.082 1 97.94 101 SER B C 1
ATOM 2670 O O . SER B 1 101 ? -10.875 27.922 -1.073 1 97.94 101 SER B O 1
ATOM 2672 N N . SER B 1 102 ? -8.977 28.078 -2.154 1 98.12 102 SER B N 1
ATOM 2673 C CA . SER B 1 102 ? -9.617 28.453 -3.408 1 98.12 102 SER B CA 1
ATOM 2674 C C . SER B 1 102 ? -9.875 27.25 -4.293 1 98.12 102 SER B C 1
ATOM 2676 O O . SER B 1 102 ? -10.547 27.344 -5.32 1 98.12 102 SER B O 1
ATOM 2678 N N . VAL B 1 103 ? -9.336 26.141 -3.945 1 98.25 103 VAL B N 1
ATOM 2679 C CA . VAL B 1 103 ? -9.422 24.938 -4.766 1 98.25 103 VAL B CA 1
ATOM 2680 C C . VAL B 1 103 ? -10.844 24.375 -4.719 1 98.25 103 VAL B C 1
ATOM 2682 O O . VAL B 1 103 ? -11.508 24.438 -3.68 1 98.25 103 VAL B O 1
ATOM 2685 N N . SER B 1 104 ? -11.219 23.781 -5.859 1 96.38 104 SER B N 1
ATOM 2686 C CA . SER B 1 104 ? -12.547 23.172 -5.961 1 96.38 104 SER B CA 1
ATOM 2687 C C . SER B 1 104 ? -12.758 22.141 -4.867 1 96.38 104 SER B C 1
ATOM 2689 O O . SER B 1 104 ? -11.875 21.312 -4.602 1 96.38 104 SER B O 1
ATOM 2691 N N . GLY B 1 105 ? -13.883 22.219 -4.219 1 94.94 105 GLY B N 1
ATOM 2692 C CA . GLY B 1 105 ? -14.25 21.234 -3.209 1 94.94 105 GLY B CA 1
ATOM 2693 C C . GLY B 1 105 ? -13.945 21.688 -1.795 1 94.94 105 GLY B C 1
ATOM 2694 O O . GLY B 1 105 ? -14.469 21.125 -0.829 1 94.94 105 GLY B O 1
ATOM 2695 N N . PHE B 1 106 ? -13.133 22.719 -1.655 1 97.25 106 PHE B N 1
ATOM 2696 C CA . PHE B 1 106 ? -12.719 23.156 -0.329 1 97.25 106 PHE B CA 1
ATOM 2697 C C . PHE B 1 106 ? -13.914 23.656 0.476 1 97.25 106 PHE B C 1
ATOM 2699 O O . PHE B 1 106 ? -14.023 23.375 1.671 1 97.25 106 PHE B O 1
ATOM 2706 N N . SER B 1 107 ? -14.773 24.422 -0.19 1 95.62 107 SER B N 1
ATOM 2707 C CA . SER B 1 107 ? -15.945 24.938 0.511 1 95.62 107 SER B CA 1
ATOM 2708 C C . SER B 1 107 ? -16.781 23.812 1.104 1 95.62 107 SER B C 1
ATOM 2710 O O . SER B 1 107 ? -17.188 23.875 2.264 1 95.62 107 SER B O 1
ATOM 2712 N N . LYS B 1 108 ? -17.016 22.797 0.304 1 94.81 108 LYS B N 1
ATOM 2713 C CA . LYS B 1 108 ? -17.75 21.625 0.79 1 94.81 108 LYS B CA 1
ATOM 2714 C C . LYS B 1 108 ? -16.984 20.922 1.91 1 94.81 108 LYS B C 1
ATOM 2716 O O . LYS B 1 108 ? -17.594 20.453 2.873 1 94.81 108 LYS B O 1
ATOM 2721 N N . PHE B 1 109 ? -15.695 20.844 1.736 1 95.81 109 PHE B N 1
ATOM 2722 C CA . PHE B 1 109 ? -14.82 20.219 2.723 1 95.81 109 PHE B CA 1
ATOM 2723 C C . PHE B 1 109 ? -14.93 20.938 4.066 1 95.81 109 PHE B C 1
ATOM 2725 O O . PHE B 1 109 ? -14.883 20.297 5.117 1 95.81 109 PHE B O 1
ATOM 2732 N N . CYS B 1 110 ? -15.102 22.266 4.098 1 94.56 110 CYS B N 1
ATOM 2733 C CA . CYS B 1 110 ? -15.211 23.062 5.312 1 94.56 110 CYS B CA 1
ATOM 2734 C C . CYS B 1 110 ? -16.547 22.812 6.008 1 94.56 110 CYS B C 1
ATOM 2736 O O . CYS B 1 110 ? -16.594 22.75 7.238 1 94.56 110 CYS B O 1
ATOM 2738 N N . ASN B 1 111 ? -17.656 22.688 5.16 1 85.62 111 ASN B N 1
ATOM 2739 C CA . ASN B 1 111 ? -19 22.734 5.73 1 85.62 111 ASN B CA 1
ATOM 2740 C C . ASN B 1 111 ? -19.703 21.391 5.633 1 85.62 111 ASN B C 1
ATOM 2742 O O . ASN B 1 111 ? -20.828 21.234 6.121 1 85.62 111 ASN B O 1
ATOM 2746 N N . GLY B 1 112 ? -19.062 20.562 4.938 1 72.75 112 GLY B N 1
ATOM 2747 C CA . GLY B 1 112 ? -19.781 19.344 4.578 1 72.75 112 GLY B CA 1
ATOM 2748 C C . GLY B 1 112 ? -19.906 18.359 5.727 1 72.75 112 GLY B C 1
ATOM 2749 O O . GLY B 1 112 ? -19.062 18.328 6.625 1 72.75 112 GLY B O 1
ATOM 2750 N N . SER B 1 113 ? -21.172 17.797 5.75 1 68.25 113 SER B N 1
ATOM 2751 C CA . SER B 1 113 ? -21.406 16.641 6.617 1 68.25 113 SER B CA 1
ATOM 2752 C C . SER B 1 113 ? -20.891 15.359 5.973 1 68.25 113 SER B C 1
ATOM 2754 O O . SER B 1 113 ? -20.75 15.281 4.75 1 68.25 113 SER B O 1
ATOM 2756 N N . TYR B 1 114 ? -20.406 14.422 6.867 1 61.97 114 TYR B N 1
ATOM 2757 C CA . TYR B 1 114 ? -20 13.094 6.438 1 61.97 114 TYR B CA 1
ATOM 2758 C C . TYR B 1 114 ? -21.016 12.492 5.473 1 61.97 114 TYR B C 1
ATOM 2760 O O . TYR B 1 114 ? -22.219 12.516 5.734 1 61.97 114 TYR B O 1
ATOM 2768 N N . ILE B 1 115 ? -20.578 12.359 4.219 1 58.78 115 ILE B N 1
ATOM 2769 C CA . ILE B 1 115 ? -21.484 11.711 3.279 1 58.78 115 ILE B CA 1
ATOM 2770 C C . ILE B 1 115 ? -21.484 10.203 3.521 1 58.78 115 ILE B C 1
ATOM 2772 O O . ILE B 1 115 ? -20.953 9.438 2.715 1 58.78 115 ILE B O 1
ATOM 2776 N N . GLY B 1 116 ? -21.172 9.633 4.746 1 53.78 116 GLY B N 1
ATOM 2777 C CA . GLY B 1 116 ? -20.953 8.242 5.117 1 53.78 116 GLY B CA 1
ATOM 2778 C C . GLY B 1 116 ? -21.953 7.301 4.473 1 53.78 116 GLY B C 1
ATOM 2779 O O . GLY B 1 116 ? -21.609 6.18 4.094 1 53.78 116 GLY B O 1
ATOM 2780 N N . GLY B 1 117 ? -23.109 7.852 4.129 1 53.25 117 GLY B N 1
ATOM 2781 C CA . GLY B 1 117 ? -24.234 7 3.777 1 53.25 117 GLY B CA 1
ATOM 2782 C C . GLY B 1 117 ? -24.453 6.891 2.281 1 53.25 117 GLY B C 1
ATOM 2783 O O . GLY B 1 117 ? -25.078 5.934 1.809 1 53.25 117 GLY B O 1
ATOM 2784 N N . SER B 1 118 ? -23.812 7.793 1.569 1 53.81 118 SER B N 1
ATOM 2785 C CA . SER B 1 118 ? -24.219 7.828 0.168 1 53.81 118 SER B CA 1
ATOM 2786 C C . SER B 1 118 ? -23.188 7.133 -0.721 1 53.81 118 SER B C 1
ATOM 2788 O O . SER B 1 118 ? -23.531 6.652 -1.805 1 53.81 118 SER B O 1
ATOM 2790 N N . HIS B 1 119 ? -22.016 6.926 -0.127 1 66 119 HIS B N 1
ATOM 2791 C CA . HIS B 1 119 ? -21 6.312 -0.979 1 66 119 HIS B CA 1
ATOM 2792 C C . HIS B 1 119 ? -20.703 4.883 -0.535 1 66 119 HIS B C 1
ATOM 2794 O O . HIS B 1 119 ? -20.531 4.625 0.659 1 66 119 HIS B O 1
ATOM 2800 N N . SER B 1 120 ? -20.859 4.051 -1.532 1 86.69 120 SER B N 1
ATOM 2801 C CA . SER B 1 120 ? -20.438 2.68 -1.266 1 86.69 120 SER B CA 1
ATOM 2802 C C . SER B 1 120 ? -18.938 2.609 -0.99 1 86.69 120 SER B C 1
ATOM 2804 O O . SER B 1 120 ? -18.188 3.512 -1.372 1 86.69 120 SER B O 1
ATOM 2806 N N . ASP B 1 121 ? -18.516 1.718 -0.186 1 92.06 121 ASP B N 1
ATOM 2807 C CA . ASP B 1 121 ? -17.109 1.471 0.086 1 92.06 121 ASP B CA 1
ATOM 2808 C C . ASP B 1 121 ? -16.297 1.423 -1.208 1 92.06 121 ASP B C 1
ATOM 2810 O O . ASP B 1 121 ? -15.188 1.953 -1.272 1 92.06 121 ASP B O 1
ATOM 2814 N N . TYR B 1 122 ? -16.891 0.937 -2.234 1 92.75 122 TYR B N 1
ATOM 2815 C CA . TYR B 1 122 ? -16.188 0.803 -3.502 1 92.75 122 TYR B CA 1
ATOM 2816 C C . TYR B 1 122 ? -15.961 2.164 -4.148 1 92.75 122 TYR B C 1
ATOM 2818 O O . TYR B 1 122 ? -14.938 2.391 -4.797 1 92.75 122 TYR B O 1
ATOM 2826 N N . GLU B 1 123 ? -16.906 3.012 -3.994 1 94.81 123 GLU B N 1
ATOM 2827 C CA . GLU B 1 123 ? -16.75 4.352 -4.547 1 94.81 123 GLU B CA 1
ATOM 2828 C C . GLU B 1 123 ? -15.625 5.105 -3.857 1 94.81 123 GLU B C 1
ATOM 2830 O O . GLU B 1 123 ? -14.859 5.82 -4.508 1 94.81 123 GLU B O 1
ATOM 2835 N N . ILE B 1 124 ? -15.57 4.969 -2.543 1 96.5 124 ILE B N 1
ATOM 2836 C CA . ILE B 1 124 ? -14.508 5.613 -1.785 1 96.5 124 ILE B CA 1
ATOM 2837 C C . ILE B 1 124 ? -13.156 5.059 -2.223 1 96.5 124 ILE B C 1
ATOM 2839 O O . ILE B 1 124 ? -12.219 5.816 -2.498 1 96.5 124 ILE B O 1
ATOM 2843 N N . VAL B 1 125 ? -13.055 3.729 -2.355 1 97.56 125 VAL B N 1
ATOM 2844 C CA . VAL B 1 125 ? -11.828 3.059 -2.77 1 97.56 125 VAL B CA 1
ATOM 2845 C C . VAL B 1 125 ? -11.422 3.535 -4.16 1 97.56 125 VAL B C 1
ATOM 2847 O O . VAL B 1 125 ? -10.242 3.775 -4.422 1 97.56 125 VAL B O 1
ATOM 2850 N N . ASN B 1 126 ? -12.398 3.758 -5.051 1 97.06 126 ASN B N 1
ATOM 2851 C CA . ASN B 1 126 ? -12.117 4.262 -6.391 1 97.06 126 ASN B CA 1
ATOM 2852 C C . ASN B 1 126 ? -11.523 5.668 -6.348 1 97.06 126 ASN B C 1
ATOM 2854 O O . ASN B 1 126 ? -10.633 5.996 -7.137 1 97.06 126 ASN B O 1
ATOM 2858 N N . ASP B 1 127 ? -12.055 6.461 -5.488 1 97.5 127 ASP B N 1
ATOM 2859 C CA . ASP B 1 127 ? -11.516 7.805 -5.336 1 97.5 127 ASP B CA 1
ATOM 2860 C C . ASP B 1 127 ? -10.07 7.762 -4.828 1 97.5 127 ASP B C 1
ATOM 2862 O O . ASP B 1 127 ? -9.227 8.539 -5.273 1 97.5 127 ASP B O 1
ATOM 2866 N N . ILE B 1 128 ? -9.828 6.891 -3.859 1 98.81 128 ILE B N 1
ATOM 2867 C CA . ILE B 1 128 ? -8.484 6.727 -3.32 1 98.81 128 ILE B CA 1
ATOM 2868 C C . ILE B 1 128 ? -7.539 6.25 -4.422 1 98.81 128 ILE B C 1
ATOM 2870 O O . ILE B 1 128 ? -6.43 6.77 -4.562 1 98.81 128 ILE B O 1
ATOM 2874 N N . GLU B 1 129 ? -7.984 5.273 -5.223 1 98.62 129 GLU B N 1
ATOM 2875 C CA . GLU B 1 129 ? -7.219 4.762 -6.355 1 98.62 129 GLU B CA 1
ATOM 2876 C C . GLU B 1 129 ? -6.875 5.879 -7.336 1 98.62 129 GLU B C 1
ATOM 2878 O O . GLU B 1 129 ? -5.77 5.914 -7.883 1 98.62 129 GLU B O 1
ATOM 2883 N N . SER B 1 130 ? -7.812 6.773 -7.566 1 98.31 130 SER B N 1
ATOM 2884 C CA . SER B 1 130 ? -7.57 7.914 -8.438 1 98.31 130 SER B CA 1
ATOM 2885 C C . SER B 1 130 ? -6.438 8.789 -7.91 1 98.31 130 SER B C 1
ATOM 2887 O O . SER B 1 130 ? -5.613 9.281 -8.68 1 98.31 130 SER B O 1
ATOM 2889 N N . LEU B 1 131 ? -6.445 9 -6.633 1 98.75 131 LEU B N 1
ATOM 2890 C CA . LEU B 1 131 ? -5.379 9.789 -6.023 1 98.75 131 LEU B CA 1
ATOM 2891 C C . LEU B 1 131 ? -4.039 9.062 -6.137 1 98.75 131 LEU B C 1
ATOM 2893 O O . LEU B 1 131 ? -3.01 9.695 -6.391 1 98.75 131 LEU B O 1
ATOM 2897 N N . ILE B 1 132 ? -4.023 7.719 -5.953 1 98.88 132 ILE B N 1
ATOM 2898 C CA . ILE B 1 132 ? -2.828 6.906 -6.168 1 98.88 132 ILE B CA 1
ATOM 2899 C C . ILE B 1 132 ? -2.305 7.121 -7.586 1 98.88 132 ILE B C 1
ATOM 2901 O O . ILE B 1 132 ? -1.111 7.363 -7.785 1 98.88 132 ILE B O 1
ATOM 2905 N N . HIS B 1 133 ? -3.18 7.113 -8.539 1 98.62 133 HIS B N 1
ATOM 2906 C CA . HIS B 1 133 ? -2.805 7.281 -9.938 1 98.62 133 HIS B CA 1
ATOM 2907 C C . HIS B 1 133 ? -2.176 8.648 -10.18 1 98.62 133 HIS B C 1
ATOM 2909 O O . HIS B 1 133 ? -1.136 8.758 -10.836 1 98.62 133 HIS B O 1
ATOM 2915 N N . LYS B 1 134 ? -2.775 9.656 -9.648 1 98.12 134 LYS B N 1
ATOM 2916 C CA . LYS B 1 134 ? -2.289 11.016 -9.844 1 98.12 134 LYS B CA 1
ATOM 2917 C C . LYS B 1 134 ? -0.899 11.195 -9.242 1 98.12 134 LYS B C 1
ATOM 2919 O O . LYS B 1 134 ? -0.076 11.945 -9.773 1 98.12 134 LYS B O 1
ATOM 2924 N N . CYS B 1 135 ? -0.637 10.477 -8.188 1 98.62 135 CYS B N 1
ATOM 2925 C CA . CYS B 1 135 ? 0.589 10.719 -7.441 1 98.62 135 CYS B CA 1
ATOM 2926 C C . CYS B 1 135 ? 1.689 9.758 -7.863 1 98.62 135 CYS B C 1
ATOM 2928 O O . CYS B 1 135 ? 2.855 9.945 -7.508 1 98.62 135 CYS B O 1
ATOM 2930 N N . SER B 1 136 ? 1.395 8.727 -8.648 1 98.38 136 SER B N 1
ATOM 2931 C CA . SER B 1 136 ? 2.406 7.762 -9.062 1 98.38 136 SER B CA 1
ATOM 2932 C C . SER B 1 136 ? 2.928 8.078 -10.461 1 98.38 136 SER B C 1
ATOM 2934 O O . SER B 1 136 ? 3.893 7.465 -10.922 1 98.38 136 SER B O 1
ATOM 2936 N N . GLY B 1 137 ? 2.264 9.023 -11.133 1 96.12 137 GLY B N 1
ATOM 2937 C CA . GLY B 1 137 ? 2.699 9.422 -12.461 1 96.12 137 GLY B CA 1
ATOM 2938 C C . GLY B 1 137 ? 3.73 10.531 -12.445 1 96.12 137 GLY B C 1
ATOM 2939 O O . GLY B 1 137 ? 4.082 11.039 -11.375 1 96.12 137 GLY B O 1
ATOM 2940 N N . PHE B 1 138 ? 4.203 10.914 -13.602 1 91.62 138 PHE B N 1
ATOM 2941 C CA . PHE B 1 138 ? 5.242 11.938 -13.727 1 91.62 138 PHE B CA 1
ATOM 2942 C C . PHE B 1 138 ? 4.664 13.328 -13.508 1 91.62 138 PHE B C 1
ATOM 2944 O O . PHE B 1 138 ? 5.195 14.109 -12.719 1 91.62 138 PHE B O 1
ATOM 2951 N N . SER B 1 139 ? 3.588 13.586 -14.172 1 92.12 139 SER B N 1
ATOM 2952 C CA . SER B 1 139 ? 2.975 14.906 -14.062 1 92.12 139 SER B CA 1
ATOM 2953 C C . SER B 1 139 ? 1.841 14.906 -13.047 1 92.12 139 SER B C 1
ATOM 2955 O O . SER B 1 139 ? 1.141 13.898 -12.891 1 92.12 139 SER B O 1
ATOM 2957 N N . TYR B 1 140 ? 1.786 15.984 -12.336 1 91.94 140 TYR B N 1
ATOM 2958 C CA . TYR B 1 140 ? 0.679 16.156 -11.398 1 91.94 140 TYR B CA 1
ATOM 2959 C C . TYR B 1 140 ? 0.271 17.625 -11.305 1 91.94 140 TYR B C 1
ATOM 2961 O O . TYR B 1 140 ? 1.045 18.516 -11.664 1 91.94 140 TYR B O 1
ATOM 2969 N N . LYS B 1 141 ? -0.96 17.859 -10.969 1 95.75 141 LYS B N 1
ATOM 2970 C CA . LYS B 1 141 ? -1.475 19.172 -10.602 1 95.75 141 LYS B CA 1
ATOM 2971 C C . LYS B 1 141 ? -1.891 19.203 -9.133 1 95.75 141 LYS B C 1
ATOM 2973 O O . LYS B 1 141 ? -2.715 18.406 -8.695 1 95.75 141 LYS B O 1
ATOM 2978 N N . LEU B 1 142 ? -1.336 20.203 -8.398 1 97.06 142 LEU B N 1
ATOM 2979 C CA . LEU B 1 142 ? -1.62 20.312 -6.977 1 97.06 142 LEU B CA 1
ATOM 2980 C C . LEU B 1 142 ? -3.121 20.438 -6.727 1 97.06 142 LEU B C 1
ATOM 2982 O O . LEU B 1 142 ? -3.646 19.844 -5.785 1 97.06 142 LEU B O 1
ATOM 2986 N N . GLU B 1 143 ? -3.836 21.141 -7.617 1 97.94 143 GLU B N 1
ATOM 2987 C CA . GLU B 1 143 ? -5.27 21.375 -7.465 1 97.94 143 GLU B CA 1
ATOM 2988 C C . GLU B 1 143 ? -6.059 20.062 -7.59 1 97.94 143 GLU B C 1
ATOM 2990 O O . GLU B 1 143 ? -7.055 19.875 -6.891 1 97.94 143 GLU B O 1
ATOM 2995 N N . ASP B 1 144 ? -5.621 19.234 -8.508 1 98.12 144 ASP B N 1
ATOM 2996 C CA . ASP B 1 144 ? -6.285 17.938 -8.68 1 98.12 144 ASP B CA 1
ATOM 2997 C C . ASP B 1 144 ? -6.102 17.062 -7.449 1 98.12 144 ASP B C 1
ATOM 2999 O O . ASP B 1 144 ? -7.035 16.359 -7.031 1 98.12 144 ASP B O 1
ATOM 3003 N N . ILE B 1 145 ? -4.91 17.062 -6.91 1 98.62 145 ILE B N 1
ATOM 3004 C CA . ILE B 1 145 ? -4.605 16.312 -5.707 1 98.62 145 ILE B CA 1
ATOM 3005 C C . ILE B 1 145 ? -5.484 16.781 -4.555 1 98.62 145 ILE B C 1
ATOM 3007 O O . ILE B 1 145 ? -6.117 15.977 -3.871 1 98.62 145 ILE B O 1
ATOM 3011 N N . LEU B 1 146 ? -5.625 18.125 -4.41 1 98.75 146 LEU B N 1
ATOM 3012 C CA . LEU B 1 146 ? -6.398 18.703 -3.32 1 98.75 146 LEU B CA 1
ATOM 3013 C C . LEU B 1 146 ? -7.883 18.391 -3.479 1 98.75 146 LEU B C 1
ATOM 3015 O O . LEU B 1 146 ? -8.547 17.984 -2.518 1 98.75 146 LEU B O 1
ATOM 3019 N N . THR B 1 147 ? -8.375 18.5 -4.68 1 98.44 147 THR B N 1
ATOM 3020 C CA . THR B 1 147 ? -9.789 18.234 -4.938 1 98.44 147 THR B CA 1
ATOM 3021 C C . THR B 1 147 ? -10.133 16.781 -4.598 1 98.44 147 THR B C 1
ATOM 3023 O O . THR B 1 147 ? -11.141 16.516 -3.934 1 98.44 147 THR B O 1
ATOM 3026 N N . ASN B 1 148 ? -9.32 15.898 -5.074 1 98.12 148 ASN B N 1
ATOM 3027 C CA . ASN B 1 148 ? -9.523 14.484 -4.773 1 98.12 148 ASN B CA 1
ATOM 3028 C C . ASN B 1 148 ? -9.43 14.219 -3.273 1 98.12 148 ASN B C 1
ATOM 3030 O O . ASN B 1 148 ? -10.25 13.484 -2.717 1 98.12 148 ASN B O 1
ATOM 3034 N N . TYR B 1 149 ? -8.445 14.859 -2.621 1 98.69 149 TYR B N 1
ATOM 3035 C CA . TYR B 1 149 ? -8.258 14.656 -1.188 1 98.69 149 TYR B CA 1
ATOM 3036 C C . TYR B 1 149 ? -9.484 15.117 -0.409 1 98.69 149 TYR B C 1
ATOM 3038 O O . TYR B 1 149 ? -9.938 14.422 0.503 1 98.69 149 TYR B O 1
ATOM 3046 N N . PHE B 1 150 ? -10.008 16.281 -0.775 1 98.06 150 PHE B N 1
ATOM 3047 C CA . PHE B 1 150 ? -11.164 16.797 -0.062 1 98.06 150 PHE B CA 1
ATOM 3048 C C . PHE B 1 150 ? -12.344 15.836 -0.16 1 98.06 150 PHE B C 1
ATOM 3050 O O . PHE B 1 150 ? -13.047 15.602 0.826 1 98.06 150 PHE B O 1
ATOM 3057 N N . ARG B 1 151 ? -12.5 15.242 -1.31 1 95.75 151 ARG B N 1
ATOM 3058 C CA . ARG B 1 151 ? -13.586 14.289 -1.518 1 95.75 151 ARG B CA 1
ATOM 3059 C C . ARG B 1 151 ? -13.383 13.047 -0.666 1 95.75 151 ARG B C 1
ATOM 3061 O O . ARG B 1 151 ? -14.312 12.586 0.001 1 95.75 151 ARG B O 1
ATOM 3068 N N . ILE B 1 152 ? -12.211 12.516 -0.65 1 97.38 152 ILE B N 1
ATOM 3069 C CA . ILE B 1 152 ? -11.883 11.32 0.119 1 97.38 152 ILE B CA 1
ATOM 3070 C C . ILE B 1 152 ? -12.078 11.594 1.608 1 97.38 152 ILE B C 1
ATOM 3072 O O . ILE B 1 152 ? -12.695 10.797 2.316 1 97.38 152 ILE B O 1
ATOM 3076 N N . ALA B 1 153 ? -11.547 12.719 2.053 1 97.69 153 ALA B N 1
ATOM 3077 C CA . ALA B 1 153 ? -11.625 13.078 3.465 1 97.69 153 ALA B CA 1
ATOM 3078 C C . ALA B 1 153 ? -13.078 13.133 3.939 1 97.69 153 ALA B C 1
ATOM 3080 O O . ALA B 1 153 ? -13.43 12.516 4.949 1 97.69 153 ALA B O 1
ATOM 3081 N N . LEU B 1 154 ? -13.945 13.742 3.162 1 96.06 154 LEU B N 1
ATOM 3082 C CA . LEU B 1 154 ? -15.352 13.859 3.525 1 96.06 154 LEU B CA 1
ATOM 3083 C C . LEU B 1 154 ? -16.016 12.492 3.545 1 96.06 154 LEU B C 1
ATOM 3085 O O . LEU B 1 154 ? -16.828 12.203 4.434 1 96.06 154 LEU B O 1
ATOM 3089 N N . SER B 1 155 ? -15.664 11.688 2.566 1 94.94 155 SER B N 1
ATOM 3090 C CA . SER B 1 155 ? -16.25 10.352 2.494 1 94.94 155 SER B CA 1
ATOM 3091 C C . SER B 1 155 ? -15.844 9.508 3.697 1 94.94 155 SER B C 1
ATOM 3093 O O . SER B 1 155 ? -16.547 8.562 4.062 1 94.94 155 SER B O 1
ATOM 3095 N N . CYS B 1 156 ? -14.734 9.906 4.34 1 95.31 156 CYS B N 1
ATOM 3096 C CA . CYS B 1 156 ? -14.258 9.188 5.512 1 95.31 156 CYS B CA 1
ATOM 3097 C C . CYS B 1 156 ? -14.68 9.891 6.797 1 95.31 156 CYS B C 1
ATOM 3099 O O . CYS B 1 156 ? -14.188 9.562 7.879 1 95.31 156 CYS B O 1
ATOM 3101 N N . GLY B 1 157 ? -15.461 10.891 6.645 1 93.69 157 GLY B N 1
ATOM 3102 C CA . GLY B 1 157 ? -16 11.578 7.809 1 93.69 157 GLY B CA 1
ATOM 3103 C C . GLY B 1 157 ? -15.055 12.641 8.352 1 93.69 157 GLY B C 1
ATOM 3104 O O . GLY B 1 157 ? -15.094 12.953 9.547 1 93.69 157 GLY B O 1
ATOM 3105 N N . VAL B 1 158 ? -14.227 13.148 7.535 1 96.81 158 VAL B N 1
ATOM 3106 C CA . VAL B 1 158 ? -13.242 14.133 7.969 1 96.81 158 VAL B CA 1
ATOM 3107 C C . VAL B 1 158 ? -13.477 15.453 7.234 1 96.81 158 VAL B C 1
ATOM 3109 O O . VAL B 1 158 ? -13.109 15.594 6.066 1 96.81 158 VAL B O 1
ATOM 3112 N N . ASN B 1 159 ? -14.125 16.375 7.863 1 96.56 159 ASN B N 1
ATOM 3113 C CA . ASN B 1 159 ? -14.164 17.734 7.359 1 96.56 159 ASN B CA 1
ATOM 3114 C C . ASN B 1 159 ? -13.023 18.578 7.93 1 96.56 159 ASN B C 1
ATOM 3116 O O . ASN B 1 159 ? -12.172 18.062 8.656 1 96.56 159 ASN B O 1
ATOM 3120 N N . LEU B 1 160 ? -12.961 19.875 7.641 1 97.56 160 LEU B N 1
ATOM 3121 C CA . LEU B 1 160 ? -11.82 20.703 8.023 1 97.56 160 LEU B CA 1
ATOM 3122 C C . LEU B 1 160 ? -11.641 20.719 9.531 1 97.56 160 LEU B C 1
ATOM 3124 O O . LEU B 1 160 ? -10.516 20.641 10.039 1 97.56 160 LEU B O 1
ATOM 3128 N N . ASN B 1 161 ? -12.711 20.828 10.25 1 95.81 161 ASN B N 1
ATOM 3129 C CA . ASN B 1 161 ? -12.641 20.875 11.703 1 95.81 161 ASN B CA 1
ATOM 3130 C C . ASN B 1 161 ? -12.102 19.578 12.289 1 95.81 161 ASN B C 1
ATOM 3132 O O . ASN B 1 161 ? -11.242 19.594 13.172 1 95.81 161 ASN B O 1
ATOM 3136 N N . VAL B 1 162 ? -12.641 18.469 11.82 1 95.81 162 VAL B N 1
ATOM 3137 C CA . VAL B 1 162 ? -12.18 17.156 12.266 1 95.81 162 VAL B CA 1
ATOM 3138 C C . VAL B 1 162 ? -10.711 16.969 11.891 1 95.81 162 VAL B C 1
ATOM 3140 O O . VAL B 1 162 ? -9.906 16.5 12.703 1 95.81 162 VAL B O 1
ATOM 3143 N N . LEU B 1 163 ? -10.375 17.359 10.648 1 97.94 163 LEU B N 1
ATOM 3144 C CA . LEU B 1 163 ? -8.992 17.266 10.195 1 97.94 163 LEU B CA 1
ATOM 3145 C C . LEU B 1 163 ? -8.062 18.047 11.109 1 97.94 163 LEU B C 1
ATOM 3147 O O . LEU B 1 163 ? -7 17.547 11.5 1 97.94 163 LEU B O 1
ATOM 3151 N N . PHE B 1 164 ? -8.461 19.281 11.422 1 97.88 164 PHE B N 1
ATOM 3152 C CA . PHE B 1 164 ? -7.621 20.141 12.234 1 97.88 164 PHE B CA 1
ATOM 3153 C C . PHE B 1 164 ? -7.305 19.5 13.578 1 97.88 164 PHE B C 1
ATOM 3155 O O . PHE B 1 164 ? -6.141 19.438 13.984 1 97.88 164 PHE B O 1
ATOM 3162 N N . LYS B 1 165 ? -8.297 18.984 14.211 1 97.06 165 LYS B N 1
ATOM 3163 C CA . LYS B 1 165 ? -8.125 18.359 15.516 1 97.06 165 LYS B CA 1
ATOM 3164 C C . LYS B 1 165 ? -7.227 17.125 15.422 1 97.06 165 LYS B C 1
ATOM 3166 O O . LYS B 1 165 ? -6.27 16.984 16.188 1 97.06 165 LYS B O 1
ATOM 3171 N N . LEU B 1 166 ? -7.508 16.203 14.492 1 98.06 166 LEU B N 1
ATOM 3172 C CA . LEU B 1 166 ? -6.738 14.977 14.336 1 98.06 166 LEU B CA 1
ATOM 3173 C C . LEU B 1 166 ? -5.305 15.281 13.914 1 98.06 166 LEU B C 1
ATOM 3175 O O . LEU B 1 166 ? -4.371 14.602 14.336 1 98.06 166 LEU B O 1
ATOM 3179 N N . TYR B 1 167 ? -5.195 16.297 13.07 1 98.75 167 TYR B N 1
ATOM 3180 C CA . TYR B 1 167 ? -3.871 16.672 12.578 1 98.75 167 TYR B CA 1
ATOM 3181 C C . TYR B 1 167 ? -2.973 17.141 13.711 1 98.75 167 TYR B C 1
ATOM 3183 O O . TYR B 1 167 ? -1.789 16.797 13.766 1 98.75 167 TYR B O 1
ATOM 3191 N N . ILE B 1 168 ? -3.471 17.984 14.578 1 98.44 168 ILE B N 1
ATOM 3192 C CA . ILE B 1 168 ? -2.68 18.469 15.703 1 98.44 168 ILE B CA 1
ATOM 3193 C C . ILE B 1 168 ? -2.143 17.297 16.516 1 98.44 168 ILE B C 1
ATOM 3195 O O . ILE B 1 168 ? -0.944 17.219 16.797 1 98.44 168 ILE B O 1
ATOM 3199 N N . GLY B 1 169 ? -3.037 16.375 16.891 1 98.56 169 GLY B N 1
ATOM 3200 C CA . GLY B 1 169 ? -2.621 15.188 17.609 1 98.56 169 GLY B CA 1
ATOM 3201 C C . GLY B 1 169 ? -1.575 14.375 16.875 1 98.56 169 GLY B C 1
ATOM 3202 O O . GLY B 1 169 ? -0.555 13.992 17.453 1 98.56 169 GLY B O 1
ATOM 3203 N N . LYS B 1 170 ? -1.802 14.094 15.594 1 98.81 170 LYS B N 1
ATOM 3204 C CA . LYS B 1 170 ? -0.902 13.266 14.789 1 98.81 170 LYS B CA 1
ATOM 3205 C C . LYS B 1 170 ? 0.451 13.945 14.609 1 98.81 170 LYS B C 1
ATOM 3207 O O . LYS B 1 170 ? 1.49 13.289 14.609 1 98.81 170 LYS B O 1
ATOM 3212 N N . ASN B 1 171 ? 0.383 15.273 14.383 1 98.81 171 ASN B N 1
ATOM 3213 C CA . ASN B 1 171 ? 1.623 16.031 14.273 1 98.81 171 ASN B CA 1
ATOM 3214 C C . ASN B 1 171 ? 2.469 15.906 15.539 1 98.81 171 ASN B C 1
ATOM 3216 O O . ASN B 1 171 ? 3.674 15.664 15.461 1 98.81 171 ASN B O 1
ATOM 3220 N N . VAL B 1 172 ? 1.855 16.062 16.688 1 98.75 172 VAL B N 1
ATOM 3221 C CA . VAL B 1 172 ? 2.557 15.953 17.969 1 98.75 172 VAL B CA 1
ATOM 3222 C C . VAL B 1 172 ? 3.086 14.523 18.125 1 98.75 172 VAL B C 1
ATOM 3224 O O . VAL B 1 172 ? 4.223 14.328 18.562 1 98.75 172 VAL B O 1
ATOM 3227 N N . LEU B 1 173 ? 2.285 13.531 17.797 1 98.75 173 LEU B N 1
ATOM 3228 C CA . LEU B 1 173 ? 2.713 12.141 17.906 1 98.75 173 LEU B CA 1
ATOM 3229 C C . LEU B 1 173 ? 3.928 11.883 17.016 1 98.75 173 LEU B C 1
ATOM 3231 O O . LEU B 1 173 ? 4.867 11.195 17.422 1 98.75 173 LEU B O 1
ATOM 3235 N N . ASN B 1 174 ? 3.9 12.398 15.75 1 98.56 174 ASN B N 1
ATOM 3236 C CA . ASN B 1 174 ? 5.031 12.211 14.852 1 98.56 174 ASN B CA 1
ATOM 3237 C C . ASN B 1 174 ? 6.301 12.852 15.398 1 98.56 174 ASN B C 1
ATOM 3239 O O . ASN B 1 174 ? 7.387 12.281 15.281 1 98.56 174 ASN B O 1
ATOM 3243 N N . ARG B 1 175 ? 6.137 14.031 15.953 1 98.06 175 ARG B N 1
ATOM 3244 C CA . ARG B 1 175 ? 7.266 14.664 16.625 1 98.06 175 ARG B CA 1
ATOM 3245 C C . ARG B 1 175 ? 7.766 13.805 17.781 1 98.06 175 ARG B C 1
ATOM 3247 O O . ARG B 1 175 ? 8.977 13.609 17.938 1 98.06 175 ARG B O 1
ATOM 3254 N N . PHE B 1 176 ? 6.852 13.281 18.547 1 98.56 176 PHE B N 1
ATOM 3255 C CA . PHE B 1 176 ? 7.16 12.414 19.672 1 98.56 176 PHE B CA 1
ATOM 3256 C C . PHE B 1 176 ? 7.938 11.188 19.219 1 98.56 176 PHE B C 1
ATOM 3258 O O . PHE B 1 176 ? 8.93 10.805 19.844 1 98.56 176 PHE B O 1
ATOM 3265 N N . ARG B 1 177 ? 7.48 10.547 18.109 1 98.19 177 ARG B N 1
ATOM 3266 C CA . ARG B 1 177 ? 8.156 9.391 17.547 1 98.19 177 ARG B CA 1
ATOM 3267 C C . ARG B 1 177 ? 9.625 9.703 17.25 1 98.19 177 ARG B C 1
ATOM 3269 O O . ARG B 1 177 ? 10.516 8.938 17.641 1 98.19 177 ARG B O 1
ATOM 3276 N N . GLN B 1 178 ? 9.773 10.852 16.562 1 97.25 178 GLN B N 1
ATOM 3277 C CA . GLN B 1 178 ? 11.125 11.234 16.172 1 97.25 178 GLN B CA 1
ATOM 3278 C C . GLN B 1 178 ? 12.016 11.453 17.391 1 97.25 178 GLN B C 1
ATOM 3280 O O . GLN B 1 178 ? 13.172 11.031 17.406 1 97.25 178 GLN B O 1
ATOM 3285 N N . GLU B 1 179 ? 11.492 12.016 18.375 1 97.38 179 GLU B N 1
ATOM 3286 C CA . GLU B 1 179 ? 12.25 12.367 19.578 1 97.38 179 GLU B CA 1
ATOM 3287 C C . GLU B 1 179 ? 12.523 11.133 20.438 1 97.38 179 GLU B C 1
ATOM 3289 O O . GLU B 1 179 ? 13.344 11.188 21.344 1 97.38 179 GLU B O 1
ATOM 3294 N N . HIS B 1 180 ? 11.867 10.023 20.109 1 97.12 180 HIS B N 1
ATOM 3295 C CA . HIS B 1 180 ? 12.086 8.805 20.875 1 97.12 180 HIS B CA 1
ATOM 3296 C C . HIS B 1 180 ? 12.703 7.711 20 1 97.12 180 HIS B C 1
ATOM 3298 O O . HIS B 1 180 ? 12.508 6.523 20.266 1 97.12 180 HIS B O 1
ATOM 3304 N N . GLY B 1 181 ? 13.43 8.125 18.922 1 94.69 181 GLY B N 1
ATOM 3305 C CA . GLY B 1 181 ? 14.289 7.211 18.188 1 94.69 181 GLY B CA 1
ATOM 3306 C C . GLY B 1 181 ? 13.586 6.512 17.047 1 94.69 181 GLY B C 1
ATOM 3307 O O . GLY B 1 181 ? 13.906 5.371 16.703 1 94.69 181 GLY B O 1
ATOM 3308 N N . TYR B 1 182 ? 12.578 7.16 16.516 1 95 182 TYR B N 1
ATOM 3309 C CA . TYR B 1 182 ? 11.828 6.594 15.391 1 95 182 TYR B CA 1
ATOM 3310 C C . TYR B 1 182 ? 12.75 6.309 14.211 1 95 182 TYR B C 1
ATOM 3312 O O . TYR B 1 182 ? 12.656 5.25 13.586 1 95 182 TYR B O 1
ATOM 3320 N N . LYS B 1 183 ? 13.711 7.098 13.883 1 92.38 183 LYS B N 1
ATOM 3321 C CA . LYS B 1 183 ? 14.602 7.023 12.727 1 92.38 183 LYS B CA 1
ATOM 3322 C C . LYS B 1 183 ? 15.609 5.883 12.875 1 92.38 183 LYS B C 1
ATOM 3324 O O . LYS B 1 183 ? 15.984 5.246 11.891 1 92.38 183 LYS B O 1
ATOM 3329 N N . ASP B 1 184 ? 15.984 5.617 14.047 1 91.19 184 ASP B N 1
ATOM 3330 C CA . ASP B 1 184 ? 17.016 4.602 14.234 1 91.19 184 ASP B CA 1
ATOM 3331 C C . ASP B 1 184 ? 16.406 3.275 14.68 1 91.19 184 ASP B C 1
ATOM 3333 O O . ASP B 1 184 ? 17.125 2.33 15.016 1 91.19 184 ASP B O 1
ATOM 3337 N N . GLY B 1 185 ? 15.07 3.273 14.758 1 90.5 185 GLY B N 1
ATOM 3338 C CA . GLY B 1 185 ? 14.398 2.01 15 1 90.5 185 GLY B CA 1
ATOM 3339 C C . GLY B 1 185 ? 14.242 1.688 16.469 1 90.5 185 GLY B C 1
ATOM 3340 O O . GLY B 1 185 ? 13.867 0.571 16.828 1 90.5 185 GLY B O 1
ATOM 3341 N N . LYS B 1 186 ? 14.453 2.643 17.422 1 93.88 186 LYS B N 1
ATOM 3342 C CA . LYS B 1 186 ? 14.383 2.414 18.859 1 93.88 186 LYS B CA 1
ATOM 3343 C C . LYS B 1 186 ? 12.961 2.648 19.391 1 93.88 186 LYS B C 1
ATOM 3345 O O . LYS B 1 186 ? 12.609 2.17 20.469 1 93.88 186 LYS B O 1
ATOM 3350 N N . TYR B 1 187 ? 12.172 3.35 18.672 1 95.88 187 TYR B N 1
ATOM 3351 C CA . TYR B 1 187 ? 10.82 3.705 19.078 1 95.88 187 TYR B CA 1
ATOM 3352 C C . TYR B 1 187 ? 9.914 2.475 19.109 1 95.88 187 TYR B C 1
ATOM 3354 O O . TYR B 1 187 ? 9.977 1.63 18.219 1 95.88 187 TYR B O 1
ATOM 3362 N N . LYS B 1 188 ? 9.141 2.447 20.172 1 95.25 188 LYS B N 1
ATOM 3363 C CA . LYS B 1 188 ? 8.133 1.401 20.297 1 95.25 188 LYS B CA 1
ATOM 3364 C C . LYS B 1 188 ? 6.77 1.891 19.828 1 95.25 188 LYS B C 1
ATOM 3366 O O . LYS B 1 188 ? 6.219 2.848 20.375 1 95.25 188 LYS B O 1
ATOM 3371 N N . LYS B 1 189 ? 6.172 1.233 18.891 1 95.62 189 LYS B N 1
ATOM 3372 C CA . LYS B 1 189 ? 4.91 1.68 18.312 1 95.62 189 LYS B CA 1
ATOM 3373 C C . LYS B 1 189 ? 3.719 1.188 19.125 1 95.62 189 LYS B C 1
ATOM 3375 O O . LYS B 1 189 ? 2.654 1.811 19.125 1 95.62 189 LYS B O 1
ATOM 3380 N N . TYR B 1 190 ? 3.867 0.052 19.766 1 96.88 190 TYR B N 1
ATOM 3381 C CA . TYR B 1 190 ? 2.801 -0.526 20.578 1 96.88 190 TYR B CA 1
ATOM 3382 C C . TYR B 1 190 ? 3.088 -0.346 22.062 1 96.88 190 TYR B C 1
ATOM 3384 O O . TYR B 1 190 ? 4.137 -0.767 22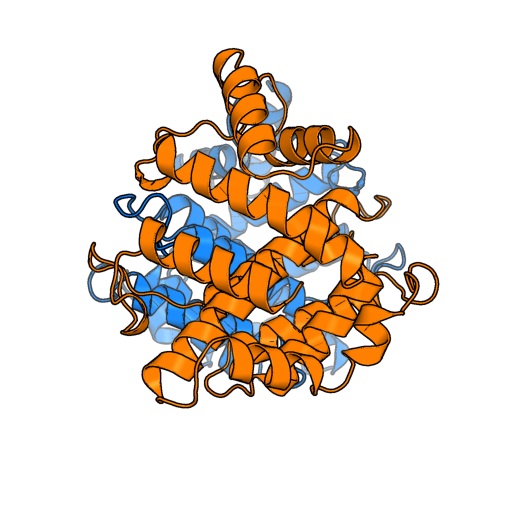.547 1 96.88 190 TYR B O 1
ATOM 3392 N N . TRP B 1 191 ? 2.137 0.374 22.672 1 97.19 191 TRP B N 1
ATOM 3393 C CA . TRP B 1 191 ? 2.236 0.683 24.094 1 97.19 191 TRP B CA 1
ATOM 3394 C C . TRP B 1 191 ? 1.258 -0.162 24.906 1 97.19 191 TRP B C 1
ATOM 3396 O O . TRP B 1 191 ? 0.057 0.115 24.922 1 97.19 191 TRP B O 1
ATOM 3406 N N . ASN B 1 192 ? 1.742 -1.244 25.594 1 94.25 192 ASN B N 1
ATOM 3407 C CA . ASN B 1 192 ? 0.908 -2.158 26.375 1 94.25 192 ASN B CA 1
ATOM 3408 C C . ASN B 1 192 ? -0.201 -2.764 25.516 1 94.25 192 ASN B C 1
ATOM 3410 O O . ASN B 1 192 ? -1.375 -2.711 25.891 1 94.25 192 ASN B O 1
ATOM 3414 N N . GLY B 1 193 ? 0.153 -3.086 24.328 1 93.31 193 GLY B N 1
ATOM 3415 C CA . GLY B 1 193 ? -0.742 -3.814 23.438 1 93.31 193 GLY B CA 1
ATOM 3416 C C . GLY B 1 193 ? -1.575 -2.908 22.547 1 93.31 193 GLY B C 1
ATOM 3417 O O . GLY B 1 193 ? -2.324 -3.385 21.703 1 93.31 193 GLY B O 1
ATOM 3418 N N . LYS B 1 194 ? -1.41 -1.561 22.703 1 96 194 LYS B N 1
ATOM 3419 C CA . LYS B 1 194 ? -2.166 -0.608 21.891 1 96 194 LYS B CA 1
ATOM 3420 C C . LYS B 1 194 ? -1.242 0.178 20.969 1 96 194 LYS B C 1
ATOM 3422 O O . LYS B 1 194 ? -0.146 0.576 21.359 1 96 194 LYS B O 1
ATOM 3427 N N . GLU B 1 195 ? -1.694 0.323 19.828 1 97 195 GLU B N 1
ATOM 3428 C CA . GLU B 1 195 ? -0.905 1.134 18.906 1 97 195 GLU B CA 1
ATOM 3429 C C . GLU B 1 195 ? -0.878 2.596 19.344 1 97 195 GLU B C 1
ATOM 3431 O O . GLU B 1 195 ? -1.854 3.1 19.891 1 97 195 GLU B O 1
ATOM 3436 N N . ASP B 1 196 ? 0.131 3.297 19.125 1 98.12 196 ASP B N 1
ATOM 3437 C CA . ASP B 1 196 ? 0.307 4.672 19.562 1 98.12 196 ASP B CA 1
ATOM 3438 C C . ASP B 1 196 ? -0.769 5.586 18.984 1 98.12 196 ASP B C 1
ATOM 3440 O O . ASP B 1 196 ? -1.205 6.535 19.641 1 98.12 196 ASP B O 1
ATOM 3444 N N . ASN B 1 197 ? -1.281 5.297 17.75 1 98 197 ASN B N 1
ATOM 3445 C CA . ASN B 1 197 ? -2.371 6.074 17.172 1 98 197 ASN B CA 1
ATOM 3446 C C . ASN B 1 197 ? -3.633 5.996 18.016 1 98 197 ASN B C 1
ATOM 3448 O O . ASN B 1 197 ? -4.383 6.973 18.125 1 98 197 ASN B O 1
ATOM 3452 N N . GLU B 1 198 ? -3.871 4.828 18.562 1 97.12 198 GLU B N 1
ATOM 3453 C CA . GLU B 1 198 ? -5.035 4.652 19.438 1 97.12 198 GLU B CA 1
ATOM 3454 C C . GLU B 1 198 ? -4.922 5.508 20.688 1 97.12 198 GLU B C 1
ATOM 3456 O O . GLU B 1 198 ? -5.91 6.094 21.141 1 97.12 198 GLU B O 1
ATOM 3461 N N . ILE B 1 199 ? -3.725 5.512 21.234 1 97.75 199 ILE B N 1
ATOM 3462 C CA . ILE B 1 199 ? -3.475 6.316 22.438 1 97.75 199 ILE B CA 1
ATOM 3463 C C . ILE B 1 199 ? -3.676 7.797 22.109 1 97.75 199 ILE B C 1
ATOM 3465 O O . ILE B 1 199 ? -4.34 8.516 22.859 1 97.75 199 ILE B O 1
ATOM 3469 N N . MET B 1 200 ? -3.109 8.211 21.031 1 98.31 200 MET B N 1
ATOM 3470 C CA . MET B 1 200 ? -3.266 9.594 20.594 1 98.31 200 MET B CA 1
ATOM 3471 C C . MET B 1 200 ? -4.742 9.953 20.438 1 98.31 200 MET B C 1
ATOM 3473 O O . MET B 1 200 ? -5.184 11 20.906 1 98.31 200 MET B O 1
ATOM 3477 N N . ASN B 1 201 ? -5.547 9.094 19.797 1 97.38 201 ASN B N 1
ATOM 3478 C CA . ASN B 1 201 ? -6.973 9.328 19.609 1 97.38 201 ASN B CA 1
ATOM 3479 C C . ASN B 1 201 ? -7.699 9.461 20.953 1 97.38 201 ASN B C 1
ATOM 3481 O O . ASN B 1 201 ? -8.594 10.297 21.094 1 97.38 201 ASN B O 1
ATOM 3485 N N . ALA B 1 202 ? -7.34 8.586 21.828 1 97.19 202 ALA B N 1
ATOM 3486 C CA . ALA B 1 202 ? -7.953 8.641 23.156 1 97.19 202 ALA B CA 1
ATOM 3487 C C . ALA B 1 202 ? -7.668 9.977 23.828 1 97.19 202 ALA B C 1
ATOM 3489 O O . ALA B 1 202 ? -8.539 10.531 24.5 1 97.19 202 ALA B O 1
ATOM 3490 N N . ILE B 1 203 ? -6.465 10.484 23.719 1 98.12 203 ILE B N 1
ATOM 3491 C CA . ILE B 1 203 ? -6.09 11.773 24.297 1 98.12 203 ILE B CA 1
ATOM 3492 C C . ILE B 1 203 ? -6.957 12.875 23.688 1 98.12 203 ILE B C 1
ATOM 3494 O O . ILE B 1 203 ? -7.531 13.695 24.422 1 98.12 203 ILE B O 1
ATOM 3498 N N . LEU B 1 204 ? -7.129 12.883 22.391 1 97.62 204 LEU B N 1
ATOM 3499 C CA . LEU B 1 204 ? -7.934 13.898 21.719 1 97.62 204 LEU B CA 1
ATOM 3500 C C . LEU B 1 204 ? -9.398 13.789 22.125 1 97.62 204 LEU B C 1
ATOM 3502 O O . LEU B 1 204 ? -10.086 14.805 22.266 1 97.62 204 LEU B O 1
ATOM 3506 N N . ASP B 1 205 ? -9.883 12.609 22.297 1 96.5 205 ASP B N 1
ATOM 3507 C CA . ASP B 1 205 ? -11.266 12.367 22.688 1 96.5 205 ASP B CA 1
ATOM 3508 C C . ASP B 1 205 ? -11.555 12.906 24.078 1 96.5 205 ASP B C 1
ATOM 3510 O O . ASP B 1 205 ? -12.703 13.203 24.422 1 96.5 205 ASP B O 1
ATOM 3514 N N . SER B 1 206 ? -10.531 13.016 24.844 1 97.19 206 SER B N 1
ATOM 3515 C CA . SER B 1 206 ? -10.695 13.555 26.203 1 97.19 206 SER B CA 1
ATOM 3516 C C . SER B 1 206 ? -10.859 15.07 26.172 1 97.19 206 SER B C 1
ATOM 3518 O O . SER B 1 206 ? -11.172 15.68 27.203 1 97.19 206 SER B O 1
ATOM 3520 N N . GLY B 1 207 ? -10.57 15.695 25.062 1 95.5 207 GLY B N 1
ATOM 3521 C CA . GLY B 1 207 ? -10.773 17.125 24.922 1 95.5 207 GLY B CA 1
ATOM 3522 C C . GLY B 1 207 ? -9.477 17.922 24.906 1 95.5 207 GLY B C 1
ATOM 3523 O O . GLY B 1 207 ? -9.492 19.141 24.734 1 95.5 207 GLY B O 1
ATOM 3524 N N . ILE B 1 208 ? -8.367 17.234 25.062 1 96 208 ILE B N 1
ATOM 3525 C CA . ILE B 1 208 ? -7.062 17.906 25.031 1 96 208 ILE B CA 1
ATOM 3526 C C . ILE B 1 208 ? -6.676 18.203 23.578 1 96 208 ILE B C 1
ATOM 3528 O O . ILE B 1 208 ? -6.613 17.312 22.75 1 96 208 ILE B O 1
ATOM 3532 N N . ILE B 1 209 ? -6.395 19.469 23.281 1 92.75 209 ILE B N 1
ATOM 3533 C CA . ILE B 1 209 ? -6.078 19.812 21.906 1 92.75 209 ILE B CA 1
ATOM 3534 C C . ILE B 1 209 ? -4.805 20.656 21.859 1 92.75 209 ILE B C 1
ATOM 3536 O O . ILE B 1 209 ? -4.273 20.922 20.781 1 92.75 209 ILE B O 1
ATOM 3540 N N . GLU B 1 210 ? -4.312 21.094 23 1 96.25 210 GLU B N 1
ATOM 3541 C CA . GLU B 1 210 ? -3.084 21.875 23.062 1 96.25 210 GLU B CA 1
ATOM 3542 C C . GLU B 1 210 ? -1.854 21 22.859 1 96.25 210 GLU B C 1
ATOM 3544 O O . GLU B 1 210 ? -1.722 19.953 23.484 1 96.25 210 GLU B O 1
ATOM 3549 N N . GLU B 1 211 ? -0.937 21.406 22.016 1 97.69 211 GLU B N 1
ATOM 3550 C CA . GLU B 1 211 ? 0.222 20.625 21.594 1 97.69 211 GLU B CA 1
ATOM 3551 C C . GLU B 1 211 ? 1.017 20.125 22.797 1 97.69 211 GLU B C 1
ATOM 3553 O O . GLU B 1 211 ? 1.299 18.938 22.906 1 97.69 211 GLU B O 1
ATOM 3558 N N . ASP B 1 212 ? 1.33 21.094 23.703 1 98.06 212 ASP B N 1
ATOM 3559 C CA . ASP B 1 212 ? 2.18 20.75 24.828 1 98.06 212 ASP B CA 1
ATOM 3560 C C . ASP B 1 212 ? 1.483 19.75 25.75 1 98.06 212 ASP B C 1
ATOM 3562 O O . ASP B 1 212 ? 2.127 18.859 26.312 1 98.06 212 ASP B O 1
ATOM 3566 N N . GLU B 1 213 ? 0.237 19.922 25.922 1 98.31 213 GLU B N 1
ATOM 3567 C CA . GLU B 1 213 ? -0.523 19 26.781 1 98.31 213 GLU B CA 1
ATOM 3568 C C . GLU B 1 213 ? -0.589 17.609 26.156 1 98.31 213 GLU B C 1
ATOM 3570 O O . GLU B 1 213 ? -0.435 16.609 26.859 1 98.31 213 GLU B O 1
ATOM 3575 N N . ILE B 1 214 ? -0.882 17.562 24.875 1 98.5 214 ILE B N 1
ATOM 3576 C CA . ILE B 1 214 ? -0.89 16.281 24.172 1 98.5 214 ILE B CA 1
ATOM 3577 C C . ILE B 1 214 ? 0.453 15.578 24.359 1 98.5 214 ILE B C 1
ATOM 3579 O O . ILE B 1 214 ? 0.499 14.406 24.75 1 98.5 214 ILE B O 1
ATOM 3583 N N . TYR B 1 215 ? 1.556 16.312 24.109 1 98.62 215 TYR B N 1
ATOM 3584 C CA . TYR B 1 215 ? 2.896 15.742 24.234 1 98.62 215 TYR B CA 1
ATOM 3585 C C . TYR B 1 215 ? 3.135 15.18 25.625 1 98.62 215 TYR B C 1
ATOM 3587 O O . TYR B 1 215 ? 3.67 14.078 25.766 1 98.62 215 TYR B O 1
ATOM 3595 N N . ASN B 1 216 ? 2.721 15.945 26.641 1 98.44 216 ASN B N 1
ATOM 3596 C CA . ASN B 1 216 ? 2.932 15.539 28.016 1 98.44 216 ASN B CA 1
ATOM 3597 C C . ASN B 1 216 ? 2.174 14.25 28.344 1 98.44 216 ASN B C 1
ATOM 3599 O O . ASN B 1 216 ? 2.688 13.383 29.047 1 98.44 216 ASN B O 1
ATOM 3603 N N . VAL B 1 217 ? 0.983 14.164 27.844 1 98.25 217 VAL B N 1
ATOM 3604 C CA . VAL B 1 217 ? 0.197 12.961 28.094 1 98.25 217 VAL B CA 1
ATOM 3605 C C . VAL B 1 217 ? 0.812 11.781 27.344 1 98.25 217 VAL B C 1
ATOM 3607 O O . VAL B 1 217 ? 0.88 10.672 27.875 1 98.25 217 VAL B O 1
ATOM 3610 N N . LEU B 1 218 ? 1.273 11.953 26.094 1 98.44 218 LEU B N 1
ATOM 3611 C CA . LEU B 1 218 ? 1.972 10.906 25.344 1 98.44 218 LEU B CA 1
ATOM 3612 C C . LEU B 1 218 ? 3.188 10.406 26.125 1 98.44 218 LEU B C 1
ATOM 3614 O O . LEU B 1 218 ? 3.418 9.203 26.219 1 98.44 218 LEU B O 1
ATOM 3618 N N . GLU B 1 219 ? 3.945 11.375 26.672 1 98.25 219 GLU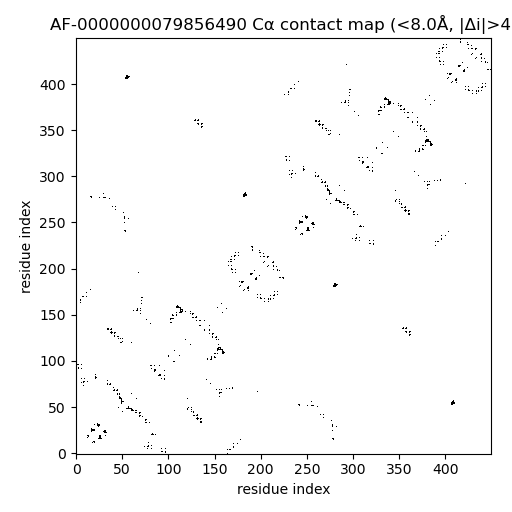 B N 1
ATOM 3619 C CA . GLU B 1 219 ? 5.137 11.031 27.438 1 98.25 219 GLU B CA 1
ATOM 3620 C C . GLU B 1 219 ? 4.785 10.125 28.625 1 98.25 219 GLU B C 1
ATOM 3622 O O . GLU B 1 219 ? 5.453 9.117 28.859 1 98.25 219 GLU B O 1
ATOM 3627 N N . LYS B 1 220 ? 3.783 10.484 29.297 1 97.69 220 LYS B N 1
ATOM 3628 C CA . LYS B 1 220 ? 3.348 9.711 30.453 1 97.69 220 LYS B CA 1
ATOM 3629 C C . LYS B 1 220 ? 2.932 8.305 30.047 1 97.69 220 LYS B C 1
ATOM 3631 O O . LYS B 1 220 ? 3.301 7.328 30.703 1 97.69 220 LYS B O 1
ATOM 3636 N N . GLU B 1 221 ? 2.129 8.188 29 1 97.12 221 GLU B N 1
ATOM 3637 C CA . GLU B 1 221 ? 1.656 6.887 28.531 1 97.12 221 GLU B CA 1
ATOM 3638 C C . GLU B 1 221 ? 2.811 6.031 28.016 1 97.12 221 GLU B C 1
ATOM 3640 O O . GLU B 1 221 ? 2.826 4.816 28.219 1 97.12 221 GLU B O 1
ATOM 3645 N N . TYR B 1 222 ? 3.756 6.629 27.297 1 97.25 222 TYR B N 1
ATOM 3646 C CA . TYR B 1 222 ? 4.902 5.926 26.734 1 97.25 222 TYR B CA 1
ATOM 3647 C C . TYR B 1 222 ? 5.777 5.336 27.844 1 97.25 222 TYR B C 1
ATOM 3649 O O . TYR B 1 222 ? 6.281 4.219 27.703 1 97.25 222 TYR B O 1
ATOM 3657 N N . GLN B 1 223 ? 5.93 6.07 28.953 1 94.62 223 GLN B N 1
ATOM 3658 C CA . GLN B 1 223 ? 6.77 5.648 30.078 1 94.62 223 GLN B CA 1
ATOM 3659 C C . GLN B 1 223 ? 6.184 4.426 30.766 1 94.62 223 GLN B C 1
ATOM 3661 O O . GLN B 1 223 ? 6.922 3.627 31.359 1 94.62 223 GLN B O 1
ATOM 3666 N N . LYS B 1 224 ? 4.895 4.238 30.578 1 92.06 224 LYS B N 1
ATOM 3667 C CA . LYS B 1 224 ? 4.223 3.092 31.188 1 92.06 224 LYS B CA 1
ATOM 3668 C C . LYS B 1 224 ? 4.395 1.84 30.328 1 92.06 224 LYS B C 1
ATOM 3670 O O . LYS B 1 224 ? 4.094 0.731 30.781 1 92.06 224 LYS B O 1
ATOM 3675 N N . SER B 1 225 ? 4.785 1.985 29.141 1 84.25 225 SER B N 1
ATOM 3676 C CA . SER B 1 225 ? 4.754 0.898 28.156 1 84.25 225 SER B CA 1
ATOM 3677 C C . SER B 1 225 ? 6.07 0.129 28.156 1 84.25 225 SER B C 1
ATOM 3679 O O . SER B 1 225 ? 7.129 0.7 27.875 1 84.25 225 SER B O 1
#

Nearest PDB structures (foldseek):
  1w2y-assembly1_A  TM=9.742E-01  e=1.200E-20  Campylobacter jejuni
  1w2y-assembly1_B  TM=9.835E-01  e=4.302E-20  Campylobacter jejuni
  2cic-assembly1_A-2  TM=9.794E-01  e=3.839E-19  Campylobacter jejuni
  4dkb-assembly1_A-2  TM=7.081E-01  e=1.258E-08  Trypanosoma brucei
  1ogk-assembly2_D  TM=6.580E-01  e=5.930E-08  Trypanosoma cruzi

Organism: NCBI:txid32024